Protein AF-A0A7R9GB49-F1 (afdb_monomer)

Solvent-accessible surface area (backbone atoms only — not comparable to full-atom values): 24948 Å² total; per-residue (Å²): 137,88,72,75,33,54,26,46,35,54,47,69,70,78,83,85,73,58,71,30,50,26,47,38,41,30,71,53,17,86,46,86,94,18,44,64,10,28,15,42,30,40,28,27,71,44,54,89,53,87,60,46,36,29,28,43,33,41,24,36,34,32,77,86,66,47,83,37,83,68,50,66,50,94,54,69,42,80,33,32,72,78,38,67,53,66,38,59,70,61,42,50,43,72,62,55,71,34,73,92,66,45,45,40,53,94,81,38,81,42,77,45,77,43,56,37,44,47,60,83,86,89,78,86,81,71,54,57,58,62,56,71,61,82,52,73,70,43,80,46,76,28,84,54,16,84,46,86,94,20,43,64,10,29,15,41,28,46,26,30,69,51,62,100,52,84,61,46,36,32,30,44,34,42,26,33,32,34,82,85,68,46,80,39,85,68,50,66,51,94,55,66,41,83,34,35,71,72,34,67,54,70,36,59,69,59,43,50,42,70,64,52,70,36,72,93,66,44,44,38,56,94,70,34,36,37,36,40,35,44,41,46,62,52,75,83,70,80,66,92,58,80,94,62,101,61,85,84,73,90,75,77,81,87,52,64,38,58,58,40,37,47,37,57,78,67,37,65,88,45,69,32,39,39,35,30,79,92,40,82,42,56,36,47,60,70,60,44,29,77,56,14,65,50,48,28,55,51,60,71,42,96,42,72,38,49,78,66,37,41,44,81,43,87,87,52,57,54,68,52,51,48,42,52,50,45,23,64,47,39,77,49,62,92,63,41,87,81,44,26,69,64,40,28,52,50,19,50,72,36,55,28,65,73,57,25,51,54,21,31,54,50,50,55,37,44,50,43,66,76,46,32,45,54,52,30,51,52,17,60,76,55,71,33,64,68,32,28,53,51,29,41,54,51,44,63,77,40,42,80,63,26,63,73,29,69,43,36,59,48,37,60,75,77,44,49,67,58,54,56,47,43,52,48,55,51,53,62,74,70,54,74,82,82,67,81,82,79,77,80,79,79,86,128

pLDDT: mean 75.12, std 20.68, range [24.55, 98.25]

Foldseek 3Di:
DDDFKEKEWEDDDDDDDDFIKIKTWDLQFPDPVLRQAIKIKIAGADDPDQWWWKKKKKFWQFPVRDTHQMDIDPGTDIHGHGDMDTGRHSDGNVCCPPVVNRRQVVPFTDMDMWMFIADDDDDDADFRPRVRPPDDWGKGWDLQFPDPVLRQAIWIKTAGADDPDQKWWKKKKKFWAAPVRDTDQIDIDPGTDIHGHGDMDTGRHSDGPVCCPPVVNRCQVVSHTHMYMYMGIDDPPPPPDDDDPDDDDPDDDDCQLVVLLCCQVVLPPFQAWEAEPNDIGGHHLVLLLVQFVQSVVVCVDPDVCVVVSYHYDYPADPVLVVQVVSCSRRVDRPCCLVCLLRVLVVCLVRVRVSSNVVSLVSLLSNDDLACLLVQLVSCVVSVVVSSNVSSLVVCLVVVVSNCPYPSNVVCVVVPVVSVVVSVVVNVVVPDDPDPDDDPDDDDD

Structure (mmCIF, N/CA/C/O backbone):
data_AF-A0A7R9GB49-F1
#
_entry.id   AF-A0A7R9GB49-F1
#
loop_
_atom_site.group_PDB
_atom_site.id
_atom_site.type_symbol
_atom_site.label_atom_id
_atom_site.label_alt_id
_atom_site.label_comp_id
_atom_site.label_asym_id
_atom_site.label_entity_id
_atom_site.label_seq_id
_atom_site.pdbx_PDB_ins_code
_atom_site.Cartn_x
_atom_site.Cartn_y
_atom_site.Cartn_z
_atom_site.occupancy
_atom_site.B_iso_or_equiv
_atom_site.auth_seq_id
_atom_site.auth_comp_id
_atom_site.auth_asym_id
_atom_site.auth_atom_id
_atom_site.pdbx_PDB_model_num
ATOM 1 N N . MET A 1 1 ? 27.813 -2.166 -40.017 1.00 27.91 1 MET A N 1
ATOM 2 C CA . MET A 1 1 ? 26.477 -2.679 -39.643 1.00 27.91 1 MET A CA 1
ATOM 3 C C . MET A 1 1 ? 25.914 -1.793 -38.541 1.00 27.91 1 MET A C 1
ATOM 5 O O . MET A 1 1 ? 26.351 -1.871 -37.401 1.00 27.91 1 MET A O 1
ATOM 9 N N . THR A 1 2 ? 25.071 -0.838 -38.920 1.00 28.81 2 THR A N 1
ATOM 10 C CA . THR A 1 2 ? 24.500 0.199 -38.052 1.00 28.81 2 THR A CA 1
ATOM 11 C C . THR A 1 2 ? 23.285 -0.359 -37.318 1.00 28.81 2 THR A C 1
ATOM 13 O O . THR A 1 2 ? 22.240 -0.587 -37.918 1.00 28.81 2 THR A O 1
ATOM 16 N N . ILE A 1 3 ? 23.446 -0.617 -36.022 1.00 27.23 3 ILE A N 1
ATOM 17 C CA . ILE A 1 3 ? 22.330 -0.784 -35.087 1.00 27.23 3 ILE A CA 1
ATOM 18 C C . ILE A 1 3 ? 22.008 0.632 -34.587 1.00 27.23 3 ILE A C 1
ATOM 20 O O . ILE A 1 3 ? 22.903 1.237 -33.988 1.00 27.23 3 ILE A O 1
ATOM 24 N N . PRO A 1 4 ? 20.818 1.199 -34.854 1.00 30.16 4 PRO A N 1
ATOM 25 C CA . PRO A 1 4 ? 20.412 2.452 -34.235 1.00 30.16 4 PRO A CA 1
ATOM 26 C C . PRO A 1 4 ? 20.145 2.221 -32.747 1.00 30.16 4 PRO A C 1
ATOM 28 O O . PRO A 1 4 ? 19.604 1.185 -32.354 1.00 30.16 4 PRO A O 1
ATOM 31 N N . VAL A 1 5 ? 20.556 3.199 -31.946 1.00 30.44 5 VAL A N 1
ATOM 32 C CA . VAL A 1 5 ? 20.225 3.385 -30.529 1.00 30.44 5 VAL A CA 1
ATOM 33 C C . VAL A 1 5 ? 18.717 3.249 -30.332 1.00 30.44 5 VAL A C 1
ATOM 35 O O . VAL A 1 5 ? 17.956 3.825 -31.096 1.00 30.44 5 VAL A O 1
ATOM 38 N N . ILE A 1 6 ? 18.294 2.476 -29.334 1.00 32.38 6 ILE A N 1
ATOM 39 C CA . ILE A 1 6 ? 16.892 2.332 -28.934 1.00 32.38 6 ILE A CA 1
ATOM 40 C C . ILE A 1 6 ? 16.776 2.941 -27.533 1.00 32.38 6 ILE A C 1
ATOM 42 O O . ILE A 1 6 ? 17.274 2.358 -26.571 1.00 32.38 6 ILE A O 1
ATOM 46 N N . GLU A 1 7 ? 16.168 4.122 -27.423 1.00 28.45 7 GLU A N 1
ATOM 47 C CA . GLU A 1 7 ? 15.680 4.683 -26.154 1.00 28.45 7 GLU A CA 1
ATOM 48 C C . GLU A 1 7 ? 14.188 4.368 -25.998 1.00 28.45 7 GLU A C 1
ATOM 50 O O . GLU A 1 7 ? 13.447 4.464 -26.976 1.00 28.45 7 GLU A O 1
ATOM 55 N N . MET A 1 8 ? 13.745 3.986 -24.793 1.00 37.41 8 MET A N 1
ATOM 56 C CA . MET A 1 8 ? 12.340 3.664 -24.495 1.00 37.41 8 MET A CA 1
ATOM 57 C C . MET A 1 8 ? 11.905 4.250 -23.150 1.00 37.41 8 MET A C 1
ATOM 59 O O . MET A 1 8 ? 12.550 4.002 -22.130 1.00 37.41 8 MET A O 1
ATOM 63 N N . LEU A 1 9 ? 10.801 5.000 -23.175 1.00 27.44 9 LEU A N 1
ATOM 64 C CA . LEU A 1 9 ? 10.111 5.602 -22.031 1.00 27.44 9 LEU A CA 1
ATOM 65 C C . LEU A 1 9 ? 8.917 4.745 -21.573 1.00 27.44 9 LEU A C 1
ATOM 67 O O . LEU A 1 9 ? 8.256 4.146 -22.417 1.00 27.44 9 LEU A O 1
ATOM 71 N N . PHE A 1 10 ? 8.628 4.722 -20.266 1.00 36.66 10 PHE A N 1
ATOM 72 C CA . PHE A 1 10 ? 7.444 4.085 -19.673 1.00 36.66 10 PHE A CA 1
ATOM 73 C C . PHE A 1 10 ? 6.553 5.101 -18.947 1.00 36.66 10 PHE A C 1
ATOM 75 O O . PHE A 1 10 ? 7.064 5.906 -18.173 1.00 36.66 10 PHE A O 1
ATOM 82 N N . VAL A 1 11 ? 5.232 4.975 -19.125 1.00 26.61 11 VAL A N 1
ATOM 83 C CA . VAL A 1 11 ? 4.189 5.544 -18.252 1.00 26.61 11 VAL A CA 1
ATOM 84 C C . VAL A 1 11 ? 3.416 4.390 -17.607 1.00 26.61 11 VAL A C 1
ATOM 86 O O . VAL A 1 11 ? 2.965 3.483 -18.310 1.00 26.61 11 VAL A O 1
ATOM 89 N N . LEU A 1 12 ? 3.259 4.423 -16.281 1.00 26.03 12 LEU A N 1
ATOM 90 C CA . LEU A 1 12 ? 2.279 3.623 -15.542 1.00 26.03 12 LEU A CA 1
ATOM 91 C C . LEU A 1 12 ? 1.336 4.593 -14.823 1.00 26.03 12 LEU A C 1
ATOM 93 O O . LEU A 1 12 ? 1.742 5.259 -13.874 1.00 26.03 12 LEU A O 1
ATOM 97 N N . GLU A 1 13 ? 0.086 4.665 -15.271 1.00 25.36 13 GLU A N 1
ATOM 98 C CA . GLU A 1 13 ? -1.007 5.239 -14.487 1.00 25.36 13 GLU A CA 1
ATOM 99 C C . GLU A 1 13 ? -1.722 4.104 -13.756 1.00 25.36 13 GLU A C 1
ATOM 101 O O . GLU A 1 13 ? -2.553 3.408 -14.330 1.00 25.36 13 GLU A O 1
ATOM 106 N N . ASP A 1 14 ? -1.339 3.884 -12.501 1.00 24.55 14 ASP A N 1
ATOM 107 C CA . ASP A 1 14 ? -2.300 3.666 -11.423 1.00 24.55 14 ASP A CA 1
ATOM 108 C C . ASP A 1 14 ? -1.593 3.884 -10.077 1.00 24.55 14 ASP A C 1
ATOM 110 O O . ASP A 1 14 ? -0.620 3.208 -9.744 1.00 24.55 14 ASP A O 1
ATOM 114 N N . ILE A 1 15 ? -2.133 4.851 -9.324 1.00 27.94 15 ILE A N 1
ATOM 115 C CA . ILE A 1 15 ? -1.673 5.418 -8.043 1.00 27.94 15 ILE A CA 1
ATOM 116 C C . ILE A 1 15 ? -0.488 6.414 -8.186 1.00 27.94 15 ILE A C 1
ATOM 118 O O . ILE A 1 15 ? 0.668 6.084 -7.956 1.00 27.94 15 ILE A O 1
ATOM 122 N N . GLN A 1 16 ? -0.842 7.669 -8.535 1.00 26.11 16 GLN A N 1
ATOM 123 C CA . GLN A 1 16 ? -0.022 8.902 -8.683 1.00 26.11 16 GLN A CA 1
ATOM 124 C C . GLN A 1 16 ? 1.112 8.897 -9.751 1.00 26.11 16 GLN A C 1
ATOM 126 O O . GLN A 1 16 ? 2.187 8.368 -9.482 1.00 26.11 16 GLN A O 1
ATOM 131 N N . PRO A 1 17 ? 0.968 9.580 -10.917 1.00 33.94 17 PRO A N 1
ATOM 132 C CA . PRO A 1 17 ? 2.042 9.694 -11.921 1.00 33.94 17 PRO A CA 1
ATOM 133 C C . PRO A 1 17 ? 2.741 11.084 -11.947 1.00 33.94 17 PRO A C 1
ATOM 135 O O . PRO A 1 17 ? 2.129 12.063 -11.506 1.00 33.94 17 PRO A O 1
ATOM 138 N N . PRO A 1 18 ? 3.945 11.249 -12.557 1.00 48.25 18 PRO A N 1
ATOM 139 C CA . PRO A 1 18 ? 4.934 10.222 -12.908 1.00 48.25 18 PRO A CA 1
ATOM 140 C C . PRO A 1 18 ? 6.392 10.593 -12.527 1.00 48.25 18 PRO A C 1
ATOM 142 O O . PRO A 1 18 ? 6.781 11.757 -12.430 1.00 48.25 18 PRO A O 1
ATOM 145 N N . ASN A 1 19 ? 7.244 9.579 -12.379 1.00 46.72 19 ASN A N 1
ATOM 146 C CA . ASN A 1 19 ? 8.679 9.729 -12.629 1.00 46.72 19 ASN A CA 1
ATOM 147 C C . ASN A 1 19 ? 8.960 8.992 -13.943 1.00 46.72 19 ASN A C 1
ATOM 149 O O . ASN A 1 19 ? 9.014 7.762 -13.950 1.00 46.72 19 ASN A O 1
ATOM 153 N N . ASP A 1 20 ? 9.119 9.716 -15.048 1.00 56.19 20 ASP A N 1
ATOM 154 C CA . ASP A 1 20 ? 9.380 9.112 -16.355 1.00 56.19 20 ASP A CA 1
ATOM 155 C C . ASP A 1 20 ? 10.848 8.685 -16.424 1.00 56.19 20 ASP A C 1
ATOM 157 O O . ASP A 1 20 ? 11.740 9.523 -16.585 1.00 56.19 20 ASP A O 1
ATOM 161 N N . MET A 1 21 ? 11.129 7.388 -16.311 1.00 55.62 21 MET A N 1
ATOM 162 C CA . MET A 1 21 ? 12.477 6.849 -16.510 1.00 55.62 21 MET A CA 1
ATOM 163 C C . MET A 1 21 ? 12.603 6.189 -17.887 1.00 55.62 21 MET A C 1
ATOM 165 O O . MET A 1 21 ? 11.735 5.433 -18.315 1.00 55.62 21 MET A O 1
ATOM 169 N N . CYS A 1 22 ? 13.700 6.481 -18.584 1.00 56.72 22 CYS A N 1
ATOM 170 C CA . CYS A 1 22 ? 14.001 6.016 -19.934 1.00 56.72 22 CYS A CA 1
ATOM 171 C C . CYS A 1 22 ? 15.280 5.174 -19.935 1.00 56.72 22 CYS A C 1
ATOM 173 O O . CYS A 1 22 ? 16.322 5.628 -19.460 1.00 56.72 22 CYS A O 1
ATOM 175 N N . LEU A 1 23 ? 15.224 3.956 -20.478 1.00 58.41 23 LEU A N 1
ATOM 176 C CA . LEU A 1 23 ? 16.424 3.154 -20.725 1.00 58.41 23 LEU A CA 1
ATOM 177 C C . LEU A 1 23 ? 17.076 3.627 -22.028 1.00 58.41 23 LEU A C 1
ATOM 179 O O . LEU A 1 23 ? 16.484 3.526 -23.099 1.00 58.41 23 LEU A O 1
ATOM 183 N N . ARG A 1 24 ? 18.319 4.089 -21.934 1.00 60.47 24 ARG A N 1
ATOM 184 C CA . ARG A 1 24 ? 19.196 4.472 -23.037 1.00 60.47 24 ARG A CA 1
ATOM 185 C C . ARG A 1 24 ? 20.188 3.358 -23.333 1.00 60.47 24 ARG A C 1
ATOM 187 O O . ARG A 1 24 ? 21.009 2.988 -22.494 1.00 60.47 24 ARG A O 1
ATOM 194 N N . VAL A 1 25 ? 20.148 2.868 -24.564 1.00 60.28 25 VAL A N 1
ATOM 195 C CA . VAL A 1 25 ? 21.046 1.830 -25.073 1.00 60.28 25 VAL A CA 1
ATOM 196 C C . VAL A 1 25 ? 22.016 2.458 -26.068 1.00 60.28 25 VAL A C 1
ATOM 198 O O . VAL A 1 25 ? 21.574 2.976 -27.082 1.00 60.28 25 VAL A O 1
ATOM 201 N N . ASN A 1 26 ? 23.327 2.374 -25.833 1.00 63.22 26 ASN A N 1
ATOM 202 C CA . ASN A 1 26 ? 24.369 2.834 -26.759 1.00 63.22 26 ASN A CA 1
ATOM 203 C C . ASN A 1 26 ? 25.096 1.620 -27.375 1.00 63.22 26 ASN A C 1
ATOM 205 O O . ASN A 1 26 ? 26.026 1.086 -26.763 1.00 63.22 26 ASN A O 1
ATOM 209 N N . PRO A 1 27 ? 24.705 1.151 -28.580 1.00 60.00 27 PRO A N 1
ATOM 210 C CA . PRO A 1 27 ? 25.233 -0.077 -29.187 1.00 60.00 27 PRO A CA 1
ATOM 211 C C . PRO A 1 27 ? 26.711 -0.040 -29.580 1.00 60.00 27 PRO A C 1
ATOM 213 O O . PRO A 1 27 ? 27.286 -1.087 -29.874 1.00 60.00 27 PRO A O 1
ATOM 216 N N . LYS A 1 28 ? 27.311 1.152 -29.637 1.00 69.94 28 LYS A N 1
ATOM 217 C CA . LYS A 1 28 ? 28.704 1.383 -30.042 1.00 69.94 28 LYS A CA 1
ATOM 218 C C . LYS A 1 28 ? 29.524 2.052 -28.936 1.00 69.94 28 LYS A C 1
ATOM 220 O O . LYS A 1 28 ? 30.498 2.724 -29.246 1.00 69.94 28 LYS A O 1
ATOM 225 N N . GLY A 1 29 ? 29.117 1.917 -27.680 1.00 65.62 29 GLY A N 1
ATOM 226 C CA . GLY A 1 29 ? 29.720 2.667 -26.587 1.00 65.62 29 GLY A CA 1
ATOM 227 C C . GLY A 1 29 ? 29.200 4.098 -26.499 1.00 65.62 29 GLY A C 1
ATOM 228 O O . GLY A 1 29 ? 28.510 4.580 -27.397 1.00 65.62 29 GLY A O 1
ATOM 229 N N . LEU A 1 30 ? 29.527 4.773 -25.400 1.00 72.56 30 LEU A N 1
ATOM 230 C CA . LEU A 1 30 ? 29.252 6.199 -25.208 1.00 72.56 30 LEU A CA 1
ATOM 231 C C . LEU A 1 30 ? 30.358 7.086 -25.814 1.00 72.56 30 LEU A C 1
ATOM 233 O O . LEU A 1 30 ? 30.101 8.223 -26.192 1.00 72.56 30 LEU A O 1
ATOM 237 N N . ASP A 1 31 ? 31.586 6.570 -25.885 1.00 79.50 31 ASP A N 1
ATOM 238 C CA . ASP A 1 31 ? 32.799 7.268 -26.321 1.00 79.50 31 ASP A CA 1
ATOM 239 C C . ASP A 1 31 ? 33.889 6.274 -26.776 1.00 79.50 31 ASP A C 1
ATOM 241 O O . ASP A 1 31 ? 33.702 5.054 -26.730 1.00 79.50 31 ASP A O 1
ATOM 245 N N . GLU A 1 32 ? 35.058 6.783 -27.176 1.00 83.75 32 GLU A N 1
ATOM 246 C CA . GLU A 1 32 ? 36.189 5.968 -27.650 1.00 83.75 32 GLU A CA 1
ATOM 247 C C . GLU A 1 32 ? 36.653 4.894 -26.656 1.00 83.75 32 GLU A C 1
ATOM 249 O O . GLU A 1 32 ? 37.085 3.817 -27.067 1.00 83.75 32 GLU A O 1
ATOM 254 N N . GLU A 1 33 ? 36.536 5.133 -25.349 1.00 85.94 33 GLU A N 1
ATOM 255 C CA . GLU A 1 33 ? 36.935 4.154 -24.331 1.00 85.94 33 GLU A CA 1
ATOM 256 C C . GLU A 1 33 ? 35.957 2.979 -24.217 1.00 85.94 33 GLU A C 1
ATOM 258 O O . GLU A 1 33 ? 36.288 1.941 -23.631 1.00 85.94 33 GLU A O 1
ATOM 263 N N . SER A 1 34 ? 34.736 3.154 -24.721 1.00 86.00 34 SER A N 1
ATOM 264 C CA . SER A 1 34 ? 33.645 2.185 -24.658 1.00 86.00 34 SER A CA 1
ATOM 265 C C . SER A 1 34 ? 33.205 1.663 -26.025 1.00 86.00 34 SER A C 1
ATOM 267 O O . SER A 1 34 ? 32.260 0.885 -26.081 1.00 86.00 34 SER A O 1
ATOM 269 N N . LYS A 1 35 ? 33.921 1.992 -27.109 1.00 83.56 35 LYS A N 1
ATOM 270 C CA . LYS A 1 35 ? 33.553 1.647 -28.497 1.00 83.56 35 LYS A CA 1
ATOM 271 C C . LYS A 1 35 ? 33.308 0.160 -28.784 1.00 83.56 35 LYS A C 1
ATOM 273 O O . LYS A 1 35 ? 32.497 -0.208 -29.645 1.00 83.56 35 LYS A O 1
ATOM 278 N N . ASP A 1 36 ? 33.991 -0.697 -28.030 1.00 87.31 36 ASP A N 1
ATOM 279 C CA . ASP A 1 36 ? 33.898 -2.156 -28.130 1.00 87.31 36 ASP A CA 1
ATOM 280 C C . ASP A 1 36 ? 32.816 -2.753 -27.217 1.00 87.31 36 ASP A C 1
ATOM 282 O O . ASP A 1 36 ? 32.669 -3.973 -27.138 1.00 87.31 36 ASP A O 1
ATOM 286 N N . TYR A 1 37 ? 32.044 -1.912 -26.528 1.00 84.94 37 TYR A N 1
ATOM 287 C CA . TYR A 1 37 ? 31.016 -2.306 -25.573 1.00 84.94 37 TYR A CA 1
ATOM 288 C C . TYR A 1 37 ? 29.639 -1.780 -25.993 1.00 84.94 37 TYR A C 1
ATOM 290 O O . TYR A 1 37 ? 29.503 -0.735 -26.619 1.00 84.94 37 TYR A O 1
ATOM 298 N N . LEU A 1 38 ? 28.598 -2.516 -25.618 1.00 78.25 38 LEU A N 1
ATOM 299 C CA . LEU A 1 38 ? 27.258 -1.970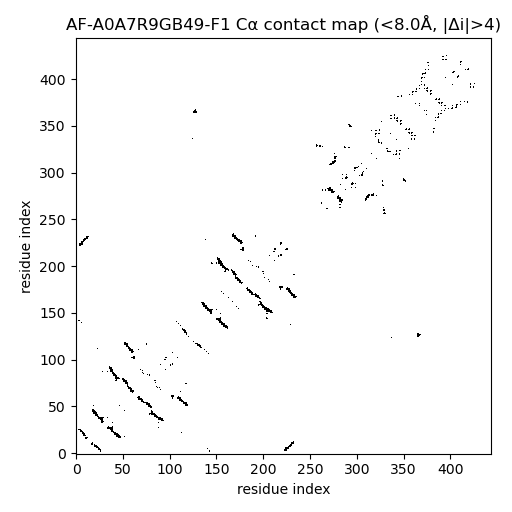 -25.443 1.00 78.25 38 LEU A CA 1
ATOM 300 C C . LEU A 1 38 ? 27.259 -1.210 -24.110 1.00 78.25 38 LEU A C 1
ATOM 302 O O . LEU A 1 38 ? 27.682 -1.771 -23.095 1.00 78.25 38 LEU A O 1
ATOM 306 N N . SER A 1 39 ? 26.793 0.036 -24.092 1.00 79.69 39 SER A N 1
ATOM 307 C CA . SER A 1 39 ? 26.601 0.796 -22.849 1.00 79.69 39 SER A CA 1
ATOM 308 C C . SER A 1 39 ? 25.119 0.987 -22.570 1.00 79.69 39 SER A C 1
ATOM 310 O O . SER A 1 39 ? 24.354 1.264 -23.492 1.00 79.69 39 SER A O 1
ATOM 312 N N . LEU A 1 40 ? 24.715 0.882 -21.308 1.00 78.94 40 LEU A N 1
ATOM 313 C CA . LEU A 1 40 ? 23.320 1.025 -20.886 1.00 78.94 40 LEU A CA 1
ATOM 314 C C . LEU A 1 40 ? 23.210 2.094 -19.813 1.00 78.94 40 LEU A C 1
ATOM 316 O O . LEU A 1 40 ? 24.003 2.083 -18.876 1.00 78.94 40 LEU A O 1
ATOM 320 N N . TYR A 1 41 ? 22.232 2.982 -19.936 1.00 73.88 41 TYR A N 1
ATOM 321 C CA . TYR A 1 41 ? 21.971 4.062 -18.993 1.00 73.88 41 TYR A CA 1
ATOM 322 C C . TYR A 1 41 ? 20.480 4.203 -18.745 1.00 73.88 41 TYR A C 1
ATOM 324 O O . TYR A 1 41 ? 19.665 3.879 -19.593 1.00 73.88 41 TYR A O 1
ATOM 332 N N . LEU A 1 42 ? 20.123 4.707 -17.580 1.00 70.94 42 LEU A N 1
ATOM 333 C CA . LEU A 1 42 ? 18.771 5.051 -17.196 1.00 70.94 42 LEU A CA 1
ATOM 334 C C . LEU A 1 42 ? 18.710 6.574 -17.062 1.00 70.94 42 LEU A C 1
ATOM 336 O O . LEU A 1 42 ? 19.552 7.152 -16.386 1.00 70.94 42 LEU A O 1
ATOM 340 N N . LEU A 1 43 ? 17.761 7.224 -17.721 1.00 61.06 43 LEU A N 1
ATOM 341 C CA . LEU A 1 43 ? 17.580 8.674 -17.789 1.00 61.06 43 LEU A CA 1
ATOM 342 C C . LEU A 1 43 ? 16.263 9.052 -17.115 1.00 61.06 43 LEU A C 1
ATOM 344 O O . LEU A 1 43 ? 15.243 8.447 -17.417 1.00 61.06 43 LEU A O 1
ATOM 348 N N . LEU A 1 44 ? 16.244 10.097 -16.290 1.00 62.16 44 LEU A N 1
ATOM 349 C CA . LEU A 1 44 ? 14.986 10.692 -15.824 1.00 62.16 44 LEU A CA 1
ATOM 350 C C . LEU A 1 44 ? 14.519 11.774 -16.811 1.00 62.16 44 LEU A C 1
ATOM 352 O O . LEU A 1 44 ? 15.202 12.779 -17.019 1.00 62.16 44 LEU A O 1
ATOM 356 N N . VAL A 1 45 ? 13.375 11.556 -17.457 1.00 52.25 45 VAL A N 1
ATOM 357 C CA . VAL A 1 45 ? 12.824 12.401 -18.529 1.00 52.25 45 VAL A CA 1
ATOM 358 C C . VAL A 1 45 ? 11.941 13.510 -17.967 1.00 52.25 45 VAL A C 1
ATOM 360 O O . VAL A 1 45 ? 12.105 14.672 -18.357 1.00 52.25 45 VAL A O 1
ATOM 363 N N . SER A 1 46 ? 11.068 13.170 -17.023 1.00 50.38 46 SER A N 1
ATOM 364 C CA . SER A 1 46 ? 10.203 14.089 -16.287 1.00 50.38 46 SER A CA 1
ATOM 365 C C . SER A 1 46 ? 9.979 13.546 -14.871 1.00 50.38 46 SER A C 1
ATOM 367 O O . SER A 1 46 ? 10.118 12.346 -14.626 1.00 50.38 46 SER A O 1
ATOM 369 N N . CYS A 1 47 ? 9.744 14.436 -13.915 1.00 53.19 47 CYS A N 1
ATOM 370 C CA . CYS A 1 47 ? 9.559 14.083 -12.516 1.00 53.19 47 CYS A CA 1
ATOM 371 C C . CYS A 1 47 ? 8.803 15.211 -11.823 1.00 53.19 47 CYS A C 1
ATOM 373 O O . CYS A 1 47 ? 9.156 16.379 -11.985 1.00 53.19 47 CYS A O 1
ATOM 375 N N . ASN A 1 48 ? 7.803 14.864 -11.014 1.00 47.22 48 ASN A N 1
ATOM 376 C CA . ASN A 1 48 ? 7.072 15.839 -10.194 1.00 47.22 48 ASN A CA 1
ATOM 377 C C . ASN A 1 48 ? 7.884 16.307 -8.967 1.00 47.22 48 ASN A C 1
ATOM 379 O O . ASN A 1 48 ? 7.476 17.227 -8.261 1.00 47.22 48 ASN A O 1
ATOM 383 N N . LYS A 1 49 ? 9.029 15.665 -8.700 1.00 52.75 49 LYS A N 1
ATOM 384 C CA . LYS A 1 49 ? 9.996 16.004 -7.644 1.00 52.75 49 LYS A CA 1
ATOM 385 C C . LYS A 1 49 ? 11.258 16.637 -8.244 1.00 52.75 49 LYS A C 1
ATOM 387 O O . LYS A 1 49 ? 11.571 16.432 -9.414 1.00 52.75 49 LYS A O 1
ATOM 392 N N . THR A 1 50 ? 12.022 17.371 -7.435 1.00 58.00 50 THR A N 1
ATOM 393 C CA . THR A 1 50 ? 13.306 17.970 -7.855 1.00 58.00 50 THR A CA 1
ATOM 394 C C . THR A 1 50 ? 14.361 16.920 -8.219 1.00 58.00 50 THR A C 1
ATOM 396 O O . THR A 1 50 ? 15.185 17.149 -9.105 1.00 58.00 50 THR A O 1
ATOM 399 N N . GLU A 1 51 ? 14.329 15.764 -7.557 1.00 66.62 51 GLU A N 1
ATOM 400 C CA . GLU A 1 51 ? 15.201 14.621 -7.809 1.00 66.62 51 GLU A CA 1
ATOM 401 C C . GLU A 1 51 ? 14.524 13.298 -7.411 1.00 66.62 51 GLU A C 1
ATOM 403 O O . GLU A 1 51 ? 13.526 13.283 -6.692 1.00 66.62 51 GLU A O 1
ATOM 408 N N . VAL A 1 52 ? 15.062 12.185 -7.914 1.00 67.88 52 VAL A N 1
ATOM 409 C CA . VAL A 1 52 ? 14.673 10.812 -7.569 1.00 67.88 52 VAL A CA 1
ATOM 410 C C . VAL A 1 52 ? 15.936 10.045 -7.221 1.00 67.88 52 VAL A C 1
ATOM 412 O O . VAL A 1 52 ? 16.860 9.977 -8.031 1.00 67.88 52 VAL A O 1
ATOM 415 N N . ARG A 1 53 ? 16.011 9.425 -6.044 1.00 70.31 53 ARG A N 1
ATOM 416 C CA . ARG A 1 53 ? 17.113 8.508 -5.725 1.00 70.31 53 ARG A CA 1
ATOM 417 C C . ARG A 1 53 ? 16.712 7.089 -6.094 1.00 70.31 53 ARG A C 1
ATOM 419 O O . ARG A 1 53 ? 15.662 6.639 -5.670 1.00 70.31 53 ARG A O 1
ATOM 426 N N . ALA A 1 54 ? 17.516 6.368 -6.872 1.00 69.94 54 ALA A N 1
ATOM 427 C CA . ALA A 1 54 ? 17.199 4.985 -7.235 1.00 69.94 54 ALA A CA 1
ATOM 428 C C . ALA A 1 54 ? 18.444 4.115 -7.440 1.00 69.94 54 ALA A C 1
ATOM 430 O O . ALA A 1 54 ? 19.479 4.587 -7.917 1.00 69.94 54 ALA A O 1
ATOM 431 N N . LYS A 1 55 ? 18.339 2.834 -7.082 1.00 74.19 55 LYS A N 1
ATOM 432 C CA . LYS A 1 55 ? 19.215 1.767 -7.578 1.00 74.19 55 LYS A CA 1
ATOM 433 C C . LYS A 1 55 ? 18.659 1.240 -8.899 1.00 74.19 55 LYS A C 1
ATOM 435 O O . LYS A 1 55 ? 17.460 1.331 -9.145 1.00 74.19 55 LYS A O 1
ATOM 440 N N . PHE A 1 56 ? 19.520 0.691 -9.741 1.00 74.69 56 PHE A N 1
ATOM 441 C CA . PHE A 1 56 ? 19.126 0.066 -10.994 1.00 74.69 56 PHE A CA 1
ATOM 442 C C . PHE A 1 56 ? 20.005 -1.143 -11.309 1.00 74.69 56 PHE A C 1
ATOM 444 O O . PHE A 1 56 ? 21.195 -1.168 -10.992 1.00 74.69 56 PHE A O 1
ATOM 451 N N . LYS A 1 57 ? 19.427 -2.129 -11.982 1.00 79.31 57 LYS A N 1
ATOM 452 C CA . LYS A 1 57 ? 20.106 -3.319 -12.487 1.00 79.31 57 LYS A CA 1
ATOM 453 C C . LYS A 1 57 ? 19.717 -3.529 -13.943 1.00 79.31 57 LYS A C 1
ATOM 455 O O . LYS A 1 57 ? 18.554 -3.378 -14.303 1.00 79.31 57 LYS A O 1
ATOM 460 N N . PHE A 1 58 ? 20.692 -3.882 -14.774 1.00 80.38 58 PHE A N 1
ATOM 461 C CA . PHE A 1 58 ? 20.468 -4.306 -16.153 1.00 80.38 58 PHE A CA 1
ATOM 462 C C . PHE A 1 58 ? 20.913 -5.754 -16.324 1.00 80.38 58 PHE A C 1
ATOM 464 O O . PHE A 1 58 ? 21.965 -6.127 -15.812 1.00 80.38 58 PHE A O 1
ATOM 471 N N . SER A 1 59 ? 20.161 -6.559 -17.064 1.00 78.56 59 SER A N 1
ATOM 472 C CA . SER A 1 59 ? 20.539 -7.920 -17.455 1.00 78.56 59 SER A CA 1
ATOM 473 C C . SER A 1 59 ? 20.061 -8.234 -18.876 1.00 78.56 59 SER A C 1
ATOM 475 O O . SER A 1 59 ? 19.257 -7.507 -19.456 1.00 78.56 59 SER A O 1
ATOM 477 N N . ILE A 1 60 ? 20.612 -9.285 -19.482 1.00 74.50 60 ILE A N 1
ATOM 478 C CA . ILE A 1 60 ? 20.221 -9.803 -20.799 1.00 74.50 60 ILE A CA 1
ATOM 479 C C . ILE A 1 60 ? 19.402 -11.072 -20.586 1.00 74.50 60 ILE A C 1
ATOM 481 O O . ILE A 1 60 ? 19.853 -11.982 -19.891 1.00 74.50 60 ILE A O 1
ATOM 485 N N . LEU A 1 61 ? 18.226 -11.167 -21.199 1.00 64.44 61 LEU A N 1
ATOM 486 C CA . LEU A 1 61 ? 17.432 -12.394 -21.157 1.00 64.44 61 LEU A CA 1
ATOM 487 C C . LEU A 1 61 ? 17.868 -13.354 -22.265 1.00 64.44 61 LEU A C 1
ATOM 489 O O . LEU A 1 61 ? 17.910 -12.979 -23.436 1.00 64.44 61 LEU A O 1
ATOM 493 N N . ASN A 1 62 ? 18.169 -14.600 -21.894 1.00 73.88 62 ASN A N 1
ATOM 494 C CA . ASN A 1 62 ? 18.495 -15.655 -22.857 1.00 73.88 62 ASN A CA 1
ATOM 495 C C . ASN A 1 62 ? 17.228 -16.210 -23.554 1.00 73.88 62 ASN A C 1
ATOM 497 O O . ASN A 1 62 ? 16.101 -15.810 -23.255 1.00 73.88 62 ASN A O 1
ATOM 501 N N . ALA A 1 63 ? 17.393 -17.195 -24.445 1.00 69.75 63 ALA A N 1
ATOM 502 C CA . ALA A 1 63 ? 16.282 -17.866 -25.140 1.00 69.75 63 ALA A CA 1
ATOM 503 C C . ALA A 1 63 ? 15.215 -18.478 -24.204 1.00 69.75 63 ALA A C 1
ATOM 505 O O . ALA A 1 63 ? 14.050 -18.602 -24.580 1.00 69.75 63 ALA A O 1
ATOM 506 N N . LYS A 1 64 ? 15.598 -18.847 -22.974 1.00 71.50 64 LYS A N 1
ATOM 507 C CA . LYS A 1 64 ? 14.707 -19.388 -21.935 1.00 71.50 64 LYS A CA 1
ATOM 508 C C . LYS A 1 64 ? 14.078 -18.305 -21.052 1.00 71.50 64 LYS A C 1
ATOM 510 O O . LYS A 1 64 ? 13.308 -18.638 -20.159 1.00 71.50 64 LYS A O 1
ATOM 515 N N . ARG A 1 65 ? 14.365 -17.025 -21.322 1.00 62.72 65 ARG A N 1
ATOM 516 C CA . ARG A 1 65 ? 13.961 -15.846 -20.534 1.00 62.72 65 ARG A CA 1
ATOM 517 C C . ARG A 1 65 ? 14.541 -15.798 -19.124 1.00 62.72 65 ARG A C 1
ATOM 519 O O . ARG A 1 65 ? 13.962 -15.183 -18.234 1.00 62.72 65 ARG A O 1
ATOM 526 N N . GLU A 1 66 ? 15.692 -16.420 -18.932 1.00 72.19 66 GLU A N 1
ATOM 527 C CA . GLU A 1 66 ? 16.446 -16.323 -17.688 1.00 72.19 66 GLU A CA 1
ATOM 528 C C . GLU A 1 66 ? 17.375 -15.109 -17.763 1.00 72.19 66 GLU A C 1
ATOM 530 O O . GLU A 1 66 ? 17.958 -14.827 -18.816 1.00 72.19 66 GLU A O 1
ATOM 535 N N . GLU A 1 67 ? 17.525 -14.394 -16.648 1.00 75.00 67 GLU A N 1
ATOM 536 C CA . GLU A 1 67 ? 18.471 -13.287 -16.545 1.00 75.00 67 GLU A CA 1
ATOM 537 C C . GLU A 1 67 ? 19.915 -13.783 -16.646 1.00 75.00 67 GLU A C 1
ATOM 539 O O . GLU A 1 67 ? 20.362 -14.661 -15.910 1.00 75.00 67 GLU A O 1
ATOM 544 N N . THR A 1 68 ? 20.680 -13.165 -17.535 1.00 79.50 68 THR A N 1
ATOM 545 C CA . THR A 1 68 ? 22.105 -13.417 -17.732 1.00 79.50 68 THR A CA 1
ATOM 546 C C . THR A 1 68 ? 22.851 -12.089 -17.824 1.00 79.50 68 THR A C 1
ATOM 548 O O . THR A 1 68 ? 22.254 -11.050 -18.091 1.00 79.50 68 THR A O 1
ATOM 551 N N . LYS A 1 69 ? 24.169 -12.094 -17.586 1.00 88.50 69 LYS A N 1
ATOM 552 C CA . LYS A 1 69 ? 25.030 -10.898 -17.736 1.00 88.50 69 LYS A CA 1
ATOM 553 C C . LYS A 1 69 ? 24.475 -9.661 -17.011 1.00 88.50 69 LYS A C 1
ATOM 555 O O . LYS A 1 69 ? 24.368 -8.584 -17.587 1.00 88.50 69 LYS A O 1
ATOM 560 N N . ALA A 1 70 ? 24.094 -9.850 -15.749 1.00 85.38 70 ALA A N 1
ATOM 561 C CA . ALA A 1 70 ? 23.540 -8.789 -14.926 1.00 85.38 70 ALA A CA 1
ATOM 562 C C . ALA A 1 70 ? 24.630 -7.844 -14.396 1.00 85.38 70 ALA A C 1
ATOM 564 O O . ALA A 1 70 ? 25.698 -8.291 -13.977 1.00 85.38 70 ALA A O 1
ATOM 565 N N . MET A 1 71 ? 24.333 -6.549 -14.367 1.00 88.81 71 MET A N 1
ATOM 566 C CA . MET A 1 71 ? 25.106 -5.528 -13.666 1.00 88.81 71 MET A CA 1
ATOM 567 C C . MET A 1 71 ? 24.160 -4.665 -12.842 1.00 88.81 71 MET A C 1
ATOM 569 O O . MET A 1 71 ? 23.128 -4.227 -13.343 1.00 88.81 71 MET A O 1
ATOM 573 N N . GLU A 1 72 ? 24.526 -4.407 -11.591 1.00 87.94 72 GLU A N 1
ATOM 574 C CA . GLU A 1 72 ? 23.719 -3.643 -10.643 1.00 87.94 72 GLU A CA 1
ATOM 575 C C . GLU A 1 72 ? 24.488 -2.437 -10.103 1.00 87.94 72 GLU A C 1
ATOM 577 O O . GLU A 1 72 ? 25.709 -2.457 -9.922 1.00 87.94 72 GLU A O 1
ATOM 582 N N . SER A 1 73 ? 23.760 -1.344 -9.895 1.00 84.69 73 SER A N 1
ATOM 583 C CA . SER A 1 73 ? 24.273 -0.114 -9.324 1.00 84.69 73 SER A CA 1
ATOM 584 C C . SER A 1 73 ? 24.711 -0.366 -7.880 1.00 84.69 73 SER A C 1
ATOM 586 O O . SER A 1 73 ? 23.911 -0.799 -7.056 1.00 84.69 73 SER A O 1
ATOM 588 N N . GLN A 1 74 ? 25.951 -0.024 -7.532 1.00 83.06 74 GLN A N 1
ATOM 589 C CA . GLN A 1 74 ? 26.484 -0.263 -6.180 1.00 83.06 74 GLN A CA 1
ATOM 590 C C . GLN A 1 74 ? 25.742 0.510 -5.076 1.00 83.06 74 GLN A C 1
ATOM 592 O O . GLN A 1 74 ? 25.800 0.155 -3.903 1.00 83.06 74 GLN A O 1
ATOM 597 N N . ARG A 1 75 ? 25.072 1.605 -5.441 1.00 82.25 75 ARG A N 1
ATOM 598 C CA . ARG A 1 75 ? 24.359 2.500 -4.529 1.00 82.25 75 ARG A CA 1
ATOM 599 C C . ARG A 1 75 ? 23.175 3.142 -5.235 1.00 82.25 75 ARG A C 1
ATOM 601 O O . ARG A 1 75 ? 23.090 3.107 -6.458 1.00 82.25 75 ARG A O 1
ATOM 608 N N . ALA A 1 76 ? 22.308 3.787 -4.462 1.00 78.19 76 ALA A N 1
ATOM 609 C CA . ALA A 1 76 ? 21.267 4.633 -5.025 1.00 78.19 76 ALA A CA 1
ATOM 610 C C . ALA A 1 76 ? 21.878 5.906 -5.624 1.00 78.19 76 ALA A C 1
ATOM 612 O O . ALA A 1 76 ? 22.597 6.648 -4.945 1.00 78.19 76 ALA A O 1
ATOM 613 N N . TYR A 1 77 ? 21.581 6.159 -6.892 1.00 78.81 77 TYR A N 1
ATOM 614 C CA . TYR A 1 77 ? 22.010 7.340 -7.622 1.00 78.81 77 TYR A CA 1
ATOM 615 C C . TYR A 1 77 ? 20.911 8.394 -7.629 1.00 78.81 77 TYR A C 1
ATOM 617 O O . TYR A 1 77 ? 19.729 8.073 -7.670 1.00 78.81 77 TYR A O 1
ATOM 625 N N . ARG A 1 78 ? 21.316 9.664 -7.588 1.00 81.06 78 ARG A N 1
ATOM 626 C CA . ARG A 1 78 ? 20.418 10.815 -7.677 1.00 81.06 78 ARG A CA 1
ATOM 627 C C . ARG A 1 78 ? 20.137 11.135 -9.142 1.00 81.06 78 ARG A C 1
ATOM 629 O O . ARG A 1 78 ? 21.002 11.678 -9.836 1.00 81.06 78 ARG A O 1
ATOM 636 N N . PHE A 1 79 ? 18.944 10.803 -9.599 1.00 69.50 79 PHE A N 1
ATOM 637 C CA . PHE A 1 79 ? 18.405 11.179 -10.894 1.00 69.50 79 PHE A CA 1
ATOM 638 C C . PHE A 1 79 ? 17.768 12.565 -10.788 1.00 69.50 79 PHE A C 1
ATOM 640 O O . PHE A 1 79 ? 16.876 12.791 -9.981 1.00 69.50 79 PHE A O 1
ATOM 647 N N . VAL A 1 80 ? 18.240 13.494 -11.609 1.00 71.25 80 VAL A N 1
ATOM 648 C CA . VAL A 1 80 ? 17.591 14.791 -11.845 1.00 71.25 80 VAL A CA 1
ATOM 649 C C . VAL A 1 80 ? 17.132 14.815 -13.291 1.00 71.25 80 VAL A C 1
ATOM 651 O O . VAL A 1 80 ? 17.678 14.078 -14.118 1.00 71.25 80 VAL A O 1
ATOM 654 N N . GLN A 1 81 ? 16.131 15.632 -13.605 1.00 68.00 81 GLN A N 1
ATOM 655 C CA . GLN A 1 81 ? 15.598 15.701 -14.960 1.00 68.00 81 GLN A CA 1
ATOM 656 C C . GLN A 1 81 ? 16.722 15.958 -15.979 1.00 68.00 81 GLN A C 1
ATOM 658 O O . GLN A 1 81 ? 17.517 16.885 -15.835 1.00 68.00 81 GLN A O 1
ATOM 663 N N . GLY A 1 82 ? 16.810 15.107 -17.002 1.00 58.47 82 GLY A N 1
ATOM 664 C CA . GLY A 1 82 ? 17.838 15.184 -18.039 1.00 58.47 82 GLY A CA 1
ATOM 665 C C . GLY A 1 82 ? 19.171 14.504 -17.707 1.00 58.47 82 GLY A C 1
ATOM 666 O O . GLY A 1 82 ? 20.018 14.429 -18.595 1.00 58.47 82 GLY A O 1
ATOM 667 N N . LYS A 1 83 ? 19.358 13.972 -16.493 1.00 68.00 83 LYS A N 1
ATOM 668 C CA . LYS A 1 83 ? 20.567 13.238 -16.094 1.00 68.00 83 LYS A CA 1
ATOM 669 C C . LYS A 1 83 ? 20.358 11.729 -16.147 1.00 68.00 83 LYS A C 1
ATOM 671 O O . LYS A 1 83 ? 19.308 11.230 -15.736 1.00 68.00 83 LYS A O 1
ATOM 676 N N . ASP A 1 84 ? 21.382 11.015 -16.607 1.00 75.88 84 ASP A N 1
ATOM 677 C CA . ASP A 1 84 ? 21.395 9.564 -16.699 1.00 75.88 84 ASP A CA 1
ATOM 678 C C . ASP A 1 84 ? 22.478 8.896 -15.837 1.00 75.88 84 ASP A C 1
ATOM 680 O O . ASP A 1 84 ? 23.492 9.492 -15.469 1.00 75.88 84 ASP A O 1
ATOM 684 N N . TRP A 1 85 ? 22.235 7.632 -15.492 1.00 82.81 85 TRP A N 1
ATOM 685 C CA . TRP A 1 85 ? 23.155 6.773 -14.748 1.00 82.81 85 TRP A CA 1
ATOM 686 C C . TRP A 1 85 ? 23.166 5.374 -15.344 1.00 82.81 85 TRP A C 1
ATOM 688 O O . TRP A 1 85 ? 22.122 4.851 -15.713 1.00 82.81 85 TRP A O 1
ATOM 698 N N . GLY A 1 86 ? 24.338 4.752 -15.451 1.00 87.44 86 GLY A N 1
ATOM 699 C CA . GLY A 1 86 ? 24.454 3.504 -16.193 1.00 87.44 86 GLY A CA 1
ATOM 700 C C . GLY A 1 86 ? 25.821 2.848 -16.147 1.00 87.44 86 GLY A C 1
ATOM 701 O O . GLY A 1 86 ? 26.720 3.284 -15.427 1.00 87.44 86 GLY A O 1
ATOM 702 N N . PHE A 1 87 ? 25.985 1.813 -16.967 1.00 91.69 87 PHE A N 1
ATOM 703 C CA . PHE A 1 87 ? 27.251 1.126 -17.179 1.00 91.69 87 PHE A CA 1
ATOM 704 C C . PHE A 1 87 ? 27.800 1.451 -18.561 1.00 91.69 87 PHE A C 1
ATOM 706 O O . PHE A 1 87 ? 27.317 0.974 -19.591 1.00 91.69 87 PHE A O 1
ATOM 713 N N . LYS A 1 88 ? 28.890 2.220 -18.553 1.00 88.19 88 LYS A N 1
ATOM 714 C CA . LYS A 1 88 ? 29.684 2.564 -19.735 1.00 88.19 88 LYS A CA 1
ATOM 715 C C . LYS A 1 88 ? 30.202 1.327 -20.480 1.00 88.19 88 LYS A C 1
ATOM 717 O O . LYS A 1 88 ? 30.297 1.333 -21.701 1.00 88.19 88 LYS A O 1
ATOM 722 N N . LYS A 1 89 ? 30.521 0.255 -19.755 1.00 91.69 89 LYS A N 1
ATOM 723 C CA . LYS A 1 89 ? 31.027 -1.017 -20.292 1.00 91.69 89 LYS A CA 1
ATOM 724 C C . LYS A 1 89 ? 30.140 -2.166 -19.812 1.00 91.69 89 LYS A C 1
ATOM 726 O O . LYS A 1 89 ? 30.563 -2.932 -18.957 1.00 91.69 89 LYS A O 1
ATOM 731 N N . PHE A 1 90 ? 28.901 -2.236 -20.307 1.00 89.94 90 PHE A N 1
ATOM 732 C CA . PHE A 1 90 ? 27.937 -3.246 -19.854 1.00 89.94 90 PHE A CA 1
ATOM 733 C C . PHE A 1 90 ? 28.286 -4.646 -20.379 1.00 89.94 90 PHE A C 1
ATOM 735 O O . PHE A 1 90 ? 28.504 -5.572 -19.605 1.00 89.94 90 PHE A O 1
ATOM 742 N N . ILE A 1 91 ? 28.411 -4.800 -21.699 1.00 89.25 91 ILE A N 1
ATOM 743 C CA . ILE A 1 91 ? 28.852 -6.061 -22.309 1.00 89.25 91 ILE A CA 1
ATOM 744 C C . ILE A 1 91 ? 29.720 -5.785 -23.529 1.00 89.25 91 ILE A C 1
ATOM 746 O O . ILE A 1 91 ? 29.453 -4.850 -24.284 1.00 89.25 91 ILE A O 1
ATOM 750 N N . ARG A 1 92 ? 30.777 -6.580 -23.723 1.00 89.62 92 ARG A N 1
ATOM 751 C CA . ARG A 1 92 ? 31.592 -6.482 -24.936 1.00 89.62 92 ARG A CA 1
ATOM 752 C C . ARG A 1 92 ? 30.794 -6.935 -26.153 1.00 89.62 92 ARG A C 1
ATOM 754 O O . ARG A 1 92 ? 30.040 -7.903 -26.090 1.00 89.62 92 ARG A O 1
ATOM 761 N N . ARG A 1 93 ? 30.977 -6.236 -27.266 1.00 86.00 93 ARG A N 1
ATOM 762 C CA . ARG A 1 93 ? 30.226 -6.463 -28.501 1.00 86.00 93 ARG A CA 1
ATOM 763 C C . ARG A 1 93 ? 30.593 -7.785 -29.164 1.00 86.00 93 ARG A C 1
ATOM 765 O O . ARG A 1 93 ? 29.693 -8.503 -29.570 1.00 86.00 93 ARG A O 1
ATOM 772 N N . ASP A 1 94 ? 31.876 -8.128 -29.228 1.00 85.56 94 ASP A N 1
ATOM 773 C CA . ASP A 1 94 ? 32.326 -9.431 -29.738 1.00 85.56 94 ASP A CA 1
ATOM 774 C C . ASP A 1 94 ? 31.680 -10.591 -28.970 1.00 85.56 94 ASP A C 1
ATOM 776 O O . ASP A 1 94 ? 31.164 -11.516 -29.581 1.00 85.56 94 ASP A O 1
ATOM 780 N N . PHE A 1 95 ? 31.605 -10.481 -27.643 1.00 86.81 95 PHE A N 1
ATOM 781 C CA . PHE A 1 95 ? 30.916 -11.459 -26.806 1.00 86.81 95 PHE A CA 1
ATOM 782 C C . PHE A 1 95 ? 29.397 -11.487 -27.055 1.00 86.81 95 PHE A C 1
ATOM 784 O O . PHE A 1 95 ? 28.797 -12.556 -27.112 1.00 86.81 95 PHE A O 1
ATOM 791 N N . LEU A 1 96 ? 28.762 -10.318 -27.188 1.00 78.50 96 LEU A N 1
ATOM 792 C CA . LEU A 1 96 ? 27.320 -10.205 -27.421 1.00 78.50 96 LEU A CA 1
ATOM 793 C C . LEU A 1 96 ? 26.885 -10.829 -28.756 1.00 78.50 96 LEU A C 1
ATOM 795 O O . LEU A 1 96 ? 25.821 -11.439 -28.812 1.00 78.50 96 LEU A O 1
ATOM 799 N N . PHE A 1 97 ? 27.684 -10.649 -29.810 1.00 77.25 97 PHE A N 1
ATOM 800 C CA . PHE A 1 97 ? 27.371 -11.108 -31.169 1.00 77.25 97 PHE A CA 1
ATOM 801 C C . PHE A 1 97 ? 27.871 -12.520 -31.483 1.00 77.25 97 PHE A C 1
ATOM 803 O O . PHE A 1 97 ? 27.595 -13.028 -32.565 1.00 77.25 97 PHE A O 1
ATOM 810 N N . ASP A 1 98 ? 28.603 -13.153 -30.571 1.00 80.81 98 ASP A N 1
ATOM 811 C CA . ASP A 1 98 ? 29.006 -14.545 -30.721 1.00 80.81 98 ASP A CA 1
ATOM 812 C C . ASP A 1 98 ? 27.810 -15.467 -30.428 1.00 80.81 98 ASP A C 1
ATOM 814 O O . ASP A 1 98 ? 27.319 -15.555 -29.296 1.00 80.81 98 ASP A O 1
ATOM 818 N N . GLU A 1 99 ? 27.337 -16.146 -31.477 1.00 77.38 99 GLU A N 1
ATOM 819 C CA . GLU A 1 99 ? 26.188 -17.056 -31.445 1.00 77.38 99 GLU A CA 1
ATOM 820 C C . GLU A 1 99 ? 26.335 -18.155 -30.386 1.00 77.38 99 GLU A C 1
ATOM 822 O O . GLU A 1 99 ? 25.336 -18.567 -29.787 1.00 77.38 99 GLU A O 1
ATOM 827 N N . ALA A 1 100 ? 27.567 -18.580 -30.076 1.00 83.81 100 ALA A N 1
ATOM 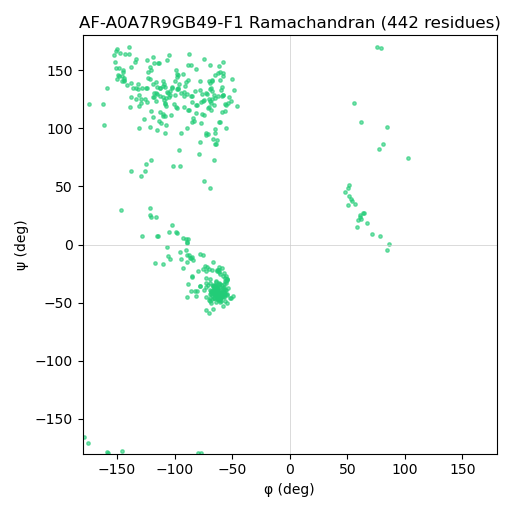828 C CA . ALA A 1 100 ? 27.827 -19.594 -29.058 1.00 83.81 100 ALA A CA 1
ATOM 829 C C . ALA A 1 100 ? 27.373 -19.157 -27.653 1.00 83.81 100 ALA A C 1
ATOM 831 O O . ALA A 1 100 ? 27.116 -20.002 -26.793 1.00 83.81 100 ALA A O 1
ATOM 832 N N . ASN A 1 101 ? 27.229 -17.848 -27.415 1.00 82.56 101 ASN A N 1
ATOM 833 C CA . ASN A 1 101 ? 26.814 -17.302 -26.125 1.00 82.56 101 ASN A CA 1
ATOM 834 C C . ASN A 1 101 ? 25.289 -17.257 -25.938 1.00 82.56 101 ASN A C 1
ATOM 836 O O . ASN A 1 101 ? 24.831 -17.015 -24.821 1.00 82.56 101 ASN A O 1
ATOM 840 N N . GLY A 1 102 ? 24.494 -17.484 -26.993 1.00 79.06 102 GLY A N 1
ATOM 841 C CA . GLY A 1 102 ? 23.032 -17.602 -26.898 1.00 79.06 102 GLY A CA 1
ATOM 842 C C . GLY A 1 102 ? 22.309 -16.357 -26.359 1.00 79.06 102 GLY A C 1
ATOM 843 O O . GLY A 1 102 ? 21.214 -16.475 -25.803 1.00 79.06 102 GLY A O 1
ATOM 844 N N . LEU A 1 103 ? 22.921 -15.174 -26.488 1.00 71.56 103 LEU A N 1
ATOM 845 C CA . LEU A 1 103 ? 22.393 -13.900 -25.977 1.00 71.56 103 LEU A CA 1
ATOM 846 C C . LEU A 1 103 ? 21.443 -13.187 -26.949 1.00 71.56 103 LEU A C 1
ATOM 848 O O . LEU A 1 103 ? 20.777 -12.230 -26.555 1.00 71.56 103 LEU A O 1
ATOM 852 N N . LEU A 1 104 ? 21.388 -13.643 -28.203 1.00 66.31 104 LEU A N 1
ATOM 853 C CA . LEU A 1 104 ? 20.577 -13.070 -29.279 1.00 66.31 104 LEU A CA 1
ATOM 854 C C . LEU A 1 104 ? 19.669 -14.141 -29.914 1.00 66.31 104 LEU A C 1
ATOM 856 O O . LEU A 1 104 ? 19.851 -14.475 -31.084 1.00 66.31 104 LEU A O 1
ATOM 860 N N . PRO A 1 105 ? 18.715 -14.735 -29.170 1.00 60.31 105 PRO A N 1
ATOM 861 C CA . PRO A 1 105 ? 17.757 -15.665 -29.764 1.00 60.31 105 PRO A CA 1
ATOM 862 C C . PRO A 1 105 ? 16.979 -14.974 -30.893 1.00 60.31 105 PRO A C 1
ATOM 864 O O . PRO A 1 105 ? 16.433 -13.889 -30.694 1.00 60.31 105 PRO A O 1
ATOM 867 N N . ASP A 1 106 ? 16.937 -15.591 -32.074 1.00 59.31 106 ASP A N 1
ATOM 868 C CA . ASP A 1 106 ? 16.348 -15.020 -33.296 1.00 59.31 106 ASP A CA 1
ATOM 869 C C . ASP A 1 106 ? 16.894 -13.619 -33.653 1.00 59.31 106 ASP A C 1
ATOM 871 O O . ASP A 1 106 ? 16.123 -12.735 -34.037 1.00 59.31 106 ASP A O 1
ATOM 875 N N . ASP A 1 107 ? 18.200 -13.388 -33.462 1.00 59.31 107 ASP A N 1
ATOM 876 C CA . ASP A 1 107 ? 18.883 -12.095 -33.657 1.00 59.31 107 ASP A CA 1
ATOM 877 C C . ASP A 1 107 ? 18.338 -10.944 -32.785 1.00 59.31 107 ASP A C 1
ATOM 879 O O . ASP A 1 107 ? 18.529 -9.759 -33.087 1.00 59.31 107 ASP A O 1
ATOM 883 N N . LYS A 1 108 ? 17.656 -11.262 -31.675 1.00 54.06 108 LYS A N 1
ATOM 884 C CA . LYS A 1 108 ? 17.022 -10.269 -30.795 1.00 54.06 108 LYS A CA 1
ATOM 885 C C . LYS A 1 108 ? 17.759 -10.120 -29.477 1.00 54.06 108 LYS A C 1
ATOM 887 O O . LYS A 1 108 ? 17.833 -11.046 -28.674 1.00 54.06 108 LYS A O 1
ATOM 892 N N . LEU A 1 109 ? 18.194 -8.894 -29.199 1.00 64.56 109 LEU A N 1
ATOM 893 C CA . LEU A 1 109 ? 18.652 -8.503 -27.871 1.00 64.56 109 LEU A CA 1
ATOM 894 C C . LEU A 1 109 ? 17.451 -8.176 -26.980 1.00 64.56 109 LEU A C 1
ATOM 896 O O . LEU A 1 109 ? 16.706 -7.238 -27.264 1.00 64.56 109 LEU A O 1
ATOM 900 N N . THR A 1 110 ? 17.300 -8.910 -25.879 1.00 59.16 110 THR A N 1
ATOM 901 C CA . THR A 1 110 ? 16.293 -8.616 -24.852 1.00 59.16 110 THR A CA 1
ATOM 902 C C . THR A 1 110 ? 16.985 -8.124 -23.587 1.00 59.16 110 THR A C 1
ATOM 904 O O . THR A 1 110 ? 17.698 -8.884 -22.935 1.00 59.16 110 THR A O 1
ATOM 907 N N . LEU A 1 111 ? 16.780 -6.851 -23.248 1.00 61.12 111 LEU A N 1
ATOM 908 C CA . LEU A 1 111 ? 17.313 -6.237 -22.033 1.00 61.12 111 LEU A CA 1
ATOM 909 C C . LEU A 1 111 ? 16.243 -6.215 -20.943 1.00 61.12 111 LEU A C 1
ATOM 911 O O . LEU A 1 111 ? 15.105 -5.815 -21.186 1.00 61.12 111 LEU A O 1
ATOM 915 N N . TYR A 1 112 ? 16.629 -6.616 -19.741 1.00 60.16 112 TYR A N 1
ATOM 916 C CA . TYR A 1 112 ? 15.836 -6.499 -18.531 1.00 60.16 112 TYR A CA 1
ATOM 917 C C . TYR A 1 112 ? 16.419 -5.386 -17.663 1.00 60.16 112 TYR A C 1
ATOM 919 O O . TYR A 1 112 ? 17.632 -5.312 -17.464 1.00 60.16 112 TYR A O 1
ATOM 927 N N . CYS A 1 113 ? 15.554 -4.494 -17.189 1.00 62.09 113 CYS A N 1
ATOM 928 C CA . CYS A 1 113 ? 15.917 -3.384 -16.323 1.00 62.09 113 CYS A CA 1
ATOM 929 C C . CYS A 1 113 ? 15.054 -3.433 -15.066 1.00 62.09 113 CYS A C 1
ATOM 931 O O . CYS A 1 113 ? 13.828 -3.441 -15.149 1.00 62.09 113 CYS A O 1
ATOM 933 N N . GLU A 1 114 ? 15.709 -3.448 -13.914 1.00 61.12 114 GLU A N 1
ATOM 934 C CA . GLU A 1 114 ? 15.088 -3.345 -12.601 1.00 61.12 114 GLU A CA 1
ATOM 935 C C . GLU A 1 114 ? 15.500 -2.009 -11.985 1.00 61.12 114 GLU A C 1
ATOM 937 O O . GLU A 1 114 ? 16.668 -1.625 -12.064 1.00 61.12 114 GLU A O 1
ATOM 942 N N . VAL A 1 115 ? 14.544 -1.282 -11.408 1.00 62.00 115 VAL A N 1
ATOM 943 C CA . VAL A 1 115 ? 14.771 0.020 -10.775 1.00 62.00 115 VAL A CA 1
ATOM 944 C C . VAL A 1 115 ? 14.128 0.009 -9.399 1.00 62.00 115 VAL A C 1
ATOM 946 O O . VAL A 1 115 ? 12.945 -0.297 -9.268 1.00 62.00 115 VAL A O 1
ATOM 949 N N . SER A 1 116 ? 14.901 0.391 -8.387 1.00 60.22 116 SER A N 1
ATOM 950 C CA . SER A 1 116 ? 14.467 0.435 -6.992 1.00 60.22 116 SER A CA 1
ATOM 951 C C . SER A 1 116 ? 14.628 1.859 -6.473 1.00 60.22 116 SER A C 1
ATOM 953 O O . SER A 1 116 ? 15.741 2.296 -6.170 1.00 60.22 116 SER A O 1
ATOM 955 N N . VAL A 1 117 ? 13.526 2.607 -6.412 1.00 60.75 117 VAL A N 1
ATOM 956 C CA . VAL A 1 117 ? 13.515 3.991 -5.919 1.00 60.75 117 VAL A CA 1
ATOM 957 C C . VAL A 1 117 ? 13.699 3.993 -4.399 1.00 60.75 117 VAL A C 1
ATOM 959 O O . VAL A 1 117 ? 13.023 3.270 -3.675 1.00 60.75 117 VAL A O 1
ATOM 962 N N . VAL A 1 118 ? 14.631 4.812 -3.924 1.00 61.41 118 VAL A N 1
ATOM 963 C CA . VAL A 1 118 ? 14.895 5.090 -2.513 1.00 61.41 118 VAL A CA 1
ATOM 964 C C . VAL A 1 118 ? 14.181 6.393 -2.174 1.00 61.41 118 VAL A C 1
ATOM 966 O O . VAL A 1 118 ? 14.480 7.427 -2.769 1.00 61.41 118 VAL A O 1
ATOM 969 N N . ALA A 1 119 ? 13.215 6.346 -1.259 1.00 48.94 119 ALA A N 1
ATOM 970 C CA . ALA A 1 119 ? 12.484 7.534 -0.831 1.00 48.94 119 ALA A CA 1
ATOM 971 C C . ALA A 1 119 ? 13.441 8.581 -0.226 1.00 48.94 119 ALA A C 1
ATOM 973 O O . ALA A 1 119 ? 14.292 8.248 0.602 1.00 48.94 119 ALA A O 1
ATOM 974 N N . ASP A 1 120 ? 13.306 9.843 -0.644 1.00 40.84 120 ASP A N 1
ATOM 975 C CA . ASP A 1 120 ? 14.027 10.952 -0.024 1.00 40.84 120 ASP A CA 1
ATOM 976 C C . ASP A 1 120 ? 13.449 11.230 1.365 1.00 40.84 120 ASP A C 1
ATOM 978 O O . ASP A 1 120 ? 12.286 11.595 1.529 1.00 40.84 120 ASP A O 1
ATOM 982 N N . SER A 1 121 ? 14.292 11.054 2.374 1.00 34.81 121 SER A N 1
ATOM 983 C CA . SER A 1 121 ? 14.049 11.489 3.741 1.00 34.81 121 SER A CA 1
ATOM 984 C C . SER A 1 121 ? 14.062 13.024 3.824 1.00 34.81 121 SER A C 1
ATOM 986 O O . SER A 1 121 ? 15.016 13.645 3.352 1.00 34.81 121 SER A O 1
ATOM 988 N N . VAL A 1 122 ? 13.059 13.573 4.532 1.00 29.14 122 VAL A N 1
ATOM 989 C CA . VAL A 1 122 ? 12.796 14.979 4.936 1.00 29.14 122 VAL A CA 1
ATOM 990 C C . VAL A 1 122 ? 11.723 15.722 4.105 1.00 29.14 122 VAL A C 1
ATOM 992 O O . VAL A 1 122 ? 12.023 16.608 3.311 1.00 29.14 122 VAL A O 1
ATOM 995 N N . ASN A 1 123 ? 10.437 15.398 4.322 1.00 28.09 123 ASN A N 1
ATOM 996 C CA . ASN A 1 123 ? 9.550 16.124 5.258 1.00 28.09 123 ASN A CA 1
ATOM 997 C C . ASN A 1 123 ? 8.173 15.427 5.393 1.00 28.09 123 ASN A C 1
ATOM 999 O O . ASN A 1 123 ? 7.454 15.335 4.409 1.00 28.09 123 ASN A O 1
ATOM 1003 N N . ILE A 1 124 ? 7.829 15.033 6.633 1.00 34.88 124 ILE A N 1
ATOM 1004 C CA . ILE A 1 124 ? 6.525 14.563 7.169 1.00 34.88 124 ILE A CA 1
ATOM 1005 C C . ILE A 1 124 ? 5.900 13.358 6.426 1.00 34.88 124 ILE A C 1
ATOM 1007 O O . ILE A 1 124 ? 5.573 13.446 5.254 1.00 34.88 124 ILE A O 1
ATOM 1011 N N . SER A 1 125 ? 5.650 12.261 7.155 1.00 32.47 125 SER A N 1
ATOM 1012 C CA . SER A 1 125 ? 5.264 10.905 6.693 1.00 32.47 125 SER A CA 1
ATOM 1013 C C . SER A 1 125 ? 6.449 10.052 6.213 1.00 32.47 125 SER A C 1
ATOM 1015 O O . SER A 1 125 ? 6.838 10.024 5.049 1.00 32.47 125 SER A O 1
ATOM 1017 N N . GLY A 1 126 ? 7.075 9.372 7.176 1.00 26.12 126 GLY A N 1
ATOM 1018 C CA . GLY A 1 126 ? 8.099 8.367 6.923 1.00 26.12 126 GLY A CA 1
ATOM 1019 C C . GLY A 1 126 ? 7.453 7.063 6.472 1.00 26.12 126 GLY A C 1
ATOM 1020 O O . GLY A 1 126 ? 7.180 6.206 7.300 1.00 26.12 126 GLY A O 1
ATOM 1021 N N . GLN A 1 127 ? 7.230 6.927 5.166 1.00 27.22 127 GLN A N 1
ATOM 1022 C CA . GLN A 1 127 ? 7.253 5.629 4.502 1.00 27.22 127 GLN A CA 1
ATOM 1023 C C . GLN A 1 127 ? 8.499 5.576 3.616 1.00 27.22 127 GLN A C 1
ATOM 1025 O O . GLN A 1 127 ? 8.566 6.262 2.595 1.00 27.22 127 GLN A O 1
ATOM 1030 N N . SER A 1 128 ? 9.489 4.755 3.969 1.00 25.80 128 SER A N 1
ATOM 1031 C CA . SER A 1 128 ? 10.464 4.271 2.988 1.00 25.80 128 SER A CA 1
ATOM 1032 C C . SER A 1 128 ? 10.007 2.908 2.494 1.00 25.80 128 SER A C 1
ATOM 1034 O O . SER A 1 128 ? 10.655 1.892 2.725 1.00 25.80 128 SER A O 1
ATOM 1036 N N . ASN A 1 129 ? 8.889 2.901 1.771 1.00 27.19 129 ASN A N 1
ATOM 1037 C CA . ASN A 1 129 ? 8.602 1.815 0.855 1.00 27.19 129 ASN A CA 1
ATOM 1038 C C . ASN A 1 129 ? 9.675 1.878 -0.235 1.00 27.19 129 ASN A C 1
ATOM 1040 O O . ASN A 1 129 ? 9.598 2.690 -1.160 1.00 27.19 129 ASN A O 1
ATOM 1044 N N . ALA A 1 130 ? 10.703 1.035 -0.130 1.00 27.94 130 ALA A N 1
ATOM 1045 C CA . ALA A 1 130 ? 11.403 0.602 -1.325 1.00 27.94 130 ALA A CA 1
ATOM 1046 C C . ALA A 1 130 ? 10.362 -0.164 -2.145 1.00 27.94 130 ALA A C 1
ATOM 1048 O O . ALA A 1 130 ? 10.148 -1.357 -1.944 1.00 27.94 130 ALA A O 1
ATOM 1049 N N . VAL A 1 131 ? 9.649 0.549 -3.018 1.00 31.17 131 VAL A N 1
ATOM 1050 C CA . VAL A 1 131 ? 8.754 -0.072 -3.987 1.00 31.17 131 VAL A CA 1
ATOM 1051 C C . VAL A 1 131 ? 9.657 -0.885 -4.901 1.00 31.17 131 VAL A C 1
ATOM 1053 O O . VAL A 1 131 ? 10.295 -0.359 -5.815 1.00 31.17 131 VAL A O 1
ATOM 1056 N N . GLN A 1 132 ? 9.781 -2.175 -4.601 1.00 28.97 132 GLN A N 1
ATOM 1057 C CA . GLN A 1 132 ? 10.421 -3.116 -5.492 1.00 28.97 132 GLN A CA 1
ATOM 1058 C C . GLN A 1 132 ? 9.444 -3.324 -6.647 1.00 28.97 132 GLN A C 1
ATOM 1060 O O . GLN A 1 132 ? 8.479 -4.083 -6.551 1.00 28.97 132 GLN A O 1
ATOM 1065 N N . PHE A 1 133 ? 9.653 -2.582 -7.734 1.00 29.59 133 PHE A N 1
ATOM 1066 C CA . PHE A 1 133 ? 8.877 -2.745 -8.954 1.00 29.59 133 PHE A CA 1
ATOM 1067 C C . PHE A 1 133 ? 9.195 -4.119 -9.548 1.00 29.59 133 PHE A C 1
ATOM 1069 O O . PHE A 1 133 ? 10.119 -4.266 -10.348 1.00 29.59 133 PHE A O 1
ATOM 1076 N N . LYS A 1 134 ? 8.429 -5.152 -9.174 1.00 31.50 134 LYS A N 1
ATOM 1077 C CA . LYS A 1 134 ? 8.489 -6.458 -9.842 1.00 31.50 134 LYS A CA 1
ATOM 1078 C C . LYS A 1 134 ? 7.698 -6.405 -11.154 1.00 31.50 134 LYS A C 1
ATOM 1080 O O . LYS A 1 134 ? 6.595 -6.925 -11.285 1.00 31.50 134 LYS A O 1
ATOM 1085 N N . VAL A 1 135 ? 8.393 -5.782 -12.110 1.00 37.78 135 VAL A N 1
ATOM 1086 C CA . VAL A 1 135 ? 8.335 -5.887 -13.575 1.00 37.78 135 VAL A CA 1
ATOM 1087 C C . VAL A 1 135 ? 7.278 -5.049 -14.313 1.00 37.78 135 VAL A C 1
ATOM 1089 O O . VAL A 1 135 ? 6.126 -5.466 -14.441 1.00 37.78 135 VAL A O 1
ATOM 1092 N N . PRO A 1 136 ? 7.686 -3.905 -14.902 1.00 48.75 136 PRO A N 1
ATOM 1093 C CA . PRO A 1 136 ? 6.908 -3.200 -15.919 1.00 48.75 136 PRO A CA 1
ATOM 1094 C C . PRO A 1 136 ? 6.962 -3.942 -17.275 1.00 48.75 136 PRO A C 1
ATOM 1096 O O . PRO A 1 136 ? 7.860 -4.757 -17.510 1.00 48.75 136 PRO A O 1
ATOM 1099 N N . PRO A 1 137 ? 6.008 -3.703 -18.195 1.00 52.91 137 PRO A N 1
ATOM 1100 C CA . PRO A 1 137 ? 6.074 -4.260 -19.546 1.00 52.91 137 PRO A CA 1
ATOM 1101 C C . PRO A 1 137 ? 7.375 -3.826 -20.252 1.00 52.91 137 PRO A C 1
ATOM 1103 O O . PRO A 1 137 ? 7.852 -2.724 -20.043 1.00 52.91 137 PRO A O 1
ATOM 1106 N N . CYS A 1 138 ? 7.971 -4.681 -21.081 1.00 54.31 138 CYS A N 1
ATOM 1107 C CA . CYS A 1 138 ? 9.192 -4.416 -21.850 1.00 54.31 138 CYS A CA 1
ATOM 1108 C C . CYS A 1 138 ? 8.821 -3.987 -23.275 1.00 54.31 138 CYS A C 1
ATOM 1110 O O . CYS A 1 138 ? 7.984 -4.633 -23.898 1.00 54.31 138 CYS A O 1
ATOM 1112 N N . LEU A 1 139 ? 9.425 -2.937 -23.833 1.00 58.81 139 LEU A N 1
ATOM 1113 C CA . LEU A 1 139 ? 9.253 -2.619 -25.253 1.00 58.81 139 LEU A CA 1
ATOM 1114 C C . LEU A 1 139 ? 10.322 -3.359 -26.080 1.00 58.81 139 LEU A C 1
ATOM 1116 O O . LEU A 1 139 ? 11.511 -3.366 -25.781 1.00 58.81 139 LEU A O 1
ATOM 1120 N N . ARG A 1 140 ? 9.872 -4.055 -27.118 1.00 61.03 140 ARG A N 1
ATOM 1121 C CA . ARG A 1 140 ? 10.671 -4.835 -28.057 1.00 61.03 140 ARG A CA 1
ATOM 1122 C C . ARG A 1 140 ? 10.725 -4.099 -29.382 1.00 61.03 140 ARG A C 1
ATOM 1124 O O . ARG A 1 140 ? 9.689 -3.830 -29.994 1.00 61.03 140 ARG A O 1
ATOM 1131 N N . VAL A 1 141 ? 11.939 -3.863 -29.857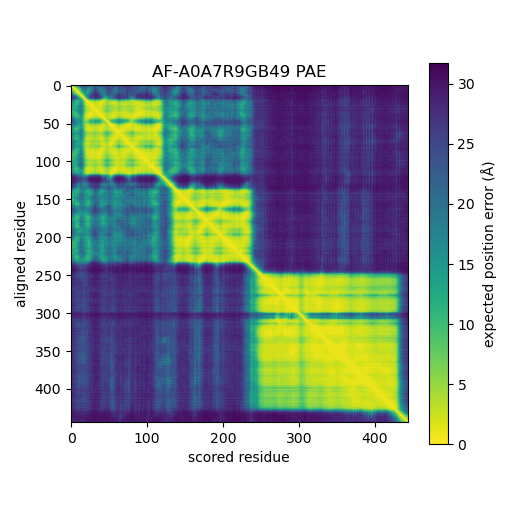 1.00 59.66 141 VAL A N 1
ATOM 1132 C CA . VAL A 1 141 ? 12.200 -3.133 -31.095 1.00 59.66 141 VAL A CA 1
ATOM 1133 C C . VAL A 1 141 ? 12.898 -4.046 -32.089 1.00 59.66 141 VAL A C 1
ATOM 1135 O O . VAL A 1 141 ? 13.889 -4.683 -31.751 1.00 59.66 141 VAL A O 1
ATOM 1138 N N . ASN A 1 142 ? 12.392 -4.099 -33.319 1.00 63.09 142 ASN A N 1
ATOM 1139 C CA . ASN A 1 142 ? 13.016 -4.830 -34.420 1.00 63.09 142 ASN A CA 1
ATOM 1140 C C . ASN A 1 142 ? 13.455 -3.816 -35.493 1.00 63.09 142 ASN A C 1
ATOM 1142 O O . ASN A 1 142 ? 12.618 -3.369 -36.285 1.00 63.09 142 ASN A O 1
ATOM 1146 N N . PRO A 1 143 ? 14.744 -3.412 -35.521 1.00 55.94 143 PRO A N 1
ATOM 1147 C CA . PRO A 1 143 ? 15.263 -2.372 -36.422 1.00 55.94 143 PRO A CA 1
ATOM 1148 C C . PRO A 1 143 ? 15.152 -2.666 -37.919 1.00 55.94 143 PRO A C 1
ATOM 1150 O O . PRO A 1 143 ? 15.261 -1.751 -38.733 1.00 55.94 143 PRO A O 1
ATOM 1153 N N . LYS A 1 144 ? 14.981 -3.938 -38.285 1.00 70.56 144 LYS A N 1
ATOM 1154 C CA . LYS A 1 144 ? 14.902 -4.422 -39.668 1.00 70.56 144 LYS A CA 1
ATOM 1155 C C . LYS A 1 144 ? 13.577 -5.136 -39.940 1.00 70.56 144 LYS A C 1
ATOM 1157 O O . LYS A 1 144 ? 13.549 -6.086 -40.711 1.00 70.56 144 LYS A O 1
ATOM 1162 N N . GLY A 1 145 ? 12.507 -4.718 -39.274 1.00 60.44 145 GLY A N 1
ATOM 1163 C CA . GLY A 1 145 ? 11.230 -5.415 -39.337 1.00 60.44 145 GLY A CA 1
ATOM 1164 C C . GLY A 1 145 ? 11.215 -6.701 -38.520 1.00 60.44 145 GLY A C 1
ATOM 1165 O O . GLY A 1 145 ? 12.240 -7.158 -38.017 1.00 60.44 145 GLY A O 1
ATOM 1166 N N . LEU A 1 146 ? 10.026 -7.279 -38.373 1.00 69.75 146 LEU A N 1
ATOM 1167 C CA . LEU A 1 146 ? 9.839 -8.592 -37.755 1.00 69.75 146 LEU A CA 1
ATOM 1168 C C . LEU A 1 146 ? 10.030 -9.738 -38.767 1.00 69.75 146 LEU A C 1
ATOM 1170 O O . LEU A 1 146 ? 10.371 -10.848 -38.375 1.00 69.75 146 LEU A O 1
ATOM 1174 N N . ASP A 1 147 ? 9.778 -9.469 -40.048 1.00 75.88 147 ASP A N 1
ATOM 1175 C CA . ASP A 1 147 ? 9.803 -10.420 -41.162 1.00 75.88 147 ASP A CA 1
ATOM 1176 C C . ASP A 1 147 ? 9.998 -9.696 -42.510 1.00 75.88 147 ASP A C 1
ATOM 1178 O O . ASP A 1 147 ? 10.069 -8.465 -42.568 1.00 75.88 147 ASP A O 1
ATOM 1182 N N . GLU A 1 148 ? 10.033 -10.451 -43.612 1.00 83.56 148 GLU A N 1
ATOM 1183 C CA . GLU A 1 148 ? 10.236 -9.914 -44.967 1.00 83.56 148 GLU A CA 1
ATOM 1184 C C . GLU A 1 148 ? 9.229 -8.830 -45.375 1.00 83.56 148 GLU A C 1
ATOM 1186 O O . GLU A 1 148 ? 9.585 -7.891 -46.086 1.00 83.56 148 GLU A O 1
ATOM 1191 N N . GLU A 1 149 ? 7.981 -8.904 -44.907 1.00 87.19 149 GLU A N 1
ATOM 1192 C CA . GLU A 1 149 ? 6.961 -7.898 -45.231 1.00 87.19 149 GLU A CA 1
ATOM 1193 C C . GLU A 1 149 ? 7.193 -6.559 -44.522 1.00 87.19 149 GLU A C 1
ATOM 1195 O O . GLU A 1 149 ? 6.612 -5.536 -44.903 1.00 87.19 149 GLU A O 1
ATOM 1200 N N . SER A 1 150 ? 7.979 -6.572 -43.446 1.00 83.50 150 SER A N 1
ATOM 1201 C CA . SER A 1 150 ? 8.262 -5.421 -42.594 1.00 83.50 150 SER A CA 1
ATOM 1202 C C . SER A 1 150 ? 9.722 -4.981 -42.625 1.00 83.50 150 SER A C 1
ATOM 1204 O O . SER A 1 150 ? 10.073 -4.060 -41.895 1.00 83.50 150 SER A O 1
ATOM 1206 N N . LYS A 1 151 ? 10.556 -5.548 -43.506 1.00 79.94 151 LYS A N 1
ATOM 1207 C CA . LYS A 1 151 ? 12.007 -5.288 -43.575 1.00 79.94 151 LYS A CA 1
ATOM 1208 C C . LYS A 1 151 ? 12.421 -3.823 -43.747 1.00 79.94 151 LYS A C 1
ATOM 1210 O O . LYS A 1 151 ? 13.483 -3.396 -43.274 1.00 79.94 151 LYS A O 1
ATOM 1215 N N . ASP A 1 152 ? 11.556 -3.047 -44.394 1.00 85.69 152 ASP A N 1
ATOM 1216 C CA . ASP A 1 152 ? 11.741 -1.614 -44.643 1.00 85.69 152 ASP A CA 1
ATOM 1217 C C . ASP A 1 152 ? 11.193 -0.738 -43.507 1.00 85.69 152 ASP A C 1
ATOM 1219 O O . ASP A 1 152 ? 11.208 0.488 -43.596 1.00 85.69 152 ASP A O 1
ATOM 1223 N N . TYR A 1 153 ? 10.717 -1.349 -42.421 1.00 83.25 153 TYR A N 1
ATOM 1224 C CA . TYR A 1 153 ? 10.121 -0.682 -41.272 1.00 83.25 153 TYR A CA 1
ATOM 1225 C C . TYR A 1 153 ? 10.872 -1.013 -39.979 1.00 83.25 153 TYR A C 1
ATOM 1227 O O . TYR A 1 153 ? 11.457 -2.079 -39.816 1.00 83.25 153 TYR A O 1
ATOM 1235 N N . LEU A 1 154 ? 10.813 -0.090 -39.026 1.00 77.56 154 LEU A N 1
ATOM 1236 C CA . LEU A 1 154 ? 11.022 -0.383 -37.614 1.00 77.56 154 LEU A CA 1
ATOM 1237 C C . LEU A 1 154 ? 9.737 -1.028 -37.076 1.00 77.56 154 LEU A C 1
ATOM 1239 O O . LEU A 1 154 ? 8.648 -0.504 -37.325 1.00 77.56 154 LEU A O 1
ATOM 1243 N N . SER A 1 155 ? 9.833 -2.133 -36.336 1.00 79.12 155 SER A N 1
ATOM 1244 C CA . SER A 1 155 ? 8.674 -2.725 -35.645 1.00 79.12 155 SER A CA 1
ATOM 1245 C C . SER A 1 155 ? 8.791 -2.556 -34.134 1.00 79.12 155 SER A C 1
ATOM 1247 O O . SER A 1 155 ? 9.851 -2.836 -33.575 1.00 79.12 155 SER A O 1
ATOM 1249 N N . LEU A 1 156 ? 7.694 -2.180 -33.473 1.00 79.69 156 LEU A N 1
ATOM 1250 C CA . LEU A 1 156 ? 7.631 -1.937 -32.026 1.00 79.69 156 LEU A CA 1
ATOM 1251 C C . LEU A 1 156 ? 6.553 -2.789 -31.369 1.00 79.69 156 LEU A C 1
ATOM 1253 O O . LEU A 1 156 ? 5.443 -2.856 -31.889 1.00 79.69 156 LEU A O 1
ATOM 1257 N N . TYR A 1 157 ? 6.860 -3.413 -30.233 1.00 75.88 157 TYR A N 1
ATOM 1258 C CA . TYR A 1 157 ? 5.923 -4.243 -29.475 1.00 75.88 157 TYR A CA 1
ATOM 1259 C C . TYR A 1 157 ? 6.081 -4.068 -27.973 1.00 75.88 157 TYR A C 1
ATOM 1261 O O . TYR A 1 157 ? 7.188 -4.111 -27.467 1.00 75.88 157 TYR A O 1
ATOM 1269 N N . LEU A 1 158 ? 4.980 -3.971 -27.247 1.00 71.56 158 LEU A N 1
ATOM 1270 C CA . LEU A 1 158 ? 4.944 -4.072 -25.798 1.00 71.56 158 LEU A CA 1
ATOM 1271 C C . LEU A 1 158 ? 4.872 -5.553 -25.412 1.00 71.56 158 LEU A C 1
ATOM 1273 O O . LEU A 1 158 ? 4.004 -6.256 -25.912 1.00 71.56 158 LEU A O 1
ATOM 1277 N N . LEU A 1 159 ? 5.753 -6.032 -24.541 1.00 62.38 159 LEU A N 1
ATOM 1278 C CA . LEU A 1 159 ? 5.866 -7.409 -24.054 1.00 62.38 159 LEU A CA 1
ATOM 1279 C C . LEU A 1 159 ? 5.624 -7.435 -22.545 1.00 62.38 159 LEU A C 1
ATOM 1281 O O . LEU A 1 159 ? 6.317 -6.759 -21.792 1.00 62.38 159 LEU A O 1
ATOM 1285 N N . LEU A 1 160 ? 4.703 -8.271 -22.071 1.00 61.00 160 LEU A N 1
ATOM 1286 C CA . LEU A 1 160 ? 4.551 -8.502 -20.633 1.00 61.00 160 LEU A CA 1
ATOM 1287 C C . LEU A 1 160 ? 5.549 -9.574 -20.172 1.00 61.00 160 LEU A C 1
ATOM 1289 O O . LEU A 1 160 ? 5.391 -10.743 -20.515 1.00 61.00 160 LEU A O 1
ATOM 1293 N N . VAL A 1 161 ? 6.580 -9.195 -19.413 1.00 50.59 161 VAL A N 1
ATOM 1294 C CA . VAL A 1 161 ? 7.675 -10.108 -19.017 1.00 50.59 161 VAL A CA 1
ATOM 1295 C C . VAL A 1 161 ? 7.298 -10.982 -17.815 1.00 50.59 161 VAL A C 1
ATOM 1297 O O . VAL A 1 161 ? 7.503 -12.196 -17.857 1.00 50.59 161 VAL A O 1
ATOM 1300 N N . SER A 1 162 ? 6.676 -10.408 -16.783 1.00 47.25 162 SER A N 1
ATOM 1301 C CA . SER A 1 162 ? 6.069 -11.152 -15.672 1.00 47.25 162 SER A CA 1
ATOM 1302 C C . SER A 1 162 ? 4.889 -10.389 -15.085 1.00 47.25 162 SER A C 1
ATOM 1304 O O . SER A 1 162 ? 4.850 -9.164 -15.142 1.00 47.25 162 SER A O 1
ATOM 1306 N N . CYS A 1 163 ? 3.923 -11.111 -14.524 1.00 51.34 163 CYS A N 1
ATOM 1307 C CA . CYS A 1 163 ? 2.785 -10.521 -13.834 1.00 51.34 163 CYS A CA 1
ATOM 1308 C C . CYS A 1 163 ? 2.298 -11.465 -12.734 1.00 51.34 163 CYS A C 1
ATOM 1310 O O . CYS A 1 163 ? 2.252 -12.674 -12.943 1.00 51.34 163 CYS A O 1
ATOM 1312 N N . ASN A 1 164 ? 1.887 -10.907 -11.594 1.00 47.69 164 ASN A N 1
ATOM 1313 C CA . ASN A 1 164 ? 1.271 -11.668 -10.500 1.00 47.69 164 ASN A CA 1
ATOM 1314 C C . ASN A 1 164 ? -0.206 -12.008 -10.788 1.00 47.69 164 ASN A C 1
ATOM 1316 O O . ASN A 1 164 ? -0.829 -12.757 -10.040 1.00 47.69 164 ASN A O 1
ATOM 1320 N N . LYS A 1 165 ? -0.777 -11.444 -11.861 1.00 51.12 165 LYS A N 1
ATOM 1321 C CA . LYS A 1 165 ? -2.119 -11.751 -12.367 1.00 51.12 165 LYS A CA 1
ATOM 1322 C C . LYS A 1 165 ? -2.017 -12.726 -13.539 1.00 51.12 165 LYS A C 1
ATOM 1324 O O . LYS A 1 165 ? -1.050 -12.704 -14.298 1.00 51.12 165 LYS A O 1
ATOM 1329 N N . THR A 1 166 ? -3.045 -13.552 -13.714 1.00 60.50 166 THR A N 1
ATOM 1330 C CA . THR A 1 166 ? -3.146 -14.502 -14.836 1.00 60.50 166 THR A CA 1
ATOM 1331 C C . THR A 1 166 ? -3.166 -13.794 -16.193 1.00 60.50 166 THR A C 1
ATOM 1333 O O . THR A 1 166 ? -2.609 -14.303 -17.166 1.00 60.50 166 THR A O 1
ATOM 1336 N N . GLU A 1 167 ? -3.762 -12.602 -16.256 1.00 69.00 167 GLU A N 1
ATOM 1337 C CA . GLU A 1 167 ? -3.762 -11.726 -17.423 1.00 69.00 167 GLU A CA 1
ATOM 1338 C C . GLU A 1 167 ? -3.883 -10.246 -17.032 1.00 69.00 167 GLU A C 1
ATOM 1340 O O . GLU A 1 167 ? -4.376 -9.901 -15.958 1.00 69.00 167 GLU A O 1
ATOM 1345 N N . VAL A 1 168 ? -3.434 -9.368 -17.929 1.00 66.94 168 VAL A N 1
ATOM 1346 C CA . VAL A 1 168 ? -3.570 -7.910 -17.832 1.00 66.94 168 VAL A CA 1
ATOM 1347 C C . VAL A 1 168 ? -4.181 -7.404 -19.128 1.00 66.94 168 VAL A C 1
ATOM 1349 O O . VAL A 1 168 ? -3.748 -7.792 -20.212 1.00 66.94 168 VAL A O 1
ATOM 1352 N N . ARG A 1 169 ? -5.173 -6.518 -19.053 1.00 72.00 169 ARG A N 1
ATOM 1353 C CA . ARG A 1 169 ? -5.682 -5.816 -20.235 1.00 72.00 169 ARG A CA 1
ATOM 1354 C C . ARG A 1 169 ? -5.067 -4.429 -20.273 1.00 72.00 169 ARG A C 1
ATOM 1356 O O . ARG A 1 169 ? -5.128 -3.725 -19.278 1.00 72.00 169 ARG A O 1
ATOM 1363 N N . ALA A 1 170 ? -4.472 -4.027 -21.390 1.00 69.50 170 ALA A N 1
ATOM 1364 C CA . ALA A 1 170 ? -3.882 -2.694 -21.502 1.00 69.50 170 ALA A CA 1
ATOM 1365 C C . ALA A 1 170 ? -4.018 -2.118 -22.911 1.00 69.50 170 ALA A C 1
ATOM 1367 O O . ALA A 1 170 ? -3.951 -2.849 -23.905 1.00 69.50 170 ALA A O 1
ATOM 1368 N N . LYS A 1 171 ? -4.217 -0.803 -22.986 1.00 77.44 171 LYS A N 1
ATOM 1369 C CA . LYS A 1 171 ? -3.958 -0.003 -24.184 1.00 77.44 171 LYS A CA 1
ATOM 1370 C C . LYS A 1 171 ? -2.507 0.465 -24.163 1.00 77.44 171 LYS A C 1
ATOM 1372 O O . LYS A 1 171 ? -1.907 0.570 -23.097 1.00 77.44 171 LYS A O 1
ATOM 1377 N N . PHE A 1 172 ? -1.951 0.734 -25.334 1.00 75.88 172 PHE A N 1
ATOM 1378 C CA . PHE A 1 172 ? -0.609 1.276 -25.472 1.00 75.88 172 PHE A CA 1
ATOM 1379 C C . PHE A 1 172 ? -0.524 2.244 -26.648 1.00 75.88 172 PHE A C 1
ATOM 1381 O O . PHE A 1 172 ? -1.223 2.076 -27.650 1.00 75.88 172 PHE A O 1
ATOM 1388 N N . LYS A 1 173 ? 0.363 3.227 -26.547 1.00 82.62 173 LYS A N 1
ATOM 1389 C CA . LYS A 1 173 ? 0.699 4.170 -27.614 1.00 82.62 173 LYS A CA 1
ATOM 1390 C C . LYS A 1 173 ? 2.213 4.290 -27.711 1.00 82.62 173 LYS A C 1
ATOM 1392 O O . LYS A 1 173 ? 2.887 4.405 -26.697 1.00 82.62 173 LYS A O 1
ATOM 1397 N N . PHE A 1 174 ? 2.733 4.248 -28.933 1.00 82.69 174 PHE A N 1
ATOM 1398 C CA . PHE A 1 174 ? 4.140 4.474 -29.244 1.00 82.69 174 PHE A CA 1
ATOM 1399 C C . PHE A 1 174 ? 4.292 5.763 -30.037 1.00 82.69 174 PHE A C 1
ATOM 1401 O O . PHE A 1 174 ? 3.564 5.961 -31.003 1.00 82.69 174 PHE A O 1
ATOM 1408 N N . SER A 1 175 ? 5.258 6.600 -29.692 1.00 82.81 175 SER A N 1
ATOM 1409 C CA . SER A 1 175 ? 5.638 7.806 -30.434 1.00 82.81 175 SER A CA 1
ATOM 1410 C C . SER A 1 175 ? 7.164 7.958 -30.453 1.00 82.81 175 SER A C 1
ATOM 1412 O O . SER A 1 175 ? 7.888 7.195 -29.816 1.00 82.81 175 SER A O 1
ATOM 1414 N N . ILE A 1 176 ? 7.675 8.889 -31.254 1.00 78.56 176 ILE A N 1
ATOM 1415 C CA . ILE A 1 176 ? 9.090 9.278 -31.305 1.00 78.56 176 ILE A CA 1
ATOM 1416 C C . ILE A 1 176 ? 9.203 10.672 -30.694 1.00 78.56 176 ILE A C 1
ATOM 1418 O O . ILE A 1 176 ? 8.371 11.522 -30.997 1.00 78.56 176 ILE A O 1
ATOM 1422 N N . LEU A 1 177 ? 10.216 10.931 -29.870 1.00 72.75 177 LEU A N 1
ATOM 1423 C CA . LEU A 1 177 ? 10.509 12.284 -29.398 1.00 72.75 177 LEU A CA 1
ATOM 1424 C C . LEU A 1 177 ? 11.506 12.968 -30.333 1.00 72.75 177 LEU A C 1
ATOM 1426 O O . LEU A 1 177 ? 12.543 12.400 -30.668 1.00 72.75 177 LEU A O 1
ATOM 1430 N N . ASN A 1 178 ? 11.201 14.198 -30.744 1.00 79.81 178 ASN A N 1
ATOM 1431 C CA . ASN A 1 178 ? 12.132 15.024 -31.516 1.00 79.81 178 ASN A CA 1
ATOM 1432 C C . ASN A 1 178 ? 13.196 15.685 -30.606 1.00 79.81 178 ASN A C 1
ATOM 1434 O O . ASN A 1 178 ? 13.171 15.550 -29.382 1.00 79.81 178 ASN A O 1
ATOM 1438 N N . ALA A 1 179 ? 14.107 16.475 -31.188 1.00 74.94 179 ALA A N 1
ATOM 1439 C CA . ALA A 1 179 ? 15.142 17.207 -30.441 1.00 74.94 179 ALA A CA 1
ATOM 1440 C C . ALA A 1 179 ? 14.596 18.156 -29.348 1.00 74.94 179 ALA A C 1
ATOM 1442 O O . ALA A 1 179 ? 15.295 18.457 -28.382 1.00 74.94 179 ALA A O 1
ATOM 1443 N N . LYS A 1 180 ? 13.344 18.617 -29.479 1.00 78.12 180 LYS A N 1
ATOM 1444 C CA . LYS A 1 180 ? 12.645 19.460 -28.494 1.00 78.12 180 LYS A CA 1
ATOM 1445 C C . LYS A 1 180 ? 11.887 18.652 -27.434 1.00 78.12 180 LYS A C 1
ATOM 1447 O O . LYS A 1 180 ? 11.260 19.249 -26.566 1.00 78.12 180 LYS A O 1
ATOM 1452 N N . ARG A 1 181 ? 11.967 17.316 -27.479 1.00 70.88 181 ARG A N 1
ATOM 1453 C CA . ARG A 1 181 ? 11.207 16.362 -26.653 1.00 70.88 181 ARG A CA 1
ATOM 1454 C C . ARG A 1 181 ? 9.693 16.387 -26.881 1.00 70.88 181 ARG A C 1
ATOM 1456 O O . ARG A 1 181 ? 8.932 16.024 -25.992 1.00 70.88 181 ARG A O 1
ATOM 1463 N N . GLU A 1 182 ? 9.257 16.785 -28.069 1.00 78.88 182 GLU A N 1
ATOM 1464 C CA . GLU A 1 182 ? 7.847 16.727 -28.457 1.00 78.88 182 GLU A CA 1
ATOM 1465 C C . GLU A 1 182 ? 7.543 15.373 -29.111 1.00 78.88 182 GLU A C 1
ATOM 1467 O O . GLU A 1 182 ? 8.337 14.873 -29.916 1.00 78.88 182 GLU A O 1
ATOM 1472 N N . GLU A 1 183 ? 6.385 14.794 -28.793 1.00 80.88 183 GLU A N 1
ATOM 1473 C CA . GLU A 1 183 ? 5.915 13.559 -29.419 1.00 80.88 183 GLU A CA 1
ATOM 1474 C C . GLU A 1 183 ? 5.571 13.764 -30.900 1.00 80.88 183 GLU A C 1
ATOM 1476 O O . GLU A 1 183 ? 4.823 14.662 -31.287 1.00 80.88 183 GLU A O 1
ATOM 1481 N N . THR A 1 184 ? 6.064 12.868 -31.745 1.00 85.62 184 THR A N 1
ATOM 1482 C CA . THR A 1 184 ? 5.745 12.788 -33.169 1.00 85.62 184 THR A CA 1
ATOM 1483 C C . THR A 1 184 ? 5.581 11.331 -33.594 1.00 85.62 184 THR A C 1
ATOM 1485 O O . THR A 1 184 ? 5.963 10.408 -32.880 1.00 85.62 184 THR A O 1
ATOM 1488 N N . LYS A 1 185 ? 4.975 11.101 -34.765 1.00 90.62 185 LYS A N 1
ATOM 1489 C CA . LYS A 1 185 ? 4.767 9.758 -35.349 1.00 90.62 185 LYS A CA 1
ATOM 1490 C C . LYS A 1 185 ? 4.108 8.766 -34.379 1.00 90.62 185 LYS A C 1
ATOM 1492 O O . LYS A 1 185 ? 4.495 7.603 -34.306 1.00 90.62 185 LYS A O 1
ATOM 1497 N N . ALA A 1 186 ? 3.110 9.250 -33.643 1.00 88.94 186 ALA A N 1
ATOM 1498 C CA . ALA A 1 186 ? 2.373 8.449 -32.682 1.00 88.94 186 ALA A CA 1
ATOM 1499 C C . ALA A 1 186 ? 1.502 7.385 -33.370 1.00 88.94 186 ALA A C 1
ATOM 1501 O O . ALA A 1 186 ? 0.834 7.663 -34.366 1.00 88.94 186 ALA A O 1
ATOM 1502 N N . MET A 1 187 ? 1.471 6.183 -32.801 1.00 91.62 187 MET A N 1
ATOM 1503 C CA . MET A 1 187 ? 0.500 5.140 -33.105 1.00 91.62 187 MET A CA 1
ATOM 1504 C C . MET A 1 187 ? -0.002 4.492 -31.829 1.00 91.62 187 MET A C 1
ATOM 1506 O O . MET A 1 187 ? 0.777 4.130 -30.951 1.00 91.62 187 MET A O 1
ATOM 1510 N N . GLU A 1 188 ? -1.314 4.312 -31.755 1.00 88.06 188 GLU A N 1
ATOM 1511 C CA . GLU A 1 188 ? -2.001 3.822 -30.568 1.00 88.06 188 GLU A CA 1
ATOM 1512 C C . GLU A 1 188 ? -2.826 2.568 -30.845 1.00 88.06 188 GLU A C 1
ATOM 1514 O O . GLU A 1 188 ? -3.340 2.320 -31.942 1.00 88.06 188 GLU A O 1
ATOM 1519 N N . SER A 1 189 ? -2.920 1.726 -29.824 1.00 84.62 189 SER A N 1
ATOM 1520 C CA . SER A 1 189 ? -3.736 0.530 -29.850 1.00 84.62 189 SER A CA 1
ATOM 1521 C C . SER A 1 189 ? -5.213 0.925 -29.892 1.00 84.62 189 SER A C 1
ATOM 1523 O O . SER A 1 189 ? -5.705 1.600 -28.991 1.00 84.62 189 SER A O 1
ATOM 1525 N N . GLN A 1 190 ? -5.953 0.421 -30.879 1.00 86.06 190 GLN A N 1
ATOM 1526 C CA . GLN A 1 190 ? -7.389 0.706 -31.040 1.00 86.06 190 GLN A CA 1
ATOM 1527 C C . GLN A 1 190 ? -8.252 0.238 -29.852 1.00 86.06 190 GLN A C 1
ATOM 1529 O O . GLN A 1 190 ? -9.359 0.718 -29.627 1.00 86.06 190 GLN A O 1
ATOM 1534 N N . ARG A 1 191 ? -7.768 -0.746 -29.090 1.00 83.75 191 ARG A N 1
ATOM 1535 C CA . ARG A 1 191 ? -8.464 -1.346 -27.948 1.00 83.75 191 ARG A CA 1
ATOM 1536 C C . ARG A 1 191 ? -7.465 -1.863 -26.928 1.00 83.75 191 ARG A C 1
ATOM 1538 O O . ARG A 1 191 ? -6.295 -2.044 -27.247 1.00 83.75 191 ARG A O 1
ATOM 1545 N N . ALA A 1 192 ? -7.958 -2.179 -25.733 1.00 79.38 192 ALA A N 1
ATOM 1546 C CA . ALA A 1 192 ? -7.161 -2.878 -24.740 1.00 79.38 192 ALA A CA 1
ATOM 1547 C C . ALA A 1 192 ? -6.899 -4.323 -25.188 1.00 79.38 192 ALA A C 1
ATOM 1549 O O . ALA A 1 192 ? -7.836 -5.093 -25.442 1.00 79.38 192 ALA A O 1
ATOM 1550 N N . TYR A 1 193 ? -5.627 -4.690 -25.274 1.00 79.62 193 TYR A N 1
ATOM 1551 C CA . TYR A 1 193 ? -5.186 -6.037 -25.599 1.00 79.62 193 TYR A CA 1
ATOM 1552 C C . TYR A 1 193 ? -4.964 -6.850 -24.329 1.00 79.62 193 TYR A C 1
ATOM 1554 O O . TYR A 1 193 ? -4.557 -6.316 -23.302 1.00 79.62 193 TYR A O 1
ATOM 1562 N N . ARG A 1 194 ? -5.242 -8.155 -24.405 1.00 82.06 194 ARG A N 1
ATOM 1563 C CA . ARG A 1 194 ? -4.961 -9.108 -23.327 1.00 82.06 194 ARG A CA 1
ATOM 1564 C C . ARG A 1 194 ? -3.494 -9.526 -23.390 1.00 82.06 194 ARG A C 1
ATOM 1566 O O . ARG A 1 194 ? -3.086 -10.224 -24.326 1.00 82.06 194 ARG A O 1
ATOM 1573 N N . PHE A 1 195 ? -2.734 -9.129 -22.384 1.00 69.25 195 PHE A N 1
ATOM 1574 C CA . PHE A 1 195 ? -1.372 -9.553 -22.114 1.00 69.25 195 PHE A CA 1
ATOM 1575 C C . PHE A 1 195 ? -1.393 -10.713 -21.118 1.00 69.25 195 PHE A C 1
ATOM 1577 O O . PHE A 1 195 ? -2.033 -10.645 -20.073 1.00 69.25 195 PHE A O 1
ATOM 1584 N N . VAL A 1 196 ? -0.682 -11.781 -21.452 1.00 71.75 196 VAL A N 1
ATOM 1585 C CA . VAL A 1 196 ? -0.317 -12.861 -20.526 1.00 71.75 196 VAL A CA 1
ATOM 1586 C C . VAL A 1 196 ? 1.199 -12.896 -20.452 1.00 71.75 196 VAL A C 1
ATOM 1588 O O . VAL A 1 196 ? 1.859 -12.343 -21.340 1.00 71.75 196 VAL A O 1
ATOM 1591 N N . GLN A 1 197 ? 1.756 -13.522 -19.417 1.00 63.06 197 GLN A N 1
ATOM 1592 C CA . GLN A 1 197 ? 3.203 -13.615 -19.276 1.00 63.06 197 GLN A CA 1
ATOM 1593 C C . GLN A 1 197 ? 3.836 -14.139 -20.570 1.00 63.06 197 GLN A C 1
ATOM 1595 O O . GLN A 1 197 ? 3.479 -15.198 -21.087 1.00 63.06 197 GLN A O 1
ATOM 1600 N N . GLY A 1 198 ? 4.769 -13.363 -21.112 1.00 56.75 198 GLY A N 1
ATOM 1601 C CA . GLY A 1 198 ? 5.478 -13.704 -22.326 1.00 56.75 198 GLY A CA 1
ATOM 1602 C C . GLY A 1 198 ? 4.826 -13.325 -23.643 1.00 56.75 198 GLY A C 1
ATOM 1603 O O . GLY A 1 198 ? 5.400 -13.655 -24.682 1.00 56.75 198 GLY A O 1
ATOM 1604 N N . LYS A 1 199 ? 3.653 -12.694 -23.617 1.00 68.81 199 LYS A N 1
ATOM 1605 C CA . LYS A 1 199 ? 2.940 -12.253 -24.813 1.00 68.81 199 LYS A CA 1
ATOM 1606 C C . LYS A 1 199 ? 3.199 -10.780 -25.088 1.00 68.81 199 LYS A C 1
ATOM 1608 O O . LYS A 1 199 ? 3.280 -9.973 -24.161 1.00 68.81 199 LYS A O 1
ATOM 1613 N N . ASP A 1 200 ? 3.271 -10.447 -26.370 1.00 76.56 200 ASP A N 1
ATOM 1614 C CA . ASP A 1 200 ? 3.470 -9.088 -26.842 1.00 76.56 200 ASP A CA 1
ATOM 1615 C C . ASP A 1 200 ? 2.381 -8.615 -27.810 1.00 76.56 200 ASP A C 1
ATOM 1617 O O . ASP A 1 200 ? 1.658 -9.413 -28.411 1.00 76.56 200 ASP A O 1
ATOM 1621 N N . TRP A 1 201 ? 2.258 -7.294 -27.917 1.00 82.38 201 TRP A N 1
ATOM 1622 C CA . TRP A 1 201 ? 1.347 -6.591 -28.813 1.00 82.38 201 TRP A CA 1
ATOM 1623 C C . TRP A 1 201 ? 2.002 -5.317 -29.326 1.00 82.38 201 TRP A C 1
ATOM 1625 O O . TRP A 1 201 ? 2.688 -4.629 -28.580 1.00 82.38 201 TRP A O 1
ATOM 1635 N N . GLY A 1 202 ? 1.809 -4.982 -30.599 1.00 87.62 202 GLY A N 1
ATOM 1636 C CA . GLY A 1 202 ? 2.533 -3.868 -31.195 1.00 87.62 202 GLY A CA 1
ATOM 1637 C C . GLY A 1 202 ? 2.195 -3.584 -32.644 1.00 87.62 202 GLY A C 1
ATOM 1638 O O . GLY A 1 202 ? 1.216 -4.099 -33.185 1.00 87.62 202 GLY A O 1
ATOM 1639 N N . PHE A 1 203 ? 3.045 -2.782 -33.278 1.00 91.19 203 PHE A N 1
ATOM 1640 C CA . PHE A 1 203 ? 2.953 -2.423 -34.684 1.00 91.19 203 PHE A CA 1
ATOM 1641 C C . PHE A 1 203 ? 4.117 -3.025 -35.462 1.00 91.19 203 PHE A C 1
ATOM 1643 O O . PHE A 1 203 ? 5.277 -2.627 -35.329 1.00 91.19 203 PHE A O 1
ATOM 1650 N N . LYS A 1 204 ? 3.771 -3.958 -36.350 1.00 87.56 204 LYS A N 1
ATOM 1651 C CA . LYS A 1 204 ? 4.690 -4.570 -37.313 1.00 87.56 204 LYS A CA 1
ATOM 1652 C C . LYS A 1 204 ? 5.342 -3.538 -38.240 1.00 87.56 204 LYS A C 1
ATOM 1654 O O . LYS A 1 204 ? 6.506 -3.682 -38.592 1.00 87.56 204 LYS A O 1
ATOM 1659 N N . LYS A 1 205 ? 4.613 -2.487 -38.614 1.00 92.75 205 LYS A N 1
ATOM 1660 C CA . LYS A 1 205 ? 5.086 -1.400 -39.481 1.00 92.75 205 LYS A CA 1
ATOM 1661 C C . LYS A 1 205 ? 4.983 -0.075 -38.729 1.00 92.75 205 LYS A C 1
ATOM 1663 O O . LYS A 1 205 ? 4.064 0.688 -38.999 1.00 92.75 205 LYS A O 1
ATOM 1668 N N . PHE A 1 206 ? 5.865 0.156 -37.747 1.00 89.06 206 PHE A N 1
ATOM 1669 C CA . PHE A 1 206 ? 5.793 1.358 -36.911 1.00 89.06 206 PHE A CA 1
ATOM 1670 C C . PHE A 1 206 ? 6.168 2.625 -37.698 1.00 89.06 206 PHE A C 1
ATOM 1672 O O . PHE A 1 206 ? 5.361 3.530 -37.874 1.00 89.06 206 PHE A O 1
ATOM 1679 N N . ILE A 1 207 ? 7.384 2.657 -38.240 1.00 88.75 207 ILE A N 1
ATOM 1680 C CA . ILE A 1 207 ? 7.856 3.753 -39.092 1.00 88.75 207 ILE A CA 1
ATOM 1681 C C . ILE A 1 207 ? 8.742 3.194 -40.198 1.00 88.75 207 ILE A C 1
ATOM 1683 O O . ILE A 1 207 ? 9.468 2.224 -39.971 1.00 88.75 207 ILE A O 1
ATOM 1687 N N . ARG A 1 208 ? 8.668 3.765 -41.406 1.00 89.69 208 ARG A N 1
ATOM 1688 C CA . ARG A 1 208 ? 9.585 3.377 -42.482 1.00 89.69 208 ARG A CA 1
ATOM 1689 C C . ARG A 1 208 ? 11.005 3.809 -42.139 1.00 89.69 208 ARG A C 1
ATOM 1691 O O . ARG A 1 208 ? 11.222 4.888 -41.592 1.00 89.69 208 ARG A O 1
ATOM 1698 N N . ARG A 1 209 ? 11.967 2.965 -42.486 1.00 85.38 209 ARG A N 1
ATOM 1699 C CA . ARG A 1 209 ? 13.381 3.173 -42.177 1.00 85.38 209 ARG A CA 1
ATOM 1700 C C . ARG A 1 209 ? 13.968 4.346 -42.949 1.00 85.38 209 ARG A C 1
ATOM 1702 O O . ARG A 1 209 ? 14.667 5.146 -42.353 1.00 85.38 209 ARG A O 1
ATOM 1709 N N . ASP A 1 210 ? 13.655 4.483 -44.232 1.00 86.19 210 ASP A N 1
ATOM 1710 C CA . ASP A 1 210 ? 14.098 5.628 -45.037 1.00 86.19 210 ASP A CA 1
ATOM 1711 C C . ASP A 1 210 ? 13.628 6.965 -44.451 1.00 86.19 210 ASP A C 1
ATOM 1713 O O . ASP A 1 210 ? 14.426 7.879 -44.303 1.00 86.19 210 ASP A O 1
ATOM 1717 N N . PHE A 1 211 ? 12.370 7.039 -44.014 1.00 88.00 211 PHE A N 1
ATOM 1718 C CA . PHE A 1 211 ? 11.834 8.217 -43.334 1.00 88.00 211 PHE A CA 1
ATOM 1719 C C . PHE A 1 211 ? 12.523 8.475 -41.984 1.00 88.00 211 PHE A C 1
ATOM 1721 O O . PHE A 1 211 ? 12.809 9.616 -41.638 1.00 88.00 211 PHE A O 1
ATOM 1728 N N . LEU A 1 212 ? 12.780 7.417 -41.209 1.00 78.25 212 LEU A N 1
ATOM 1729 C CA . LEU A 1 212 ? 13.451 7.508 -39.911 1.00 78.25 212 LEU A CA 1
ATOM 1730 C C . LEU A 1 212 ? 14.897 8.015 -40.029 1.00 78.25 212 LEU A C 1
ATOM 1732 O O . LEU A 1 212 ? 15.324 8.796 -39.187 1.00 78.25 212 LEU A O 1
ATOM 1736 N N . PHE A 1 213 ? 15.633 7.553 -41.044 1.00 77.62 213 PHE A N 1
ATOM 1737 C CA . PHE A 1 213 ? 17.050 7.872 -41.256 1.00 77.62 213 PHE A CA 1
ATOM 1738 C C . PHE A 1 213 ? 17.296 9.147 -42.065 1.00 77.62 213 PHE A C 1
ATOM 1740 O O . PHE A 1 213 ? 18.439 9.581 -42.170 1.00 77.62 213 PHE A O 1
ATOM 1747 N N . ASP A 1 214 ? 16.259 9.738 -42.647 1.00 83.38 214 ASP A N 1
ATOM 1748 C CA . ASP A 1 214 ? 16.372 11.017 -43.336 1.00 83.38 214 ASP A CA 1
ATOM 1749 C C . ASP A 1 214 ? 16.508 12.154 -42.310 1.00 83.38 214 ASP A C 1
ATOM 1751 O O . ASP A 1 214 ? 15.575 12.470 -41.563 1.00 83.38 214 ASP A O 1
ATOM 1755 N N . GLU A 1 215 ? 17.699 12.761 -42.277 1.00 81.00 215 GLU A N 1
ATOM 1756 C CA . GLU A 1 215 ? 18.070 13.850 -41.368 1.00 81.00 215 GLU A CA 1
ATOM 1757 C C . GLU A 1 215 ? 17.100 15.036 -41.441 1.00 81.00 215 GLU A C 1
ATOM 1759 O O . GLU A 1 215 ? 16.857 15.692 -40.425 1.00 81.00 215 GLU A O 1
ATOM 1764 N N . ALA A 1 216 ? 16.471 15.272 -42.601 1.00 87.38 216 ALA A N 1
ATOM 1765 C CA . ALA A 1 216 ? 15.492 16.342 -42.772 1.00 87.38 216 ALA A CA 1
ATOM 1766 C C . ALA A 1 216 ? 14.260 16.173 -41.865 1.00 87.38 216 ALA A C 1
ATOM 1768 O O . ALA A 1 216 ? 13.580 17.153 -41.556 1.00 87.38 216 ALA A O 1
ATOM 1769 N N . ASN A 1 217 ? 13.981 14.949 -41.400 1.00 86.50 217 ASN A N 1
ATOM 1770 C CA . ASN A 1 217 ? 12.848 14.656 -40.525 1.00 86.50 217 ASN A CA 1
ATOM 1771 C C . ASN A 1 217 ? 13.149 14.881 -39.035 1.00 86.50 217 ASN A C 1
ATOM 1773 O O . ASN A 1 217 ? 12.217 14.872 -38.229 1.00 86.50 217 ASN A O 1
ATOM 1777 N N . GLY A 1 218 ? 14.418 15.081 -38.649 1.00 83.56 218 GLY A N 1
ATOM 1778 C CA . GLY A 1 218 ? 14.803 15.435 -37.277 1.00 83.56 218 GLY A CA 1
ATOM 1779 C C . GLY A 1 218 ? 14.419 14.403 -36.206 1.00 83.56 218 GLY A C 1
ATOM 1780 O O . GLY A 1 218 ? 14.218 14.768 -35.047 1.00 83.56 218 GLY A O 1
ATOM 1781 N N . LEU A 1 219 ? 14.279 13.128 -36.589 1.00 74.69 219 LEU A N 1
ATOM 1782 C CA . LEU A 1 219 ? 13.879 12.027 -35.698 1.00 74.69 219 LEU A CA 1
ATOM 1783 C C . LEU A 1 219 ? 15.059 11.332 -35.002 1.00 74.69 219 LEU A C 1
ATOM 1785 O O . LEU A 1 219 ? 14.838 10.496 -34.128 1.00 74.69 219 LEU A O 1
ATOM 1789 N N . LEU A 1 220 ? 16.290 11.660 -35.407 1.00 71.75 220 LEU A N 1
ATOM 1790 C CA . LEU A 1 220 ? 17.532 11.079 -34.897 1.00 71.75 220 LEU A CA 1
ATOM 1791 C C . LEU A 1 220 ? 18.539 12.166 -34.471 1.00 71.75 220 LEU A C 1
ATOM 1793 O O . LEU A 1 220 ? 19.631 12.233 -35.037 1.00 71.75 220 LEU A O 1
ATOM 1797 N N . PRO A 1 221 ? 18.204 13.062 -33.522 1.00 69.44 221 PRO A N 1
ATOM 1798 C CA . PRO A 1 221 ? 19.178 14.030 -33.022 1.00 69.44 221 PRO A CA 1
ATOM 1799 C C . PRO A 1 221 ? 20.400 13.298 -32.446 1.00 69.44 221 PRO A C 1
ATOM 1801 O O . PRO A 1 221 ? 20.258 12.389 -31.631 1.00 69.44 221 PRO A O 1
ATOM 1804 N N . ASP A 1 222 ? 21.600 13.676 -32.887 1.00 66.88 222 ASP A N 1
ATOM 1805 C CA . ASP A 1 222 ? 22.863 13.005 -32.543 1.00 66.88 222 ASP A CA 1
ATOM 1806 C C . ASP A 1 222 ? 22.872 11.487 -32.826 1.00 66.88 222 ASP A C 1
ATOM 1808 O O . ASP A 1 222 ? 23.424 10.717 -32.036 1.00 66.88 222 ASP A O 1
ATOM 1812 N N . ASP A 1 223 ? 22.237 11.036 -33.918 1.00 60.81 223 ASP A N 1
ATOM 1813 C CA . ASP A 1 223 ? 22.095 9.611 -34.277 1.00 60.81 223 ASP A CA 1
ATOM 1814 C C . ASP A 1 223 ? 21.300 8.776 -33.240 1.00 60.81 223 ASP A C 1
ATOM 1816 O O . ASP A 1 223 ? 21.409 7.542 -33.183 1.00 60.81 223 ASP A O 1
ATOM 1820 N N . LYS A 1 224 ? 20.467 9.425 -32.412 1.00 52.28 224 LYS A N 1
ATOM 1821 C CA . LYS A 1 224 ? 19.690 8.774 -31.341 1.00 52.28 224 LYS A CA 1
ATOM 1822 C C . LYS A 1 224 ? 18.202 8.734 -31.655 1.00 52.28 224 LYS A C 1
ATOM 1824 O O . LYS A 1 224 ? 17.575 9.770 -31.837 1.00 52.28 224 LYS A O 1
ATOM 1829 N N . LEU A 1 225 ? 17.621 7.535 -31.632 1.00 66.81 225 LEU A N 1
ATOM 1830 C CA . LEU A 1 225 ? 16.172 7.357 -31.675 1.00 66.81 225 LEU A CA 1
ATOM 1831 C C . LEU A 1 225 ? 15.598 7.300 -30.263 1.00 66.81 225 LEU A C 1
ATOM 1833 O O . LEU A 1 225 ? 15.866 6.346 -29.531 1.00 66.81 225 LEU A O 1
ATOM 1837 N N . THR A 1 226 ? 14.732 8.255 -29.937 1.00 58.59 226 THR A N 1
ATOM 1838 C CA . THR A 1 226 ? 13.989 8.278 -28.675 1.00 58.59 226 THR A CA 1
ATOM 1839 C C . THR A 1 226 ? 12.550 7.826 -28.891 1.00 58.59 226 THR A C 1
ATOM 1841 O O . THR A 1 226 ? 11.769 8.534 -29.523 1.00 58.59 226 THR A O 1
ATOM 1844 N N . LEU A 1 227 ? 12.183 6.653 -28.366 1.00 64.62 227 LEU A N 1
ATOM 1845 C CA . LEU A 1 227 ? 10.812 6.139 -28.402 1.00 64.62 227 LEU A CA 1
ATOM 1846 C C . LEU A 1 227 ? 10.086 6.446 -27.093 1.00 64.62 227 LEU A C 1
ATOM 1848 O O . LEU A 1 227 ? 10.588 6.194 -25.996 1.00 64.62 227 LEU A O 1
ATOM 1852 N N . TYR A 1 228 ? 8.864 6.937 -27.227 1.00 62.06 228 TYR A N 1
ATOM 1853 C CA . TYR A 1 228 ? 7.942 7.197 -26.139 1.00 62.06 228 TYR A CA 1
ATOM 1854 C C . TYR A 1 228 ? 6.861 6.115 -26.119 1.00 62.06 228 TYR A C 1
ATOM 1856 O O . TYR A 1 228 ? 6.259 5.838 -27.156 1.00 62.06 228 TYR A O 1
ATOM 1864 N N . CYS A 1 229 ? 6.645 5.464 -24.973 1.00 62.38 229 CYS A N 1
ATOM 1865 C CA . CYS A 1 229 ? 5.584 4.475 -24.802 1.00 62.38 229 CYS A CA 1
ATOM 1866 C C . CYS A 1 229 ? 4.670 4.860 -23.641 1.00 62.38 229 CYS A C 1
ATOM 1868 O O . CYS A 1 229 ? 5.090 4.939 -22.489 1.00 62.38 229 CYS A O 1
ATOM 1870 N N . GLU A 1 230 ? 3.391 4.997 -23.950 1.00 63.97 230 GLU A N 1
ATOM 1871 C CA . GLU A 1 230 ? 2.317 5.210 -22.991 1.00 63.97 230 GLU A CA 1
ATOM 1872 C C . GLU A 1 230 ? 1.550 3.894 -22.827 1.00 63.97 230 GLU A C 1
ATOM 1874 O O . GLU A 1 230 ? 1.228 3.248 -23.828 1.00 63.97 230 GLU A O 1
ATOM 1879 N N . VAL A 1 231 ? 1.280 3.461 -21.593 1.00 61.47 231 VAL A N 1
ATOM 1880 C CA . VAL A 1 231 ? 0.540 2.221 -21.313 1.00 61.47 231 VAL A CA 1
ATOM 1881 C C . VAL A 1 231 ? -0.593 2.518 -20.341 1.00 61.47 231 VAL A C 1
ATOM 1883 O O . VAL A 1 231 ? -0.355 2.957 -19.222 1.00 61.47 231 VAL A O 1
ATOM 1886 N N . SER A 1 232 ? -1.826 2.218 -20.747 1.00 61.78 232 SER A N 1
ATOM 1887 C CA . SER A 1 232 ? -3.020 2.385 -19.910 1.00 61.78 232 SER A CA 1
ATOM 1888 C C . SER A 1 232 ? -3.577 1.011 -19.553 1.00 61.78 232 SER A C 1
ATOM 1890 O O . SER A 1 232 ? -4.174 0.332 -20.398 1.00 61.78 232 SER A O 1
ATOM 1892 N N . VAL A 1 233 ? -3.364 0.569 -18.315 1.00 63.03 233 VAL A N 1
ATOM 1893 C CA . VAL A 1 233 ? -3.884 -0.715 -17.833 1.00 63.03 233 VAL A CA 1
ATOM 1894 C C . VAL A 1 233 ? -5.379 -0.574 -17.565 1.00 63.03 233 VAL A C 1
ATOM 1896 O O . VAL A 1 233 ? -5.825 0.275 -16.809 1.00 63.03 233 VAL A O 1
ATOM 1899 N N . VAL A 1 234 ? -6.175 -1.420 -18.206 1.00 63.03 234 VAL A N 1
ATOM 1900 C CA . VAL A 1 234 ? -7.606 -1.530 -17.942 1.00 63.03 234 VAL A CA 1
ATOM 1901 C C . VAL A 1 234 ? -7.768 -2.568 -16.844 1.00 63.03 234 VAL A C 1
ATOM 1903 O O . VAL A 1 234 ? -7.693 -3.770 -17.104 1.00 63.03 234 VAL A O 1
ATOM 1906 N N . ALA A 1 235 ? -7.951 -2.111 -15.608 1.00 52.25 235 ALA A N 1
ATOM 1907 C CA . ALA A 1 235 ? -8.373 -2.995 -14.537 1.00 52.25 235 ALA A CA 1
ATOM 1908 C C . ALA A 1 235 ? -9.761 -3.554 -14.879 1.00 52.25 235 ALA A C 1
ATOM 1910 O O . ALA A 1 235 ? -10.692 -2.794 -15.163 1.00 52.25 235 ALA A O 1
ATOM 1911 N N . ASP A 1 236 ? -9.906 -4.880 -14.830 1.00 44.12 236 ASP A N 1
ATOM 1912 C CA . ASP A 1 236 ? -11.219 -5.496 -14.699 1.00 44.12 236 ASP A CA 1
ATOM 1913 C C . ASP A 1 236 ? -11.753 -5.074 -13.324 1.00 44.12 236 ASP A C 1
ATOM 1915 O O . ASP A 1 236 ? -11.569 -5.751 -12.313 1.00 44.12 236 ASP A O 1
ATOM 1919 N N . SER A 1 237 ? -12.396 -3.909 -13.267 1.00 32.53 237 SER A N 1
ATOM 1920 C CA . SER A 1 237 ? -13.440 -3.729 -12.278 1.00 32.53 237 SER A CA 1
ATOM 1921 C C . SER A 1 237 ? -14.450 -4.822 -12.593 1.00 32.53 237 SER A C 1
ATOM 1923 O O . SER A 1 237 ? -15.043 -4.860 -13.675 1.00 32.53 237 SER A O 1
ATOM 1925 N N . VAL A 1 238 ? -14.606 -5.772 -11.673 1.00 31.80 238 VAL A N 1
ATOM 1926 C CA . VAL A 1 238 ? -15.796 -6.611 -11.673 1.00 31.80 238 VAL A CA 1
ATOM 1927 C C . VAL A 1 238 ? -16.942 -5.650 -11.390 1.00 31.80 238 VAL A C 1
ATOM 1929 O O . VAL A 1 238 ? -17.330 -5.431 -10.248 1.00 31.80 238 VAL A O 1
ATOM 1932 N N . ASN A 1 239 ? -17.475 -5.032 -12.441 1.00 34.97 239 ASN A N 1
ATOM 1933 C CA . ASN A 1 239 ? -18.830 -4.546 -12.395 1.00 34.97 239 ASN A CA 1
ATOM 1934 C C . ASN A 1 239 ? -19.663 -5.801 -12.170 1.00 34.97 239 ASN A C 1
ATOM 1936 O O . ASN A 1 239 ? -19.832 -6.620 -13.075 1.00 34.97 239 ASN A O 1
ATOM 1940 N N . ILE A 1 240 ? -20.163 -5.975 -10.948 1.00 37.97 240 ILE A N 1
ATOM 1941 C CA . ILE A 1 240 ? -21.293 -6.860 -10.682 1.00 37.97 240 ILE A CA 1
ATOM 1942 C C . ILE A 1 240 ? -22.499 -6.227 -11.388 1.00 37.97 240 ILE A C 1
ATOM 1944 O O . ILE A 1 240 ? -23.346 -5.578 -10.794 1.00 37.97 240 ILE A O 1
ATOM 1948 N N . SER A 1 241 ? -22.522 -6.313 -12.707 1.00 41.53 241 SER A N 1
ATOM 1949 C CA . SER A 1 241 ? -23.691 -6.105 -13.539 1.00 41.53 241 SER A CA 1
ATOM 1950 C C . SER A 1 241 ? -23.379 -6.756 -14.874 1.00 41.53 241 SER A C 1
ATOM 1952 O O . SER A 1 241 ? -22.629 -6.241 -15.702 1.00 41.53 241 SER A O 1
ATOM 1954 N N . GLY A 1 242 ? -23.956 -7.940 -15.075 1.00 38.41 242 GLY A N 1
ATOM 1955 C CA . GLY A 1 242 ? -24.130 -8.453 -16.422 1.00 38.41 242 GLY A CA 1
ATOM 1956 C C . GLY A 1 242 ? -24.777 -7.366 -17.277 1.00 38.41 242 GLY A C 1
ATOM 1957 O O . GLY A 1 242 ? -25.622 -6.608 -16.794 1.00 38.41 242 GLY A O 1
ATOM 1958 N N . GLN A 1 243 ? -24.354 -7.271 -18.535 1.00 41.81 243 GLN A N 1
ATOM 1959 C CA . GLN A 1 243 ? -24.998 -6.408 -19.514 1.00 41.81 243 GLN A CA 1
ATOM 1960 C C . GLN A 1 243 ? -26.485 -6.774 -19.589 1.00 41.81 243 GLN A C 1
ATOM 1962 O O . GLN A 1 243 ? -26.874 -7.753 -20.219 1.00 41.81 243 GLN A O 1
ATOM 1967 N N . SER A 1 244 ? -27.314 -5.979 -18.924 1.00 44.19 244 SER A N 1
ATOM 1968 C CA . SER A 1 244 ? -28.717 -5.831 -19.261 1.00 44.19 244 SER A CA 1
ATOM 1969 C C . SER A 1 244 ? -28.829 -4.505 -20.001 1.00 44.19 244 SER A C 1
ATOM 1971 O O . SER A 1 244 ? -28.231 -3.511 -19.589 1.00 44.19 244 SER A O 1
ATOM 1973 N N . ASN A 1 245 ? -29.573 -4.482 -21.106 1.00 42.31 245 ASN A N 1
ATOM 1974 C CA . ASN A 1 245 ? -29.964 -3.257 -21.814 1.00 42.31 245 ASN A CA 1
ATOM 1975 C C . ASN A 1 245 ? -30.974 -2.446 -20.972 1.00 42.31 245 ASN A C 1
ATOM 1977 O O . ASN A 1 245 ? -32.045 -2.075 -21.449 1.00 42.31 245 ASN A O 1
ATOM 1981 N N . ALA A 1 246 ? -30.670 -2.232 -19.693 1.00 45.38 246 ALA A N 1
ATOM 1982 C CA . ALA A 1 246 ? -31.472 -1.469 -18.761 1.00 45.38 246 ALA A CA 1
ATOM 1983 C C . ALA A 1 246 ? -31.021 -0.007 -18.793 1.00 45.38 246 ALA A C 1
ATOM 1985 O O . ALA A 1 246 ? -29.829 0.301 -18.806 1.00 45.38 246 ALA A O 1
ATOM 1986 N N . VAL A 1 247 ? -31.997 0.896 -18.807 1.00 48.44 247 VAL A N 1
ATOM 1987 C CA . VAL A 1 247 ? -31.812 2.341 -18.646 1.00 48.44 247 VAL A CA 1
ATOM 1988 C C . VAL A 1 247 ? -30.855 2.602 -17.471 1.00 48.44 247 VAL A C 1
ATOM 1990 O O . VAL A 1 247 ? -31.141 2.198 -16.345 1.00 48.44 247 VAL A O 1
ATOM 1993 N N . GLN A 1 248 ? -29.711 3.251 -17.721 1.00 47.25 248 GLN A N 1
ATOM 1994 C CA . GLN A 1 248 ? -28.763 3.619 -16.665 1.00 47.25 248 GLN A CA 1
ATOM 1995 C C . GLN A 1 248 ? -29.352 4.750 -15.816 1.00 47.25 248 GLN A C 1
ATOM 1997 O O . GLN A 1 248 ? -29.233 5.932 -16.142 1.00 47.25 248 GLN A O 1
ATOM 2002 N N . PHE A 1 249 ? -29.991 4.389 -14.708 1.00 60.53 249 PHE A N 1
ATOM 2003 C CA . PHE A 1 249 ? -30.317 5.341 -13.654 1.00 60.53 249 PHE A CA 1
ATOM 2004 C C . PHE A 1 249 ? -29.029 5.736 -12.923 1.00 60.53 249 PHE A C 1
ATOM 2006 O O . PHE A 1 249 ? -28.256 4.874 -12.504 1.00 60.53 249 PHE A O 1
ATOM 2013 N N . LYS A 1 250 ? -28.789 7.042 -12.758 1.00 68.94 250 LYS A N 1
ATOM 2014 C CA . LYS A 1 250 ? -27.698 7.546 -11.914 1.00 68.94 250 LYS A CA 1
ATOM 2015 C C . LYS A 1 250 ? -28.074 7.330 -10.450 1.00 68.94 250 LYS A C 1
ATOM 2017 O O . LYS A 1 250 ? -28.788 8.146 -9.873 1.00 68.94 250 LYS A O 1
ATOM 2022 N N . VAL A 1 251 ? -27.630 6.216 -9.878 1.00 64.00 251 VAL A N 1
ATOM 2023 C CA . VAL A 1 251 ? -27.798 5.924 -8.451 1.00 64.00 251 VAL A CA 1
ATOM 2024 C C . VAL A 1 251 ? -26.763 6.742 -7.665 1.00 64.00 251 VAL A C 1
ATOM 2026 O O . VAL A 1 251 ? -25.574 6.622 -7.962 1.00 64.00 251 VAL A O 1
ATOM 2029 N N . PRO A 1 252 ? -27.175 7.596 -6.709 1.00 70.62 252 PRO A N 1
ATOM 2030 C CA . PRO A 1 252 ? -26.241 8.300 -5.832 1.00 70.62 252 PRO A CA 1
ATOM 2031 C C . PRO A 1 252 ? -25.417 7.330 -4.977 1.00 70.62 252 PRO A C 1
ATOM 2033 O O . PRO A 1 252 ? -25.876 6.233 -4.659 1.00 70.62 252 PRO A O 1
ATOM 2036 N N . GLU A 1 253 ? -24.220 7.750 -4.568 1.00 72.75 253 GLU A N 1
ATOM 2037 C CA . GLU A 1 253 ? -23.369 6.953 -3.682 1.00 72.75 253 GLU A CA 1
ATOM 2038 C C . GLU A 1 253 ? -24.045 6.670 -2.333 1.00 72.75 253 GLU A C 1
ATOM 2040 O O . GLU A 1 253 ? -24.834 7.466 -1.813 1.00 72.75 253 GLU A O 1
ATOM 2045 N N . CYS A 1 254 ? -23.726 5.513 -1.751 1.00 76.06 254 CYS A N 1
ATOM 2046 C CA . CYS A 1 254 ? -24.237 5.133 -0.443 1.00 76.06 254 CYS A CA 1
ATOM 2047 C C . CYS A 1 254 ? -23.629 6.031 0.641 1.00 76.06 254 CYS A C 1
ATOM 2049 O O . CYS A 1 254 ? -22.415 6.044 0.828 1.00 76.06 254 CYS A O 1
ATOM 2051 N N . ARG A 1 255 ? -24.484 6.729 1.393 1.00 83.38 255 ARG A N 1
ATOM 2052 C CA . ARG A 1 255 ? -24.071 7.639 2.474 1.00 83.38 255 ARG A CA 1
ATOM 2053 C C . ARG A 1 255 ? -24.142 7.030 3.871 1.00 83.38 255 ARG A C 1
ATOM 2055 O O . ARG A 1 255 ? -23.947 7.743 4.842 1.00 83.38 255 ARG A O 1
ATOM 2062 N N . LEU A 1 256 ? -24.360 5.717 3.992 1.00 83.94 256 LEU A N 1
ATOM 2063 C CA . LEU A 1 256 ? -24.540 5.045 5.286 1.00 83.94 256 LEU A CA 1
ATOM 2064 C C . LEU A 1 256 ? -23.414 5.361 6.284 1.00 83.94 256 LEU A C 1
ATOM 2066 O O . LEU A 1 256 ? -23.689 5.669 7.439 1.00 83.94 256 LEU A O 1
ATOM 2070 N N . ALA A 1 257 ? -22.156 5.302 5.838 1.00 82.44 257 ALA A N 1
ATOM 2071 C CA . ALA A 1 257 ? -21.008 5.602 6.692 1.00 82.44 257 ALA A CA 1
ATOM 2072 C C . ALA A 1 257 ? -21.009 7.062 7.171 1.00 82.44 257 ALA A C 1
ATOM 2074 O O . ALA A 1 257 ? -20.685 7.325 8.325 1.00 82.44 257 ALA A O 1
ATOM 2075 N N . ASP A 1 258 ? -21.394 8.002 6.306 1.00 86.00 258 ASP A N 1
ATOM 2076 C CA . ASP A 1 258 ? -21.431 9.427 6.637 1.00 86.00 258 ASP A CA 1
ATOM 2077 C C . ASP A 1 258 ? -22.630 9.752 7.544 1.00 86.00 258 ASP A C 1
ATOM 2079 O O . ASP A 1 258 ? -22.486 10.493 8.514 1.00 86.00 258 ASP A O 1
ATOM 2083 N N . ASP A 1 259 ? -23.788 9.135 7.293 1.00 86.00 259 ASP A N 1
ATOM 2084 C CA . ASP A 1 259 ? -25.001 9.283 8.102 1.00 86.00 259 ASP A CA 1
ATOM 2085 C C . ASP A 1 259 ? -24.787 8.736 9.530 1.00 86.00 259 ASP A C 1
ATOM 2087 O O . ASP A 1 259 ? -25.154 9.390 10.509 1.00 86.00 259 ASP A O 1
ATOM 2091 N N . LEU A 1 260 ? -24.128 7.574 9.672 1.00 90.75 260 LEU A N 1
ATOM 2092 C CA . LEU A 1 260 ? -23.732 7.030 10.978 1.00 90.75 260 LEU A CA 1
ATOM 2093 C C . LEU A 1 260 ? -22.630 7.867 11.638 1.00 90.75 260 LEU A C 1
ATOM 2095 O O . LEU A 1 260 ? -22.694 8.112 12.841 1.00 90.75 260 LEU A O 1
ATOM 2099 N N . GLY A 1 261 ? -21.656 8.365 10.872 1.00 93.12 261 GLY A N 1
ATOM 2100 C CA . GLY A 1 261 ? -20.668 9.327 11.370 1.00 93.12 261 GLY A CA 1
ATOM 2101 C C . GLY A 1 261 ? -21.327 10.581 11.953 1.00 93.12 261 GLY A C 1
ATOM 2102 O O . GLY A 1 261 ? -20.944 11.041 13.026 1.00 93.12 261 GLY A O 1
ATOM 2103 N N . GLY A 1 262 ? -22.399 11.060 11.319 1.00 93.44 262 GLY A N 1
ATOM 2104 C CA . GLY A 1 262 ? -23.218 12.157 11.826 1.00 93.44 262 GLY A CA 1
ATOM 2105 C C . GLY A 1 262 ? -23.872 11.866 13.181 1.00 93.44 262 GLY A C 1
ATOM 2106 O O . GLY A 1 262 ? -23.989 12.778 14.000 1.00 93.44 262 GLY A O 1
ATOM 2107 N N . LEU A 1 263 ? -24.262 10.618 13.473 1.00 94.44 263 LEU A N 1
ATOM 2108 C CA . LEU A 1 263 ? -24.766 10.243 14.804 1.00 94.44 263 LEU A CA 1
ATOM 2109 C C . LEU A 1 263 ? -23.682 10.359 15.878 1.00 94.44 263 LEU A C 1
ATOM 2111 O O . LEU A 1 263 ? -23.977 10.813 16.980 1.00 94.44 263 LEU A O 1
ATOM 2115 N N . PHE A 1 264 ? -22.440 9.995 15.558 1.00 94.38 264 PHE A N 1
ATOM 2116 C CA . PHE A 1 264 ? -21.311 10.169 16.470 1.00 94.38 264 PHE A CA 1
ATOM 2117 C C . PHE A 1 264 ? -20.984 11.652 16.695 1.00 94.38 264 PHE A C 1
ATOM 2119 O O . PHE A 1 264 ? -20.874 12.090 17.838 1.00 94.38 264 PHE A O 1
ATOM 2126 N N . ASP A 1 265 ? -20.904 12.440 15.620 1.00 92.38 265 ASP A N 1
ATOM 2127 C CA . ASP A 1 265 ? -20.551 13.862 15.701 1.00 92.38 265 ASP A CA 1
ATOM 2128 C C . ASP A 1 265 ? -21.636 14.691 16.422 1.00 92.38 265 ASP A C 1
ATOM 2130 O O . ASP A 1 265 ? -21.324 15.626 17.159 1.00 92.38 265 ASP A O 1
ATOM 2134 N N . THR A 1 266 ? -22.917 14.351 16.233 1.00 93.38 266 THR A N 1
ATOM 2135 C CA . THR A 1 266 ? -24.051 15.074 16.844 1.00 93.38 266 THR A CA 1
ATOM 2136 C C . THR A 1 266 ? -24.539 14.479 18.161 1.00 93.38 266 THR A C 1
ATOM 2138 O O . THR A 1 266 ? -25.347 15.113 18.839 1.00 93.38 266 THR A O 1
ATOM 2141 N N . GLN A 1 267 ? -24.095 13.267 18.512 1.00 93.50 267 GLN A N 1
ATOM 2142 C CA . GLN A 1 267 ? -24.448 12.543 19.741 1.00 93.50 267 GLN A CA 1
ATOM 2143 C C . GLN A 1 267 ? -25.956 12.280 19.932 1.00 93.50 267 GLN A C 1
ATOM 2145 O O . GLN A 1 267 ? -26.416 11.934 21.026 1.00 93.50 267 GLN A O 1
ATOM 2150 N N . ARG A 1 268 ? -26.762 12.433 18.877 1.00 93.38 268 ARG A N 1
ATOM 2151 C CA . ARG A 1 268 ? -28.222 12.295 18.947 1.00 93.38 268 ARG A CA 1
ATOM 2152 C C . ARG A 1 268 ? -28.628 10.848 19.186 1.00 93.38 268 ARG A C 1
ATOM 2154 O O . ARG A 1 268 ? -28.198 9.990 18.437 1.00 93.38 268 ARG A O 1
ATOM 2161 N N . PHE A 1 269 ? -29.561 10.629 20.117 1.00 95.81 269 PHE A N 1
ATOM 2162 C CA . PHE A 1 269 ? -30.114 9.308 20.470 1.00 95.81 269 PHE A CA 1
ATOM 2163 C C . PHE A 1 269 ? -29.122 8.348 21.144 1.00 95.81 269 PHE A C 1
ATOM 2165 O O . PHE A 1 269 ? -29.382 7.147 21.207 1.00 95.81 269 PHE A O 1
ATOM 2172 N N . SER A 1 270 ? -28.027 8.883 21.688 1.00 96.62 270 SER A N 1
ATOM 2173 C CA . SER A 1 270 ? -27.063 8.110 22.468 1.00 96.62 270 SER A CA 1
ATOM 2174 C C . SER A 1 270 ? -27.710 7.488 23.709 1.00 96.62 270 SER A C 1
ATOM 2176 O O . SER A 1 270 ? -28.530 8.118 24.377 1.00 96.62 270 SER A O 1
ATOM 2178 N N . ASP A 1 271 ? -27.315 6.260 24.030 1.00 94.69 271 ASP A N 1
ATOM 2179 C CA . ASP A 1 271 ? -27.856 5.442 25.124 1.00 94.69 271 ASP A CA 1
ATOM 2180 C C . ASP A 1 271 ? -26.762 4.876 26.054 1.00 94.69 271 ASP A C 1
ATOM 2182 O O . ASP A 1 271 ? -27.045 4.071 26.949 1.00 94.69 271 ASP A O 1
ATOM 2186 N N . VAL A 1 272 ? -25.511 5.308 25.865 1.00 94.94 272 VAL A N 1
ATOM 2187 C CA . VAL A 1 272 ? -24.365 4.998 26.727 1.00 94.94 272 VAL A CA 1
ATOM 2188 C C . VAL A 1 272 ? -23.364 6.154 26.757 1.00 94.94 272 VAL A C 1
ATOM 2190 O O . VAL A 1 272 ? -23.141 6.820 25.743 1.00 94.94 272 VAL A O 1
ATOM 2193 N N . THR A 1 273 ? -22.731 6.356 27.913 1.00 95.56 273 THR A N 1
ATOM 2194 C CA . THR A 1 273 ? -21.632 7.308 28.109 1.00 95.56 273 THR A CA 1
ATOM 2195 C C . THR A 1 273 ? -20.318 6.563 28.340 1.00 95.56 273 THR A C 1
ATOM 2197 O O . THR A 1 273 ? -20.215 5.719 29.230 1.00 95.56 273 THR A O 1
ATOM 2200 N N . LEU A 1 274 ? -19.296 6.889 27.556 1.00 95.38 274 LEU A N 1
ATOM 2201 C CA . LEU A 1 274 ? -17.951 6.323 27.638 1.00 95.38 274 LEU A CA 1
ATOM 2202 C C . LEU A 1 274 ? -17.016 7.389 28.224 1.00 95.38 274 LEU A C 1
ATOM 2204 O O . LEU A 1 274 ? -16.866 8.463 27.643 1.00 95.38 274 LEU A O 1
ATOM 2208 N N . TYR A 1 275 ? -16.407 7.113 29.373 1.00 94.06 275 TYR A N 1
ATOM 2209 C CA . TYR A 1 275 ? -15.482 8.022 30.049 1.00 94.06 275 TYR A CA 1
ATOM 2210 C C . TYR A 1 275 ? -14.041 7.635 29.747 1.00 94.06 275 TYR A C 1
ATOM 2212 O O . TYR A 1 275 ? -13.617 6.546 30.126 1.00 94.06 275 TYR A O 1
ATOM 2220 N N . VAL A 1 276 ? -13.287 8.535 29.114 1.00 94.00 276 VAL A N 1
ATOM 2221 C CA . VAL A 1 276 ? -11.876 8.328 28.755 1.00 94.00 276 VAL A CA 1
ATOM 2222 C C . VAL A 1 276 ? -11.061 9.532 29.201 1.00 94.00 276 VAL A C 1
ATOM 2224 O O . VAL A 1 276 ? -11.337 10.660 28.790 1.00 94.00 276 VAL A O 1
ATOM 2227 N N . GLY A 1 277 ? -10.084 9.319 30.086 1.00 84.31 277 GLY A N 1
ATOM 2228 C CA . GLY A 1 277 ? -9.209 10.395 30.572 1.00 84.31 277 GLY A CA 1
ATOM 2229 C C . GLY A 1 277 ? -9.961 11.578 31.207 1.00 84.31 277 GLY A C 1
ATOM 2230 O O . GLY A 1 277 ? -9.571 12.731 31.028 1.00 84.31 277 GLY A O 1
ATOM 2231 N N . GLY A 1 278 ? -11.079 11.312 31.893 1.00 84.62 278 GLY A N 1
ATOM 2232 C CA . GLY A 1 278 ? -11.919 12.341 32.522 1.00 84.62 278 GLY A CA 1
ATOM 2233 C C . GLY A 1 278 ? -12.840 13.111 31.567 1.00 84.62 278 GLY A C 1
ATOM 2234 O O . GLY A 1 278 ? -13.482 14.068 31.992 1.00 84.62 278 GLY A O 1
ATOM 2235 N N . ARG A 1 279 ? -12.922 12.709 30.293 1.00 92.81 279 ARG A N 1
ATOM 2236 C CA . ARG A 1 279 ? -13.833 13.281 29.289 1.00 92.81 279 ARG A CA 1
ATOM 2237 C C . ARG A 1 279 ? -14.880 12.260 28.859 1.00 92.81 279 ARG A C 1
ATOM 2239 O O . ARG A 1 279 ? -14.657 11.057 28.961 1.00 92.81 279 ARG A O 1
ATOM 2246 N N . GLU A 1 280 ? -16.010 12.756 28.372 1.00 94.19 280 GLU A N 1
ATOM 2247 C CA . GLU A 1 280 ? -17.182 11.949 28.030 1.00 94.19 280 GLU A CA 1
ATOM 2248 C C . GLU A 1 280 ? -17.397 11.853 26.519 1.00 94.19 280 GLU A C 1
ATOM 2250 O O . GLU A 1 280 ? -17.380 12.861 25.810 1.00 94.19 280 GLU A O 1
ATOM 2255 N N . PHE A 1 281 ? -17.697 10.643 26.051 1.00 95.56 281 PHE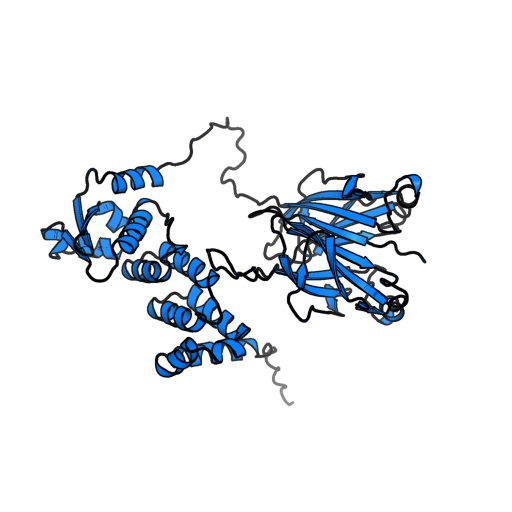 A N 1
ATOM 2256 C CA . PHE A 1 281 ? -18.272 10.385 24.737 1.00 95.56 281 PHE A CA 1
ATOM 2257 C C . PHE A 1 281 ? -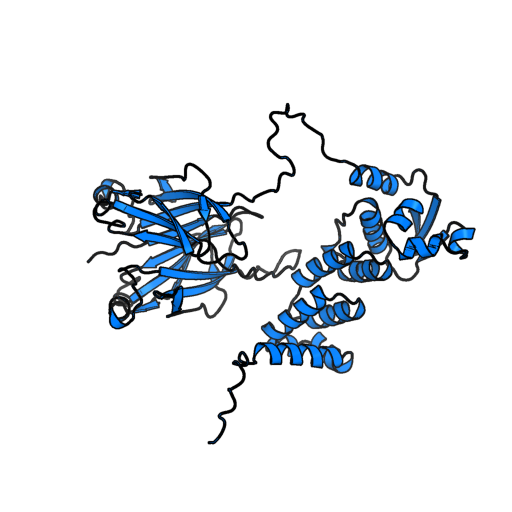19.664 9.783 24.895 1.00 95.56 281 PHE A C 1
ATOM 2259 O O . PHE A 1 281 ? -19.824 8.723 25.501 1.00 95.56 281 PHE A O 1
ATOM 2266 N N . LEU A 1 282 ? -20.666 10.427 24.307 1.00 96.44 282 LEU A N 1
ATOM 2267 C CA . LEU A 1 282 ? -21.988 9.833 24.141 1.00 96.44 282 LEU A CA 1
ATOM 2268 C C . LEU A 1 282 ? -21.983 8.926 22.902 1.00 96.44 282 LEU A C 1
ATOM 2270 O O . LEU A 1 282 ? -21.478 9.315 21.845 1.00 96.44 282 LEU A O 1
ATOM 2274 N N . ALA A 1 283 ? -22.500 7.705 23.037 1.00 97.25 283 ALA A N 1
ATOM 2275 C CA . ALA A 1 283 ? -22.484 6.704 21.975 1.00 97.25 283 ALA A CA 1
ATOM 2276 C C . ALA A 1 283 ? -23.737 5.807 21.980 1.00 97.25 283 ALA A C 1
ATOM 2278 O O . ALA A 1 283 ? -24.652 5.988 22.783 1.00 97.25 283 ALA A O 1
ATOM 2279 N N . HIS A 1 284 ? -23.767 4.838 21.059 1.00 97.25 284 HIS A N 1
ATOM 2280 C CA . HIS A 1 284 ? -24.906 3.954 20.819 1.00 97.25 284 HIS A CA 1
ATOM 2281 C C . HIS A 1 284 ? -24.509 2.493 21.029 1.00 97.25 284 HIS A C 1
ATOM 2283 O O . HIS A 1 284 ? -23.719 1.945 20.251 1.00 97.25 284 HIS A O 1
ATOM 2289 N N . LYS A 1 285 ? -25.092 1.830 22.030 1.00 95.31 285 LYS A N 1
ATOM 2290 C CA . LYS A 1 285 ? -24.802 0.430 22.374 1.00 95.31 285 LYS A CA 1
ATOM 2291 C C . LYS A 1 285 ? -24.984 -0.502 21.189 1.00 95.31 285 LYS A C 1
ATOM 2293 O O . LYS A 1 285 ? -24.127 -1.342 20.949 1.00 95.31 285 LYS A O 1
ATOM 2298 N N . ALA A 1 286 ? -26.063 -0.326 20.425 1.00 96.38 286 ALA A N 1
ATOM 2299 C CA . ALA A 1 286 ? -26.361 -1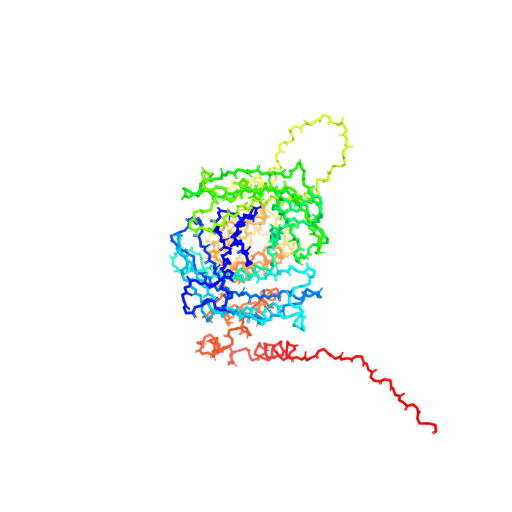.172 19.271 1.00 96.38 286 ALA A CA 1
ATOM 2300 C C . ALA A 1 286 ? -25.257 -1.117 18.201 1.00 96.38 286 ALA A C 1
ATOM 2302 O O . ALA A 1 286 ? -24.867 -2.152 17.668 1.00 96.38 286 ALA A O 1
ATOM 2303 N N . ILE A 1 287 ? -24.717 0.075 17.917 1.00 97.81 287 ILE A N 1
ATOM 2304 C CA . ILE A 1 287 ? -23.634 0.247 16.938 1.00 97.81 287 ILE A CA 1
ATOM 2305 C C . ILE A 1 287 ? -22.338 -0.348 17.492 1.00 97.81 287 ILE A C 1
ATOM 2307 O O . ILE A 1 287 ? -21.680 -1.122 16.806 1.00 97.81 287 ILE A O 1
ATOM 2311 N N . LEU A 1 288 ? -21.993 -0.035 18.742 1.00 97.50 288 LEU A N 1
ATOM 2312 C CA . LEU A 1 288 ? -20.782 -0.546 19.388 1.00 97.50 288 LEU A CA 1
ATOM 2313 C C . LEU A 1 288 ? -20.780 -2.082 19.452 1.00 97.50 288 LEU A C 1
ATOM 2315 O O . LEU A 1 288 ? -19.818 -2.706 19.013 1.00 97.50 288 LEU A O 1
ATOM 2319 N N . ALA A 1 289 ? -21.877 -2.689 19.913 1.00 95.81 289 ALA A N 1
ATOM 2320 C CA . ALA A 1 289 ? -22.041 -4.139 19.994 1.00 95.81 289 ALA A CA 1
ATOM 2321 C C . ALA A 1 289 ? -22.003 -4.815 18.615 1.00 95.81 289 ALA A C 1
ATOM 2323 O O . ALA A 1 289 ? -21.379 -5.858 18.453 1.00 95.81 289 ALA A O 1
ATOM 2324 N N . ALA A 1 290 ? -22.612 -4.214 17.589 1.00 96.25 290 ALA A N 1
ATOM 2325 C CA . ALA A 1 290 ? -22.584 -4.777 16.237 1.00 96.25 290 ALA A CA 1
ATOM 2326 C C . ALA A 1 290 ? -21.187 -4.748 15.591 1.00 96.25 290 ALA A C 1
ATOM 2328 O O . ALA A 1 290 ? -20.929 -5.472 14.628 1.00 96.25 290 ALA A O 1
ATOM 2329 N N . ARG A 1 291 ? -20.297 -3.871 16.065 1.00 97.25 291 ARG A N 1
ATOM 2330 C CA . ARG A 1 291 ? -18.998 -3.598 15.434 1.00 97.25 291 ARG A CA 1
ATOM 2331 C C . ARG A 1 291 ? -17.808 -4.109 16.238 1.00 97.25 291 ARG A C 1
ATOM 2333 O O . ARG A 1 291 ? -16.738 -4.240 15.656 1.00 97.25 291 ARG A O 1
ATOM 2340 N N . SER A 1 292 ? -17.993 -4.410 17.521 1.00 97.81 292 SER A N 1
ATOM 2341 C CA . SER A 1 292 ? -16.967 -4.934 18.420 1.00 97.81 292 SER A CA 1
ATOM 2342 C C . SER A 1 292 ? -17.556 -6.040 19.303 1.00 97.81 292 SER A C 1
ATOM 2344 O O . SER A 1 292 ? -18.432 -5.761 20.127 1.00 97.81 292 SER A O 1
ATOM 2346 N N . PRO A 1 293 ? -17.045 -7.280 19.200 1.00 96.25 293 PRO A N 1
ATOM 2347 C CA . PRO A 1 293 ? -17.419 -8.373 20.098 1.00 96.25 293 PRO A CA 1
ATOM 2348 C C . PRO A 1 293 ? -17.201 -8.046 21.582 1.00 96.25 293 PRO A C 1
ATOM 2350 O O . PRO A 1 293 ? -17.958 -8.497 22.437 1.00 96.25 293 PRO A O 1
ATOM 2353 N N . VAL A 1 294 ? -16.196 -7.223 21.892 1.00 94.88 294 VAL A N 1
ATOM 2354 C CA . VAL A 1 294 ? -15.878 -6.805 23.264 1.00 94.88 294 VAL A CA 1
ATOM 2355 C C . VAL A 1 294 ? -16.957 -5.880 23.816 1.00 94.88 294 VAL A C 1
ATOM 2357 O O . VAL A 1 294 ? -17.454 -6.108 24.918 1.00 94.88 294 VAL A O 1
ATOM 2360 N N . PHE A 1 295 ? -17.391 -4.882 23.037 1.00 94.75 295 PHE A N 1
ATOM 2361 C CA . PHE A 1 295 ? -18.537 -4.059 23.431 1.00 94.75 295 PHE A CA 1
ATOM 2362 C C . PHE A 1 295 ? -19.838 -4.869 23.485 1.00 94.75 295 PHE A C 1
ATOM 2364 O O . PHE A 1 295 ? -20.652 -4.636 24.376 1.00 94.75 295 PHE A O 1
ATOM 2371 N N . ALA A 1 296 ? -20.035 -5.837 22.584 1.00 93.94 296 ALA A N 1
ATOM 2372 C CA . ALA A 1 296 ? -21.202 -6.718 22.628 1.00 93.94 296 ALA A CA 1
ATOM 2373 C C . ALA A 1 296 ? -21.278 -7.476 23.960 1.00 93.94 296 ALA A C 1
ATOM 2375 O O . ALA A 1 296 ? -22.273 -7.358 24.673 1.00 93.94 296 ALA A O 1
ATOM 2376 N N . ALA A 1 297 ? -20.193 -8.155 24.343 1.00 91.50 297 ALA A N 1
ATOM 2377 C CA . ALA A 1 297 ? -20.106 -8.877 25.610 1.00 91.50 297 ALA A CA 1
ATOM 2378 C C . ALA A 1 297 ? -20.297 -7.947 26.822 1.00 91.50 297 ALA A C 1
ATOM 2380 O O . ALA A 1 297 ? -21.009 -8.292 27.767 1.00 91.50 297 ALA A O 1
ATOM 2381 N N . MET A 1 298 ? -19.710 -6.744 26.777 1.00 89.62 298 MET A N 1
ATOM 2382 C CA . MET A 1 298 ? -19.838 -5.733 27.832 1.00 89.62 298 MET A CA 1
ATOM 2383 C C . MET A 1 298 ? -21.291 -5.288 28.054 1.00 89.62 298 MET A C 1
ATOM 2385 O O . MET A 1 298 ? -21.690 -5.047 29.191 1.00 89.62 298 MET A O 1
ATOM 2389 N N . PHE A 1 299 ? -22.096 -5.184 26.992 1.00 88.81 299 PHE A N 1
ATOM 2390 C CA . PHE A 1 299 ? -23.492 -4.742 27.092 1.00 88.81 299 PHE A CA 1
ATOM 2391 C C . PHE A 1 299 ? -24.504 -5.881 27.256 1.00 88.81 299 PHE A C 1
ATOM 2393 O O . PHE A 1 299 ? -25.622 -5.632 27.715 1.00 88.81 299 PHE A O 1
ATOM 2400 N N . GLU A 1 300 ? -24.143 -7.111 26.894 1.00 84.38 300 GLU A N 1
ATOM 2401 C CA . GLU A 1 300 ? -25.018 -8.280 27.000 1.00 84.38 300 GLU A CA 1
ATOM 2402 C C . GLU A 1 300 ? -25.058 -8.844 28.430 1.00 84.38 300 GLU A C 1
ATOM 2404 O O . GLU A 1 300 ? -26.134 -9.168 28.946 1.00 84.38 300 GLU A O 1
ATOM 2409 N N . HIS A 1 301 ? -23.918 -8.885 29.123 1.00 74.31 301 HIS A N 1
ATOM 2410 C CA . HIS A 1 301 ? -23.832 -9.394 30.494 1.00 74.31 301 HIS A CA 1
ATOM 2411 C C . HIS A 1 301 ? -24.260 -8.351 31.547 1.00 74.31 301 HIS A C 1
ATOM 2413 O O . HIS A 1 301 ? -24.149 -7.144 31.343 1.00 74.31 301 HIS A O 1
ATOM 2419 N N . GLU A 1 302 ? -24.788 -8.801 32.694 1.00 59.09 302 GLU A N 1
ATOM 2420 C CA . GLU A 1 302 ? -25.245 -7.940 33.805 1.00 59.09 302 GLU A CA 1
ATOM 2421 C C . GLU A 1 302 ? -24.081 -7.342 34.620 1.00 59.09 302 GLU A C 1
ATOM 2423 O O . GLU A 1 302 ? -24.008 -7.492 35.840 1.00 59.09 302 GLU A O 1
ATOM 2428 N N . MET A 1 303 ? -23.156 -6.659 33.949 1.00 64.12 303 MET A N 1
ATOM 2429 C CA . MET A 1 303 ? -22.070 -5.926 34.600 1.00 64.12 303 MET A CA 1
ATOM 2430 C C . MET A 1 303 ? -22.512 -4.494 34.964 1.00 64.12 303 MET A C 1
ATOM 2432 O O . MET A 1 303 ? -23.567 -4.019 34.523 1.00 64.12 303 MET A O 1
ATOM 2436 N N . GLU A 1 304 ? -21.768 -3.814 35.842 1.00 62.94 304 GLU A N 1
ATOM 2437 C CA . GLU A 1 304 ? -22.131 -2.483 36.365 1.00 62.94 304 GLU A CA 1
ATOM 2438 C C . GLU A 1 304 ? -22.307 -1.436 35.249 1.00 62.94 304 GLU A C 1
ATOM 2440 O O . GLU A 1 304 ? -23.139 -0.529 35.367 1.00 62.94 304 GLU A O 1
ATOM 2445 N N . GLU A 1 305 ? -21.619 -1.626 34.121 1.00 65.94 305 GLU A N 1
ATOM 2446 C CA . GLU A 1 305 ? -21.720 -0.813 32.911 1.00 65.94 305 GLU A CA 1
ATOM 2447 C C . GLU A 1 305 ? -23.117 -0.871 32.282 1.00 65.94 305 GLU A C 1
ATOM 2449 O O . GLU A 1 305 ? -23.642 0.143 31.807 1.00 65.94 305 GLU A O 1
ATOM 2454 N N . ARG A 1 306 ? -23.767 -2.044 32.319 1.00 65.00 306 ARG A N 1
ATOM 2455 C CA . ARG A 1 306 ? -25.145 -2.218 31.842 1.00 65.00 306 ARG A CA 1
ATOM 2456 C C . ARG A 1 306 ? -2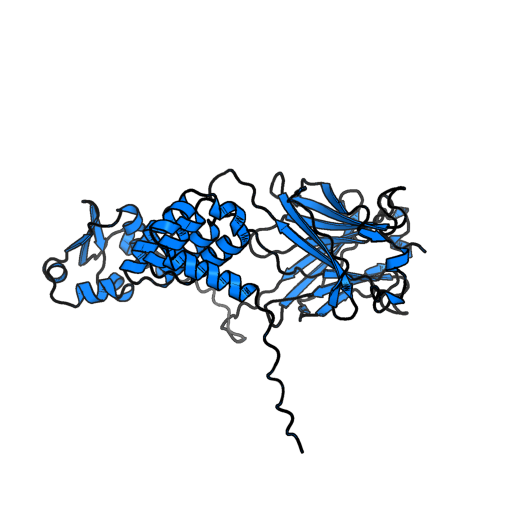6.147 -1.539 32.775 1.00 65.00 306 ARG A C 1
ATOM 2458 O O . ARG A 1 306 ? -27.143 -1.010 32.286 1.00 65.00 306 ARG A O 1
ATOM 2465 N N . LYS A 1 307 ? -25.892 -1.535 34.089 1.00 67.38 307 LYS A N 1
ATOM 2466 C CA . LYS A 1 307 ? -26.790 -0.938 35.096 1.00 67.38 307 LYS A CA 1
ATOM 2467 C C . LYS A 1 307 ? -26.777 0.591 35.062 1.00 67.38 307 LYS A C 1
ATOM 2469 O O . LYS A 1 307 ? -27.823 1.204 35.250 1.00 67.38 307 LYS A O 1
ATOM 2474 N N . HIS A 1 308 ? -25.617 1.193 34.796 1.00 77.06 308 HIS A N 1
ATOM 2475 C CA . HIS A 1 308 ? -25.427 2.646 34.857 1.00 77.06 308 HIS A CA 1
ATOM 2476 C C . HIS A 1 308 ? -25.317 3.324 33.485 1.00 77.06 308 HIS A C 1
ATOM 2478 O O . HIS A 1 308 ? -25.187 4.544 33.426 1.00 77.06 308 HIS A O 1
ATOM 2484 N N . ASN A 1 309 ? -25.362 2.560 32.384 1.00 84.81 309 ASN A N 1
ATOM 2485 C CA . ASN A 1 309 ? -25.117 3.049 31.018 1.00 84.81 309 ASN A CA 1
ATOM 2486 C C . ASN A 1 309 ? -23.815 3.859 30.909 1.00 84.81 309 ASN A C 1
ATOM 2488 O O . ASN A 1 309 ? -23.729 4.815 30.137 1.00 84.81 309 ASN A O 1
ATOM 2492 N N . ARG A 1 310 ? -22.809 3.476 31.700 1.00 89.19 310 ARG A N 1
ATOM 2493 C CA . ARG A 1 310 ? -21.537 4.179 31.839 1.00 89.19 310 ARG A CA 1
ATOM 2494 C C . ARG A 1 310 ? -20.401 3.173 31.759 1.00 89.19 310 ARG A C 1
ATOM 2496 O O . ARG A 1 310 ? -20.381 2.227 32.535 1.00 89.19 310 ARG A O 1
ATOM 2503 N N . VAL A 1 311 ? -19.459 3.402 30.851 1.00 90.50 311 VAL A N 1
ATOM 2504 C CA . VAL A 1 311 ? -18.233 2.602 30.717 1.00 90.50 311 VAL A CA 1
ATOM 2505 C C . VAL A 1 311 ? -17.048 3.502 31.020 1.00 90.50 311 VAL A C 1
ATOM 2507 O O . VAL A 1 311 ? -16.955 4.595 30.466 1.00 90.50 311 VAL A O 1
ATOM 2510 N N . GLU A 1 312 ? -16.147 3.055 31.885 1.00 91.12 312 GLU A N 1
ATOM 2511 C CA . GLU A 1 312 ? -14.925 3.783 32.220 1.00 91.12 312 GLU A CA 1
ATOM 2512 C C . GLU A 1 312 ? -13.716 3.123 31.559 1.00 91.12 312 GLU A C 1
ATOM 2514 O O . GLU A 1 312 ? -13.540 1.909 31.626 1.00 91.12 312 GLU A O 1
ATOM 2519 N N . ILE A 1 313 ? -12.904 3.928 30.877 1.00 92.00 313 ILE A N 1
ATOM 2520 C CA . ILE A 1 313 ? -11.751 3.490 30.095 1.00 92.00 313 ILE A CA 1
ATOM 2521 C C . ILE A 1 313 ? -10.552 4.299 30.577 1.00 92.00 313 ILE A C 1
ATOM 2523 O O . ILE A 1 313 ? -10.450 5.506 30.348 1.00 92.00 313 ILE A O 1
ATOM 2527 N N . THR A 1 314 ? -9.662 3.626 31.299 1.00 90.75 314 THR A N 1
ATOM 2528 C CA . THR A 1 314 ? -8.559 4.261 32.034 1.00 90.75 314 THR A CA 1
ATOM 2529 C C . THR A 1 314 ? -7.201 4.097 31.361 1.00 90.75 314 THR A C 1
ATOM 2531 O O . THR A 1 314 ? -6.241 4.740 31.766 1.00 90.75 314 THR A O 1
ATOM 2534 N N . ASP A 1 315 ? -7.101 3.216 30.372 1.00 88.75 315 ASP A N 1
ATOM 2535 C CA . ASP A 1 315 ? -5.852 2.720 29.789 1.00 88.75 315 ASP A CA 1
ATOM 2536 C C . ASP A 1 315 ? -5.681 3.105 28.314 1.00 88.75 315 ASP A C 1
ATOM 2538 O O . ASP A 1 315 ? -4.964 2.437 27.576 1.00 88.75 315 ASP A O 1
ATOM 2542 N N . MET A 1 316 ? -6.347 4.171 27.868 1.00 94.00 316 MET A N 1
ATOM 2543 C CA . MET A 1 316 ? -6.255 4.643 26.490 1.00 94.00 316 MET A CA 1
ATOM 2544 C C . MET A 1 316 ? -6.345 6.161 26.417 1.00 94.00 316 MET A C 1
ATOM 2546 O O . MET A 1 316 ? -7.128 6.785 27.138 1.00 94.00 316 MET A O 1
ATOM 2550 N N . ASP A 1 317 ? -5.544 6.743 25.526 1.00 94.00 317 ASP A N 1
ATOM 2551 C CA . ASP A 1 317 ? -5.596 8.169 25.245 1.00 94.00 317 ASP A CA 1
ATOM 2552 C C . ASP A 1 317 ? -6.939 8.567 24.611 1.00 94.00 317 ASP A C 1
ATOM 2554 O O . ASP A 1 317 ? -7.561 7.823 23.845 1.00 94.00 317 ASP A O 1
ATOM 2558 N N . HIS A 1 318 ? -7.391 9.774 24.939 1.00 95.19 318 HIS A N 1
ATOM 2559 C CA . HIS A 1 318 ? -8.667 10.302 24.481 1.00 95.19 318 HIS A CA 1
ATOM 2560 C C . HIS A 1 318 ? -8.761 10.402 22.951 1.00 95.19 318 HIS A C 1
ATOM 2562 O O . HIS A 1 318 ? -9.818 10.116 22.384 1.00 95.19 318 HIS A O 1
ATOM 2568 N N . ASP A 1 319 ? -7.690 10.820 22.276 1.00 95.75 319 ASP A N 1
ATOM 2569 C CA . ASP A 1 319 ? -7.703 11.048 20.832 1.00 95.75 319 ASP A CA 1
ATOM 2570 C C . ASP A 1 319 ? -7.604 9.727 20.061 1.00 95.75 319 ASP A C 1
ATOM 2572 O O . ASP A 1 319 ? -8.314 9.549 19.068 1.00 95.75 319 ASP A O 1
ATOM 2576 N N . VAL A 1 320 ? -6.846 8.759 20.587 1.00 97.38 320 VAL A N 1
ATOM 2577 C CA . VAL A 1 320 ? -6.816 7.373 20.085 1.00 97.38 320 VAL A CA 1
ATOM 2578 C C . VAL A 1 320 ? -8.200 6.738 20.194 1.00 97.38 320 VAL A C 1
ATOM 2580 O O . VAL A 1 320 ? -8.725 6.190 19.221 1.00 97.38 320 VAL A O 1
ATOM 2583 N N . PHE A 1 321 ? -8.851 6.878 21.353 1.00 97.31 321 PHE A N 1
ATOM 2584 C CA . PHE A 1 321 ? -10.195 6.346 21.547 1.00 97.31 321 PHE A CA 1
ATOM 2585 C C . PHE A 1 321 ? -11.223 6.999 20.622 1.00 97.31 321 PHE A C 1
ATOM 2587 O O . PHE A 1 321 ? -12.088 6.322 20.062 1.00 97.31 321 PHE A O 1
ATOM 2594 N N . LYS A 1 322 ? -11.124 8.317 20.426 1.00 96.81 322 LYS A N 1
ATOM 2595 C CA . LYS A 1 322 ? -11.989 9.055 19.504 1.00 96.81 322 LYS A CA 1
ATOM 2596 C C . LYS A 1 322 ? -11.841 8.555 18.068 1.00 96.81 322 LYS A C 1
ATOM 2598 O O . LYS A 1 322 ? -12.851 8.396 17.381 1.00 96.81 322 LYS A O 1
ATOM 2603 N N . GLU A 1 323 ? -10.615 8.307 17.615 1.00 97.88 323 GLU A N 1
ATOM 2604 C CA . GLU A 1 323 ? -10.351 7.781 16.274 1.00 97.88 323 GLU A CA 1
ATOM 2605 C C . GLU A 1 323 ? -10.897 6.351 16.122 1.00 97.88 323 GLU A C 1
ATOM 2607 O O . GLU A 1 323 ? -11.580 6.051 15.138 1.00 97.88 323 GLU A O 1
ATOM 2612 N N . MET A 1 324 ? -10.711 5.501 17.139 1.00 98.25 324 MET A N 1
ATOM 2613 C CA . MET A 1 324 ? -11.298 4.158 17.189 1.00 98.25 324 MET A CA 1
ATOM 2614 C C . MET A 1 324 ? -12.834 4.204 17.121 1.00 98.25 324 MET A C 1
ATOM 2616 O O . MET A 1 324 ? -13.448 3.462 16.352 1.00 98.25 324 MET A O 1
ATOM 2620 N N . LEU A 1 325 ? -13.481 5.099 17.877 1.00 97.62 325 LEU A N 1
ATOM 2621 C CA . LEU A 1 325 ? -14.931 5.282 17.801 1.00 97.62 325 LEU A CA 1
ATOM 2622 C C . LEU A 1 325 ? -15.360 5.759 16.414 1.00 97.62 325 LEU A C 1
ATOM 2624 O O . LEU A 1 325 ? -16.293 5.200 15.842 1.00 97.62 325 LEU A O 1
ATOM 2628 N N . ARG A 1 326 ? -14.663 6.727 15.814 1.00 97.31 326 ARG A N 1
ATOM 2629 C CA . ARG A 1 326 ? -14.972 7.176 14.448 1.00 97.31 326 ARG A CA 1
ATOM 2630 C C . ARG A 1 326 ? -14.900 6.018 13.448 1.00 97.31 326 ARG A C 1
ATOM 2632 O O . ARG A 1 326 ? -15.784 5.898 12.592 1.00 97.31 326 ARG A O 1
ATOM 2639 N N . TYR A 1 327 ? -13.925 5.122 13.598 1.00 98.12 327 TYR A N 1
ATOM 2640 C CA . TYR A 1 327 ? -13.847 3.893 12.813 1.00 98.12 327 TYR A CA 1
ATOM 2641 C C . TYR A 1 327 ? -15.045 2.967 13.047 1.00 98.12 327 TYR A C 1
ATOM 2643 O O . TYR A 1 327 ? -15.604 2.441 12.084 1.00 98.12 327 TYR A O 1
ATOM 2651 N N . VAL A 1 328 ? -15.483 2.781 14.293 1.00 98.00 328 VAL A N 1
ATOM 2652 C CA . VAL A 1 328 ? -16.645 1.935 14.604 1.00 98.00 328 VAL A CA 1
ATOM 2653 C C . VAL A 1 328 ? -17.897 2.396 13.845 1.00 98.00 328 VAL A C 1
ATOM 2655 O O . VAL A 1 328 ? -18.593 1.557 13.269 1.00 98.00 328 VAL A O 1
ATOM 2658 N N . TYR A 1 329 ? -18.143 3.707 13.767 1.00 96.94 329 TYR A N 1
ATOM 2659 C CA . TYR A 1 329 ? -19.315 4.261 13.077 1.00 96.94 329 TYR A CA 1
ATOM 2660 C C . TYR A 1 329 ? -19.176 4.297 11.551 1.00 96.94 329 TYR A C 1
ATOM 2662 O O . TYR A 1 329 ? -20.164 4.110 10.846 1.00 96.94 329 TYR A O 1
ATOM 2670 N N . THR A 1 330 ? -17.973 4.553 11.029 1.00 91.44 330 THR A N 1
ATOM 2671 C CA . THR A 1 330 ? -17.792 4.916 9.607 1.00 91.44 330 THR A CA 1
ATOM 2672 C C . THR A 1 330 ? -16.964 3.917 8.796 1.00 91.44 330 THR A C 1
ATOM 2674 O O . THR A 1 330 ? -16.961 3.962 7.568 1.00 91.44 330 THR A O 1
ATOM 2677 N N . GLY A 1 331 ? -16.226 3.027 9.461 1.00 86.31 331 GLY A N 1
ATOM 2678 C CA . GLY A 1 331 ? -15.230 2.143 8.851 1.00 86.31 331 GLY A CA 1
ATOM 2679 C C . GLY A 1 331 ? -13.956 2.852 8.371 1.00 86.31 331 GLY A C 1
ATOM 2680 O O . GLY A 1 331 ? -13.149 2.229 7.673 1.00 86.31 331 GLY A O 1
ATOM 2681 N N . ARG A 1 332 ? -13.778 4.138 8.714 1.00 90.38 332 ARG A N 1
ATOM 2682 C CA . ARG A 1 332 ? -12.655 4.996 8.304 1.00 90.38 332 ARG A CA 1
ATOM 2683 C C . ARG A 1 332 ? -11.912 5.536 9.533 1.00 90.38 332 ARG A C 1
ATOM 2685 O O . ARG A 1 332 ? -12.549 5.899 10.517 1.00 90.38 332 ARG A O 1
ATOM 2692 N N . ALA A 1 333 ? -10.587 5.631 9.432 1.00 90.25 333 ALA A N 1
ATOM 2693 C CA . ALA A 1 333 ? -9.707 6.264 10.415 1.00 90.25 333 ALA A CA 1
ATOM 2694 C C . ALA A 1 333 ? -8.763 7.223 9.667 1.00 90.25 333 ALA A C 1
ATOM 2696 O O . ALA A 1 333 ? -7.835 6.789 8.992 1.00 90.25 333 ALA A O 1
ATOM 2697 N N . ALA A 1 334 ? -9.066 8.520 9.696 1.00 85.12 334 ALA A N 1
ATOM 2698 C CA . ALA A 1 334 ? -8.362 9.548 8.931 1.00 85.12 334 ALA A CA 1
ATOM 2699 C C . ALA A 1 334 ? -7.032 9.976 9.571 1.00 85.12 334 ALA A C 1
ATOM 2701 O O . ALA A 1 334 ? -6.173 10.506 8.873 1.00 85.12 334 ALA A O 1
ATOM 2702 N N . ASN A 1 335 ? -6.866 9.768 10.881 1.00 87.19 335 ASN A N 1
ATOM 2703 C CA . ASN A 1 335 ? -5.652 10.150 11.611 1.00 87.19 335 ASN A CA 1
ATOM 2704 C C . ASN A 1 335 ? -4.753 8.956 11.962 1.00 87.19 335 ASN A C 1
ATOM 2706 O O . ASN A 1 335 ? -3.809 9.128 12.730 1.00 87.19 335 ASN A O 1
ATOM 2710 N N . LEU A 1 336 ? -5.034 7.772 11.405 1.00 91.44 336 LEU A N 1
ATOM 2711 C CA . LEU A 1 336 ? -4.358 6.514 11.733 1.00 91.44 336 LEU A CA 1
ATOM 2712 C C . LEU A 1 336 ? -2.831 6.628 11.658 1.00 91.44 336 LEU A C 1
ATOM 2714 O O . LEU A 1 336 ? -2.159 6.245 12.607 1.00 91.44 336 LEU A O 1
ATOM 2718 N N . ASP A 1 337 ? -2.288 7.240 10.601 1.00 87.06 337 ASP A N 1
ATOM 2719 C CA . ASP A 1 337 ? -0.835 7.363 10.392 1.00 87.06 337 ASP A CA 1
ATOM 2720 C C . ASP A 1 337 ? -0.094 8.090 11.529 1.00 87.06 337 ASP A C 1
ATOM 2722 O O . ASP A 1 337 ? 1.122 7.970 11.657 1.00 87.06 337 ASP A O 1
ATOM 2726 N N . ARG A 1 338 ? -0.802 8.882 12.346 1.00 91.88 338 ARG A N 1
ATOM 2727 C CA . ARG A 1 338 ? -0.212 9.651 13.454 1.00 91.88 338 ARG A CA 1
ATOM 2728 C C . ARG A 1 338 ? -0.168 8.892 14.778 1.00 91.88 338 ARG A C 1
ATOM 2730 O O . ARG A 1 338 ? 0.494 9.368 15.691 1.00 91.88 338 ARG A O 1
ATOM 2737 N N . MET A 1 339 ? -0.914 7.796 14.893 1.00 95.56 339 MET A N 1
ATOM 2738 C CA . MET A 1 339 ? -1.168 7.077 16.150 1.00 95.56 339 MET A CA 1
ATOM 2739 C C . MET A 1 339 ? -1.309 5.567 15.914 1.00 95.56 339 MET A C 1
ATOM 2741 O O . MET A 1 339 ? -2.102 4.901 16.573 1.00 95.56 339 MET A O 1
ATOM 2745 N N . ALA A 1 340 ? -0.636 5.035 14.891 1.00 96.25 340 ALA A N 1
ATOM 2746 C CA . ALA A 1 340 ? -0.874 3.678 14.405 1.00 96.25 340 ALA A CA 1
ATOM 2747 C C . ALA A 1 340 ? -0.521 2.604 15.446 1.00 96.25 340 ALA A C 1
ATOM 2749 O O . ALA A 1 340 ? -1.170 1.564 15.487 1.00 96.25 340 ALA A O 1
ATOM 2750 N N . ASP A 1 341 ? 0.470 2.866 16.294 1.00 96.31 341 ASP A N 1
ATOM 2751 C CA . ASP A 1 341 ? 0.888 2.025 17.414 1.00 96.31 341 ASP A CA 1
ATOM 2752 C C . ASP A 1 341 ? -0.177 1.948 18.514 1.00 96.31 341 ASP A C 1
ATOM 2754 O O . ASP A 1 341 ? -0.663 0.860 18.832 1.00 96.31 341 ASP A O 1
ATOM 2758 N N . ASP A 1 342 ? -0.617 3.093 19.031 1.00 97.38 342 ASP A N 1
ATOM 2759 C CA . ASP A 1 342 ? -1.664 3.143 20.054 1.00 97.38 342 ASP A CA 1
ATOM 2760 C C . ASP A 1 342 ? -3.013 2.645 19.507 1.00 97.38 342 ASP A C 1
ATOM 2762 O O . ASP A 1 342 ? -3.776 1.954 20.190 1.00 97.38 342 ASP A O 1
ATOM 2766 N N . LEU A 1 343 ? -3.317 2.955 18.242 1.00 98.06 343 LEU A N 1
ATOM 2767 C CA . LEU A 1 343 ? -4.548 2.518 17.590 1.00 98.06 343 LEU A CA 1
ATOM 2768 C C . LEU A 1 343 ? -4.524 1.018 17.267 1.00 98.06 343 LEU A C 1
ATOM 2770 O O . LEU A 1 343 ? -5.584 0.393 17.271 1.00 98.06 343 LEU A O 1
ATOM 2774 N N . LEU A 1 344 ? -3.349 0.418 17.031 1.00 98.25 344 LEU A N 1
ATOM 2775 C CA . LEU A 1 344 ? -3.192 -1.038 16.944 1.00 98.25 344 LEU A CA 1
ATOM 2776 C C . LEU A 1 344 ? -3.565 -1.693 18.278 1.00 98.25 344 LEU A C 1
ATOM 2778 O O . LEU A 1 344 ? -4.364 -2.631 18.287 1.00 98.25 344 LEU A O 1
ATOM 2782 N N . ALA A 1 345 ? -3.047 -1.167 19.393 1.00 97.56 345 ALA A N 1
ATOM 2783 C CA . ALA A 1 345 ? -3.367 -1.660 20.731 1.00 97.56 345 ALA A CA 1
ATOM 2784 C C . ALA A 1 345 ? -4.871 -1.552 21.034 1.00 97.56 345 ALA A C 1
ATOM 2786 O O . ALA A 1 345 ? -5.487 -2.499 21.530 1.00 97.56 345 ALA A O 1
ATOM 2787 N N . ALA A 1 346 ? -5.489 -0.424 20.672 1.00 97.81 346 ALA A N 1
ATOM 2788 C CA . ALA A 1 346 ? -6.928 -0.222 20.799 1.00 97.81 346 ALA A CA 1
ATOM 2789 C C . ALA A 1 346 ? -7.730 -1.209 19.931 1.00 97.81 346 ALA A C 1
ATOM 2791 O O . ALA A 1 346 ? -8.688 -1.825 20.402 1.00 97.81 346 ALA A O 1
ATOM 2792 N N . ALA A 1 347 ? -7.334 -1.393 18.670 1.00 98.06 347 ALA A N 1
ATOM 2793 C CA . ALA A 1 347 ? -8.011 -2.298 17.749 1.00 98.06 347 ALA A CA 1
ATOM 2794 C C . ALA A 1 347 ? -7.948 -3.755 18.220 1.00 98.06 347 ALA A C 1
ATOM 2796 O O . ALA A 1 347 ? -8.957 -4.455 18.151 1.00 98.06 347 ALA A O 1
ATOM 2797 N N . ASP A 1 348 ? -6.799 -4.194 18.732 1.00 97.75 348 ASP A N 1
ATOM 2798 C CA . ASP A 1 348 ? -6.628 -5.524 19.314 1.00 97.75 348 ASP A CA 1
ATOM 2799 C C . ASP A 1 348 ? -7.505 -5.699 20.564 1.00 97.75 348 ASP A C 1
ATOM 2801 O O . ASP A 1 348 ? -8.327 -6.616 20.630 1.00 97.75 348 ASP A O 1
ATOM 2805 N N . LYS A 1 349 ? -7.449 -4.739 21.500 1.00 96.69 349 LYS A N 1
ATOM 2806 C CA . LYS A 1 349 ? -8.243 -4.754 22.739 1.00 96.69 349 LYS A CA 1
ATOM 2807 C C . LYS A 1 349 ? -9.749 -4.846 22.491 1.00 96.69 349 LYS A C 1
ATOM 2809 O O . LYS A 1 349 ? -10.443 -5.511 23.256 1.00 96.69 349 LYS A O 1
ATOM 2814 N N . TYR A 1 350 ? -10.265 -4.169 21.464 1.00 97.25 350 TYR A N 1
ATOM 2815 C CA . TYR A 1 350 ? -11.697 -4.151 21.135 1.00 97.25 350 TYR A CA 1
ATOM 2816 C C . TYR A 1 350 ? -12.085 -5.120 20.007 1.00 97.25 350 TYR A C 1
ATOM 2818 O O . TYR A 1 350 ? -13.228 -5.071 19.539 1.00 97.25 350 TYR A O 1
ATOM 2826 N N . ALA A 1 351 ? -11.177 -6.014 19.598 1.00 97.50 351 ALA A N 1
ATOM 2827 C CA . ALA A 1 351 ? -11.384 -7.008 18.542 1.00 97.50 351 ALA A CA 1
ATOM 2828 C C . ALA A 1 351 ? -11.916 -6.394 17.228 1.00 97.50 351 ALA A C 1
ATOM 2830 O O . ALA A 1 351 ? -12.932 -6.813 16.669 1.00 97.50 351 ALA A O 1
ATOM 2831 N N . LEU A 1 352 ? -11.239 -5.345 16.757 1.00 97.38 352 LEU A N 1
ATOM 2832 C CA . LEU A 1 352 ? -11.528 -4.627 15.517 1.00 97.38 352 LEU A CA 1
ATOM 2833 C C . LEU A 1 352 ? -10.552 -5.059 14.409 1.00 97.38 352 LEU A C 1
ATOM 2835 O O . LEU A 1 352 ? -9.737 -4.262 13.947 1.00 97.38 352 LEU A O 1
ATOM 2839 N N . ASP A 1 353 ? -10.656 -6.309 13.951 1.00 95.19 353 ASP A N 1
ATOM 2840 C CA . ASP A 1 353 ? -9.672 -6.964 13.065 1.00 95.19 353 ASP A CA 1
ATOM 2841 C C . ASP A 1 353 ? -9.275 -6.140 11.834 1.00 95.19 353 ASP A C 1
ATOM 2843 O O . ASP A 1 353 ? -8.099 -6.010 11.502 1.00 95.19 353 ASP A O 1
ATOM 2847 N N . ARG A 1 354 ? -10.246 -5.530 11.143 1.00 93.06 354 ARG A N 1
ATOM 2848 C CA . ARG A 1 354 ? -9.933 -4.723 9.956 1.00 93.06 354 ARG A CA 1
ATOM 2849 C C . ARG A 1 354 ? -9.198 -3.425 10.313 1.00 93.06 354 ARG A C 1
ATOM 2851 O O . ARG A 1 354 ? -8.380 -2.987 9.515 1.00 93.06 354 ARG A O 1
ATOM 2858 N N . LEU A 1 355 ? -9.478 -2.804 11.462 1.00 97.19 355 LEU A N 1
ATOM 2859 C CA . LEU A 1 355 ? -8.707 -1.642 11.922 1.00 97.19 355 LEU A CA 1
ATOM 2860 C C . LEU A 1 355 ? -7.289 -2.064 12.310 1.00 97.19 355 LEU A C 1
ATOM 2862 O O . LEU A 1 355 ? -6.341 -1.388 11.935 1.00 97.19 355 LEU A O 1
ATOM 2866 N N . LYS A 1 356 ? -7.156 -3.216 12.977 1.00 97.12 356 LYS A N 1
ATOM 2867 C CA . LYS A 1 356 ? -5.868 -3.809 13.343 1.00 97.12 356 LYS A CA 1
ATOM 2868 C C . LYS A 1 356 ? -4.971 -3.968 12.113 1.00 97.12 356 LYS A C 1
ATOM 2870 O O . LYS A 1 356 ? -3.879 -3.415 12.093 1.00 97.12 356 LYS A O 1
ATOM 2875 N N . VAL A 1 357 ? -5.485 -4.572 11.038 1.00 94.25 357 VAL A N 1
ATOM 2876 C CA . VAL A 1 357 ? -4.739 -4.730 9.774 1.00 94.25 357 VAL A CA 1
ATOM 2877 C C . VAL A 1 357 ? -4.410 -3.386 9.104 1.00 94.25 357 VAL A C 1
ATOM 2879 O O . VAL A 1 357 ? -3.335 -3.242 8.531 1.00 94.25 357 VAL A O 1
ATOM 2882 N N . MET A 1 358 ? -5.289 -2.380 9.187 1.00 92.50 358 MET A N 1
ATOM 2883 C CA . MET A 1 358 ? -4.968 -1.031 8.689 1.00 92.50 358 MET A CA 1
ATOM 2884 C C . MET A 1 358 ? -3.799 -0.403 9.468 1.00 92.50 358 MET A C 1
ATOM 2886 O O . MET A 1 358 ? -2.941 0.242 8.869 1.00 92.50 358 MET A O 1
ATOM 2890 N N . CYS A 1 359 ? -3.734 -0.611 10.788 1.00 94.25 359 CYS A N 1
ATOM 2891 C CA . CYS A 1 359 ? -2.594 -0.183 11.600 1.00 94.25 359 CYS A CA 1
ATOM 2892 C C . CYS A 1 359 ? -1.322 -0.973 11.256 1.00 94.25 359 CYS A C 1
ATOM 2894 O O . CYS A 1 359 ? -0.252 -0.378 11.155 1.00 94.25 359 CYS A O 1
ATOM 2896 N N . GLU A 1 360 ? -1.434 -2.285 11.019 1.00 95.12 360 GLU A N 1
ATOM 2897 C CA . GLU A 1 360 ? -0.320 -3.126 10.559 1.00 95.12 360 GLU A CA 1
ATOM 2898 C C . GLU A 1 360 ? 0.287 -2.605 9.251 1.00 95.12 360 GLU A C 1
ATOM 2900 O O . GLU A 1 360 ? 1.506 -2.497 9.142 1.00 95.12 360 GLU A O 1
ATOM 2905 N N . GLU A 1 361 ? -0.541 -2.227 8.275 1.00 88.56 361 GLU A N 1
ATOM 2906 C CA . GLU A 1 361 ? -0.084 -1.668 6.997 1.00 88.56 361 GLU A CA 1
ATOM 2907 C C . GLU A 1 361 ? 0.677 -0.344 7.180 1.00 88.56 361 GLU A C 1
ATOM 2909 O O . GLU A 1 361 ? 1.758 -0.156 6.606 1.00 88.56 361 GLU A O 1
ATOM 2914 N N . ALA A 1 362 ? 0.150 0.562 8.010 1.00 87.06 362 ALA A N 1
ATOM 2915 C CA . ALA A 1 362 ? 0.790 1.845 8.289 1.00 87.06 362 ALA A CA 1
ATOM 2916 C C . ALA A 1 362 ? 2.129 1.674 9.024 1.00 87.06 362 ALA A C 1
ATOM 2918 O O . ALA A 1 362 ? 3.140 2.244 8.605 1.00 87.06 362 ALA A O 1
ATOM 2919 N N . LEU A 1 363 ? 2.160 0.833 10.065 1.00 91.19 363 LEU A N 1
ATOM 2920 C CA . LEU A 1 363 ? 3.374 0.528 10.827 1.00 91.19 363 LEU A CA 1
ATOM 2921 C C . LEU A 1 363 ? 4.420 -0.165 9.951 1.00 91.19 363 LEU A C 1
ATOM 2923 O O . LEU A 1 363 ? 5.580 0.247 9.956 1.00 91.19 363 LEU A O 1
ATOM 2927 N N . SER A 1 364 ? 4.007 -1.139 9.135 1.00 91.56 364 SER A N 1
ATOM 2928 C CA . SER A 1 364 ? 4.888 -1.846 8.201 1.00 91.56 364 SER A CA 1
ATOM 2929 C C . SER A 1 364 ? 5.520 -0.889 7.198 1.00 91.56 364 SER A C 1
ATOM 2931 O O . SER A 1 364 ? 6.709 -0.988 6.905 1.00 91.56 364 SER A O 1
ATOM 2933 N N . SER A 1 365 ? 4.746 0.066 6.683 1.00 86.81 365 SER A N 1
ATOM 2934 C CA . SER A 1 365 ? 5.265 1.046 5.729 1.00 86.81 365 SER A CA 1
ATOM 2935 C C . SER A 1 365 ? 6.239 2.043 6.375 1.00 86.81 365 SER A C 1
ATOM 2937 O O . SER A 1 365 ? 7.053 2.641 5.674 1.00 86.81 365 SER A O 1
ATOM 2939 N N . SER A 1 366 ? 6.175 2.210 7.701 1.00 85.88 366 SER A N 1
ATOM 2940 C CA . SER A 1 366 ? 7.066 3.063 8.501 1.00 85.88 366 SER A CA 1
ATOM 2941 C C . SER A 1 366 ? 8.296 2.344 9.077 1.00 85.88 366 SER A C 1
ATOM 2943 O O . SER A 1 366 ? 9.058 2.942 9.844 1.00 85.88 366 SER A O 1
ATOM 2945 N N . LEU A 1 367 ? 8.509 1.070 8.721 1.00 91.88 367 LEU A N 1
ATOM 2946 C CA . LEU A 1 367 ? 9.677 0.304 9.150 1.00 91.88 367 LEU A CA 1
ATOM 2947 C C . LEU A 1 367 ? 10.982 0.970 8.694 1.00 91.88 367 LEU A C 1
ATOM 2949 O O . LEU A 1 367 ? 11.146 1.405 7.554 1.00 91.88 367 LEU A O 1
ATOM 2953 N N . SER A 1 368 ? 11.932 1.021 9.615 1.00 95.19 368 SER A N 1
ATOM 2954 C CA . SER A 1 368 ? 13.261 1.592 9.448 1.00 95.19 368 SER A CA 1
ATOM 2955 C C . SER A 1 368 ? 14.259 0.809 10.294 1.00 95.19 368 SER A C 1
ATOM 2957 O O . SER A 1 368 ? 13.878 0.067 11.199 1.00 95.19 368 SER A O 1
ATOM 2959 N N . VAL A 1 369 ? 15.554 0.995 10.033 1.00 97.06 369 VAL A N 1
ATOM 2960 C CA . VAL A 1 369 ? 16.610 0.348 10.826 1.00 97.06 369 VAL A CA 1
ATOM 2961 C C . VAL A 1 369 ? 16.443 0.650 12.319 1.00 97.06 369 VAL A C 1
ATOM 2963 O O . VAL A 1 369 ? 16.545 -0.264 13.132 1.00 97.06 369 VAL A O 1
ATOM 2966 N N . ASP A 1 370 ? 16.121 1.899 12.666 1.00 95.88 370 ASP A N 1
ATOM 2967 C CA . ASP A 1 370 ? 16.068 2.363 14.053 1.00 95.88 370 ASP A CA 1
ATOM 2968 C C . ASP A 1 370 ? 14.859 1.829 14.838 1.00 95.88 370 ASP A C 1
ATOM 2970 O O . ASP A 1 370 ? 14.988 1.590 16.037 1.00 95.88 370 ASP A O 1
ATOM 2974 N N . ASN A 1 371 ? 13.706 1.622 14.186 1.00 96.31 371 ASN A N 1
ATOM 2975 C CA . ASN A 1 371 ? 12.460 1.220 14.858 1.00 96.31 371 ASN A CA 1
ATOM 2976 C C . ASN A 1 371 ? 12.067 -0.254 14.654 1.00 96.31 371 ASN A C 1
ATOM 2978 O O . ASN A 1 371 ? 11.156 -0.722 15.330 1.00 96.31 371 ASN A O 1
ATOM 2982 N N . ALA A 1 372 ? 12.728 -1.006 13.764 1.00 97.00 372 ALA A N 1
ATOM 2983 C CA . ALA A 1 372 ? 12.284 -2.354 13.390 1.00 97.00 372 ALA A CA 1
ATOM 2984 C C . ALA A 1 372 ? 12.166 -3.325 14.579 1.00 97.00 372 ALA A C 1
ATOM 2986 O O . ALA A 1 372 ? 11.255 -4.151 14.615 1.00 97.00 372 ALA A O 1
ATOM 2987 N N . ALA A 1 373 ? 13.064 -3.222 15.565 1.00 97.38 373 ALA A N 1
ATOM 2988 C CA . ALA A 1 373 ? 13.000 -4.040 16.777 1.00 97.38 373 ALA A CA 1
ATOM 2989 C C . ALA A 1 373 ? 11.778 -3.693 17.644 1.00 97.38 373 ALA A C 1
ATOM 2991 O O . ALA A 1 373 ? 11.081 -4.593 18.106 1.00 97.38 373 ALA A O 1
ATOM 2992 N N . ASP A 1 374 ? 11.495 -2.403 17.824 1.00 96.75 374 ASP A N 1
ATOM 2993 C CA . ASP A 1 374 ? 10.368 -1.940 18.634 1.00 96.75 374 ASP A CA 1
ATOM 2994 C C . ASP A 1 374 ? 9.031 -2.283 17.959 1.00 96.75 374 ASP A C 1
ATOM 2996 O O . ASP A 1 374 ? 8.109 -2.760 18.617 1.00 96.75 374 ASP A O 1
ATOM 3000 N N . VAL A 1 375 ? 8.953 -2.143 16.630 1.00 97.62 375 VAL A N 1
ATOM 3001 C CA . VAL A 1 375 ? 7.775 -2.535 15.840 1.00 97.62 375 VAL A CA 1
ATOM 3002 C C . VAL A 1 375 ? 7.548 -4.049 15.887 1.00 97.62 375 VAL A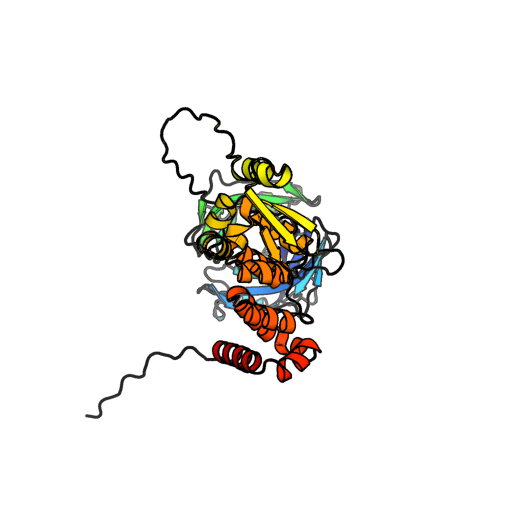 C 1
ATOM 3004 O O . VAL A 1 375 ? 6.404 -4.483 16.009 1.00 97.62 375 VAL A O 1
ATOM 3007 N N . LEU A 1 376 ? 8.605 -4.871 15.861 1.00 98.00 376 LEU A N 1
ATOM 3008 C CA . LEU A 1 376 ? 8.467 -6.322 16.022 1.00 98.00 376 LEU A CA 1
ATOM 3009 C C . LEU A 1 376 ? 7.937 -6.698 17.416 1.00 98.00 376 LEU A C 1
ATOM 3011 O O . LEU A 1 376 ? 7.074 -7.569 17.521 1.00 98.00 376 LEU A O 1
ATOM 3015 N N . ILE A 1 377 ? 8.421 -6.038 18.474 1.00 97.81 377 ILE A N 1
ATOM 3016 C CA . ILE A 1 377 ? 7.908 -6.232 19.840 1.00 97.81 377 ILE A CA 1
ATOM 3017 C C . ILE A 1 377 ? 6.429 -5.845 19.907 1.00 97.81 377 ILE A C 1
ATOM 3019 O O . ILE A 1 377 ? 5.624 -6.600 20.447 1.00 97.81 377 ILE A O 1
ATOM 3023 N N . LEU A 1 378 ? 6.065 -4.698 19.332 1.00 97.31 378 LEU A N 1
ATOM 3024 C CA . LEU A 1 378 ? 4.684 -4.226 19.283 1.00 97.31 378 LEU A CA 1
ATOM 3025 C C . LEU A 1 378 ? 3.778 -5.212 18.528 1.00 97.31 378 LEU A C 1
ATOM 3027 O O . LEU A 1 378 ? 2.666 -5.502 18.969 1.00 97.31 378 LEU A O 1
ATOM 3031 N N . ALA A 1 379 ? 4.267 -5.764 17.416 1.00 97.38 379 ALA A N 1
ATOM 3032 C CA . ALA A 1 379 ? 3.533 -6.737 16.624 1.00 97.38 379 ALA A CA 1
ATOM 3033 C C . ALA A 1 379 ? 3.302 -8.056 17.379 1.00 97.38 379 ALA A C 1
ATOM 3035 O O . ALA A 1 379 ? 2.207 -8.610 17.315 1.00 97.38 379 ALA A O 1
ATOM 3036 N N . ASP A 1 380 ? 4.298 -8.544 18.123 1.00 96.94 380 ASP A N 1
ATOM 3037 C CA . ASP A 1 380 ? 4.158 -9.725 18.988 1.00 96.94 380 ASP A CA 1
ATOM 3038 C C . ASP A 1 380 ? 3.180 -9.458 20.140 1.00 96.94 380 ASP A C 1
ATOM 3040 O O . ASP A 1 380 ? 2.268 -10.252 20.373 1.00 96.94 380 ASP A O 1
ATOM 3044 N N . LEU A 1 381 ? 3.310 -8.301 20.802 1.00 96.56 381 LEU A N 1
ATOM 3045 C CA . LEU A 1 381 ? 2.469 -7.900 21.933 1.00 96.56 381 LEU A CA 1
ATOM 3046 C C . LEU A 1 381 ? 0.979 -7.880 21.572 1.00 96.56 381 LEU A C 1
ATOM 3048 O O . LEU A 1 381 ? 0.149 -8.325 22.363 1.00 96.56 381 LEU A O 1
ATOM 3052 N N . HIS A 1 382 ? 0.653 -7.394 20.376 1.00 96.81 382 HIS A N 1
ATOM 3053 C CA . HIS A 1 382 ? -0.721 -7.275 19.895 1.00 96.81 382 HIS A CA 1
ATOM 3054 C C . HIS A 1 382 ? -1.114 -8.375 18.914 1.00 96.81 382 HIS A C 1
ATOM 3056 O O . HIS A 1 382 ? -2.092 -8.210 18.195 1.00 96.81 382 HIS A O 1
ATOM 3062 N N . SER A 1 383 ? -0.382 -9.495 18.835 1.00 94.69 383 SER A N 1
ATOM 3063 C CA . SER A 1 383 ? -0.701 -10.617 17.928 1.00 94.69 383 SER A CA 1
ATOM 3064 C C . SER A 1 383 ? -1.005 -10.158 16.486 1.00 94.69 383 SER A C 1
ATOM 3066 O O . SER A 1 383 ? -2.024 -10.523 15.892 1.00 94.69 383 SER A O 1
ATOM 3068 N N . ALA A 1 384 ? -0.180 -9.251 15.967 1.00 95.38 384 ALA A N 1
ATOM 3069 C CA . ALA A 1 384 ? -0.302 -8.620 14.659 1.00 95.38 384 ALA A CA 1
ATOM 3070 C C . ALA A 1 384 ? 0.571 -9.370 13.642 1.00 95.38 384 ALA A C 1
ATOM 3072 O O . ALA A 1 384 ? 1.723 -9.017 13.380 1.00 95.38 384 ALA A O 1
ATOM 3073 N N . GLU A 1 385 ? 0.039 -10.480 13.129 1.00 92.94 385 GLU A N 1
ATOM 3074 C CA . GLU A 1 385 ? 0.813 -11.485 12.389 1.00 92.94 385 GLU A CA 1
ATOM 3075 C C . GLU A 1 385 ? 1.412 -10.968 11.073 1.00 92.94 385 GLU A C 1
ATOM 3077 O O . GLU A 1 385 ? 2.529 -11.353 10.716 1.00 92.94 385 GLU A O 1
ATOM 3082 N N . GLN A 1 386 ? 0.715 -10.086 10.343 1.00 90.94 386 GLN A N 1
ATOM 3083 C CA . GLN A 1 386 ? 1.243 -9.564 9.078 1.00 90.94 386 GLN A CA 1
ATOM 3084 C C . GLN A 1 386 ? 2.388 -8.588 9.349 1.00 90.94 386 GLN A C 1
ATOM 3086 O O . GLN A 1 386 ? 3.455 -8.715 8.746 1.00 90.94 386 GLN A O 1
ATOM 3091 N N . LEU A 1 387 ? 2.210 -7.676 10.309 1.00 96.00 387 LEU A N 1
ATOM 3092 C CA . LEU A 1 387 ? 3.258 -6.747 10.732 1.00 96.00 387 LEU A CA 1
ATOM 3093 C C . LEU A 1 387 ? 4.475 -7.476 11.308 1.00 96.00 387 LEU A C 1
ATOM 3095 O O . LEU A 1 387 ? 5.612 -7.108 11.005 1.00 96.00 387 LEU A O 1
ATOM 3099 N N . ARG A 1 388 ? 4.262 -8.531 12.100 1.00 95.88 388 ARG A N 1
ATOM 3100 C CA . ARG A 1 388 ? 5.336 -9.361 12.656 1.00 95.88 388 ARG A CA 1
ATOM 3101 C C . ARG A 1 388 ? 6.164 -10.000 11.543 1.00 95.88 388 ARG A C 1
ATOM 3103 O O . ARG A 1 388 ? 7.390 -9.881 11.547 1.00 95.88 388 ARG A O 1
ATOM 3110 N N . ALA A 1 389 ? 5.504 -10.623 10.564 1.00 93.62 389 ALA A N 1
ATOM 3111 C CA . ALA A 1 389 ? 6.177 -11.240 9.425 1.00 93.62 389 ALA A CA 1
ATOM 3112 C C . ALA A 1 389 ? 6.981 -10.213 8.608 1.00 93.62 389 ALA A C 1
ATOM 3114 O O . ALA A 1 389 ? 8.150 -10.455 8.304 1.00 93.62 389 ALA A O 1
ATOM 3115 N N . GLN A 1 390 ? 6.388 -9.051 8.310 1.00 91.69 390 GLN A N 1
ATOM 3116 C CA . GLN A 1 390 ? 7.060 -7.973 7.574 1.00 91.69 390 GLN A CA 1
ATOM 3117 C C . GLN A 1 390 ? 8.247 -7.382 8.349 1.00 91.69 390 GLN A C 1
ATOM 3119 O O . GLN A 1 390 ? 9.304 -7.131 7.771 1.00 91.69 390 GLN A O 1
ATOM 3124 N N . SER A 1 391 ? 8.122 -7.235 9.670 1.00 95.12 391 SER A N 1
ATOM 3125 C CA . SER A 1 391 ? 9.204 -6.750 10.537 1.00 95.12 391 SER A CA 1
ATOM 3126 C C . SER A 1 391 ? 10.383 -7.725 10.563 1.00 95.12 391 SER A C 1
ATOM 3128 O O . SER A 1 391 ? 11.531 -7.305 10.442 1.00 95.12 391 SER A O 1
ATOM 3130 N N . ILE A 1 392 ? 10.124 -9.036 10.648 1.00 95.38 392 ILE A N 1
ATOM 3131 C CA . ILE A 1 392 ? 11.172 -10.071 10.571 1.00 95.38 392 ILE A CA 1
ATOM 3132 C C . ILE A 1 392 ? 11.875 -10.051 9.208 1.00 95.38 392 ILE A C 1
ATOM 3134 O O . ILE A 1 392 ? 13.103 -10.140 9.144 1.00 95.38 392 ILE A O 1
ATOM 3138 N N . GLU A 1 393 ? 11.125 -9.932 8.112 1.00 93.19 393 GLU A N 1
ATOM 3139 C CA . GLU A 1 393 ? 11.689 -9.831 6.762 1.00 93.19 393 GLU A CA 1
ATOM 3140 C C . GLU A 1 393 ? 12.566 -8.577 6.601 1.00 93.19 393 GLU A C 1
ATOM 3142 O O . GLU A 1 393 ? 13.688 -8.649 6.080 1.00 93.19 393 GLU A O 1
ATOM 3147 N N . PHE A 1 394 ? 12.107 -7.437 7.119 1.00 92.88 394 PHE A N 1
ATOM 3148 C CA . PHE A 1 394 ? 12.866 -6.190 7.122 1.00 92.88 394 PHE A CA 1
ATOM 3149 C C . PHE A 1 394 ? 14.165 -6.311 7.933 1.00 92.88 394 PHE A C 1
ATOM 3151 O O . PHE A 1 394 ? 15.238 -5.944 7.451 1.00 92.88 394 PHE A O 1
ATOM 3158 N N . ILE A 1 395 ? 14.089 -6.882 9.139 1.00 95.31 395 ILE A N 1
ATOM 3159 C CA . ILE A 1 395 ? 15.251 -7.121 10.006 1.00 95.31 395 ILE A CA 1
ATOM 3160 C C . ILE A 1 395 ? 16.266 -8.020 9.302 1.00 95.31 395 ILE A C 1
ATOM 3162 O O . ILE A 1 395 ? 17.453 -7.713 9.300 1.00 95.31 395 ILE A O 1
ATOM 3166 N N . ASN A 1 396 ? 15.820 -9.104 8.665 1.00 92.56 396 ASN A N 1
ATOM 3167 C CA . ASN A 1 396 ? 16.715 -10.033 7.975 1.00 92.56 396 ASN A CA 1
ATOM 3168 C C . ASN A 1 396 ? 17.400 -9.401 6.753 1.00 92.56 396 ASN A C 1
ATOM 3170 O O . ASN A 1 396 ? 18.570 -9.682 6.497 1.00 92.56 396 ASN A O 1
ATOM 3174 N N . SER A 1 397 ? 16.706 -8.525 6.022 1.00 91.56 397 SER A N 1
ATOM 3175 C CA . SER A 1 397 ? 17.275 -7.811 4.869 1.00 91.56 397 SER A CA 1
ATOM 3176 C C . SER A 1 397 ? 18.237 -6.675 5.251 1.00 91.56 397 SER A C 1
ATOM 3178 O O . SER A 1 397 ? 19.098 -6.325 4.444 1.00 91.56 397 SER A O 1
ATOM 3180 N N . HIS A 1 398 ? 18.156 -6.155 6.482 1.00 91.12 398 HIS A N 1
ATOM 3181 C CA . HIS A 1 398 ? 19.004 -5.072 7.010 1.00 91.12 398 HIS A CA 1
ATOM 3182 C C . HIS A 1 398 ? 19.786 -5.488 8.267 1.00 91.12 398 HIS A C 1
ATOM 3184 O O . HIS A 1 398 ? 20.142 -4.648 9.096 1.00 91.12 398 HIS A O 1
ATOM 3190 N N . ALA A 1 399 ? 20.051 -6.790 8.427 1.00 91.62 399 ALA A N 1
ATOM 3191 C CA . ALA A 1 399 ? 20.509 -7.365 9.691 1.00 91.62 399 ALA A CA 1
ATOM 3192 C C . ALA A 1 399 ? 21.774 -6.695 10.239 1.00 91.62 399 ALA A C 1
ATOM 3194 O O . ALA A 1 399 ? 21.868 -6.466 11.442 1.00 91.62 399 ALA A O 1
ATOM 3195 N N . THR A 1 400 ? 22.732 -6.349 9.372 1.00 92.06 400 THR A N 1
ATOM 3196 C CA . THR A 1 400 ? 23.984 -5.692 9.780 1.00 92.06 400 THR A CA 1
ATOM 3197 C C . THR A 1 400 ? 23.731 -4.390 10.523 1.00 92.06 400 THR A C 1
ATOM 3199 O O . THR A 1 400 ? 24.325 -4.174 11.573 1.00 92.06 400 THR A O 1
ATOM 3202 N N . ASP A 1 401 ? 22.817 -3.568 10.015 1.00 95.25 401 ASP A N 1
ATOM 3203 C CA . ASP A 1 401 ? 22.577 -2.227 10.538 1.00 95.25 401 ASP A CA 1
ATOM 3204 C C . ASP A 1 401 ? 21.646 -2.294 11.757 1.00 95.25 401 ASP A C 1
ATOM 3206 O O . ASP A 1 401 ? 21.886 -1.643 12.774 1.00 95.25 401 ASP A O 1
ATOM 3210 N N . VAL A 1 402 ? 20.619 -3.153 11.699 1.00 94.94 402 VAL A N 1
ATOM 3211 C CA . VAL A 1 402 ? 19.659 -3.342 12.798 1.00 94.94 402 VAL A CA 1
ATOM 3212 C C . VAL A 1 402 ? 20.348 -3.874 14.054 1.00 94.94 402 VAL A C 1
ATOM 3214 O O . VAL A 1 402 ? 20.048 -3.402 15.151 1.00 94.94 402 VAL A O 1
ATOM 3217 N N . MET A 1 403 ? 21.298 -4.807 13.922 1.00 94.12 403 MET A N 1
ATOM 3218 C CA . MET A 1 403 ? 21.999 -5.398 15.071 1.00 94.12 403 MET A CA 1
ATOM 3219 C C . MET A 1 403 ? 22.782 -4.375 15.908 1.00 94.12 403 MET A C 1
ATOM 3221 O O . MET A 1 403 ? 22.997 -4.586 17.109 1.00 94.12 403 MET A O 1
ATOM 3225 N N . ASP A 1 404 ? 23.184 -3.261 15.297 1.00 95.12 404 ASP A N 1
ATOM 3226 C CA . ASP A 1 404 ? 23.923 -2.197 15.969 1.00 95.12 404 ASP A CA 1
ATOM 3227 C C . ASP A 1 404 ? 23.024 -1.202 16.717 1.00 95.12 404 ASP A C 1
ATOM 3229 O O . ASP A 1 404 ? 23.517 -0.477 17.594 1.00 95.12 404 ASP A O 1
ATOM 3233 N N . THR A 1 405 ? 21.712 -1.220 16.471 1.00 97.06 405 THR A N 1
ATOM 3234 C CA . THR A 1 405 ? 20.748 -0.316 17.113 1.00 97.06 405 THR A CA 1
ATOM 3235 C C . THR A 1 405 ? 20.551 -0.601 18.602 1.00 97.06 405 THR A C 1
ATOM 3237 O O . THR A 1 405 ? 20.732 -1.718 19.103 1.00 97.06 405 THR A O 1
ATOM 3240 N N . HIS A 1 406 ? 20.144 0.433 19.343 1.00 95.94 406 HIS A N 1
ATOM 3241 C CA . HIS A 1 406 ? 19.763 0.280 20.747 1.00 95.94 406 HIS A CA 1
ATOM 3242 C C . HIS A 1 406 ? 18.515 -0.603 20.905 1.00 95.94 406 HIS A C 1
ATOM 3244 O O . HIS A 1 406 ? 18.497 -1.459 21.791 1.00 95.94 406 HIS A O 1
ATOM 3250 N N . GLY A 1 407 ? 17.512 -0.433 20.032 1.00 94.69 407 GLY A N 1
ATOM 3251 C CA . GLY A 1 407 ? 16.275 -1.221 20.041 1.00 94.69 407 GLY A CA 1
ATOM 3252 C C . GLY A 1 407 ? 16.557 -2.720 19.948 1.00 94.69 407 GLY A C 1
ATOM 3253 O O . GLY A 1 407 ? 16.133 -3.489 20.810 1.00 94.69 407 GLY A O 1
ATOM 3254 N N . TRP A 1 408 ? 17.402 -3.138 18.999 1.00 96.12 408 TRP A N 1
ATOM 3255 C CA . TRP A 1 408 ? 17.805 -4.541 18.873 1.00 96.12 408 TRP A CA 1
ATOM 3256 C C . TRP A 1 408 ? 18.539 -5.067 20.114 1.00 96.12 408 TRP A C 1
ATOM 3258 O O . TRP A 1 408 ? 18.204 -6.127 20.649 1.00 96.12 408 TRP A O 1
ATOM 3268 N N . LYS A 1 409 ? 19.517 -4.310 20.627 1.00 95.50 409 LYS A N 1
ATOM 3269 C CA . LYS A 1 409 ? 20.276 -4.682 21.837 1.00 95.50 409 LYS A CA 1
ATOM 3270 C C . LYS A 1 409 ? 19.384 -4.802 23.076 1.00 95.50 409 LYS A C 1
ATOM 3272 O O . LYS A 1 409 ? 19.664 -5.629 23.947 1.00 95.50 409 LYS A O 1
ATOM 3277 N N . SER A 1 410 ? 18.328 -3.994 23.158 1.00 96.31 410 SER A N 1
ATOM 3278 C CA . SER A 1 410 ? 17.292 -4.093 24.189 1.00 96.31 410 SER A CA 1
ATOM 3279 C C . SER A 1 410 ? 16.443 -5.353 23.998 1.00 96.31 410 SER A C 1
ATOM 3281 O O . SER A 1 410 ? 16.305 -6.144 24.934 1.00 96.31 410 SER A O 1
ATOM 3283 N N . MET A 1 411 ? 15.968 -5.600 22.771 1.00 96.69 411 MET A N 1
ATOM 3284 C CA . MET A 1 411 ? 15.137 -6.754 22.414 1.00 96.69 411 MET A CA 1
ATOM 3285 C C . MET A 1 411 ? 15.815 -8.095 22.712 1.00 96.69 411 MET A C 1
ATOM 3287 O O . MET A 1 411 ? 15.158 -9.004 23.210 1.00 96.69 411 MET A O 1
ATOM 3291 N N . ILE A 1 412 ? 17.135 -8.214 22.512 1.00 95.38 412 ILE A N 1
ATOM 3292 C CA . ILE A 1 412 ? 17.897 -9.423 22.887 1.00 95.38 412 ILE A CA 1
ATOM 3293 C C . ILE A 1 412 ? 17.680 -9.797 24.361 1.00 95.38 412 ILE A C 1
ATOM 3295 O O . ILE A 1 412 ? 17.629 -10.978 24.703 1.00 95.38 412 ILE A O 1
ATOM 3299 N N . LYS A 1 413 ? 17.580 -8.796 25.242 1.00 94.94 413 LYS A N 1
ATOM 3300 C CA . LYS A 1 413 ? 17.430 -9.007 26.685 1.00 94.94 413 LYS A CA 1
ATOM 3301 C C . LYS A 1 413 ? 15.973 -9.210 27.085 1.00 94.94 413 LYS A C 1
ATOM 3303 O O . LYS A 1 413 ? 15.708 -10.029 27.957 1.00 94.94 413 LYS A O 1
ATOM 3308 N N . SER A 1 414 ? 15.055 -8.449 26.490 1.00 95.81 414 SER A N 1
ATOM 3309 C CA . SER A 1 414 ? 13.646 -8.422 26.893 1.00 95.81 414 SER A CA 1
ATOM 3310 C C . SER A 1 414 ? 12.780 -9.474 26.189 1.00 95.81 414 SER A C 1
ATOM 3312 O O . SER A 1 414 ? 11.880 -10.013 26.822 1.00 95.81 414 SER A O 1
ATOM 3314 N N . HIS A 1 415 ? 13.067 -9.808 24.925 1.00 96.94 415 HIS A N 1
ATOM 3315 C CA . HIS A 1 415 ? 12.248 -10.693 24.081 1.00 96.94 415 HIS A CA 1
ATOM 3316 C C . HIS A 1 415 ? 13.115 -11.682 23.267 1.00 96.94 415 HIS A C 1
ATOM 3318 O O . HIS A 1 415 ? 13.132 -11.652 22.032 1.00 96.94 415 HIS A O 1
ATOM 3324 N N . PRO A 1 416 ? 13.858 -12.596 23.922 1.00 96.06 416 PRO A N 1
ATOM 3325 C CA . PRO A 1 416 ? 14.773 -13.515 23.238 1.00 96.06 416 PRO A CA 1
ATOM 3326 C C . PRO A 1 416 ? 14.076 -14.494 22.273 1.00 96.06 416 PRO A C 1
ATOM 3328 O O . PRO A 1 416 ? 14.720 -15.010 21.356 1.00 96.06 416 PRO A O 1
ATOM 3331 N N . HIS A 1 417 ? 12.772 -14.756 22.436 1.00 95.88 417 HIS A N 1
ATOM 3332 C CA . HIS A 1 417 ? 12.002 -15.602 21.514 1.00 95.88 417 HIS A CA 1
ATOM 3333 C C . HIS A 1 417 ? 11.884 -14.988 20.116 1.00 95.88 417 HIS A C 1
ATOM 3335 O O . HIS A 1 417 ? 11.970 -15.729 19.138 1.00 95.88 417 HIS A O 1
ATOM 3341 N N . LEU A 1 418 ? 11.789 -13.658 20.016 1.00 96.12 418 LEU A N 1
ATOM 3342 C CA . LEU A 1 418 ? 11.736 -12.935 18.740 1.00 96.12 418 LEU A CA 1
ATOM 3343 C C . LEU A 1 418 ? 13.052 -13.047 17.968 1.00 96.12 418 LEU A C 1
ATOM 3345 O O . LEU A 1 418 ? 13.055 -13.192 16.748 1.00 96.12 418 LEU A O 1
ATOM 3349 N N . ILE A 1 419 ? 14.181 -13.084 18.679 1.00 94.31 419 ILE A N 1
ATOM 3350 C CA . ILE A 1 419 ? 15.497 -13.320 18.069 1.00 94.31 419 ILE A CA 1
ATOM 3351 C C . ILE A 1 419 ? 15.574 -14.732 17.486 1.00 94.31 419 ILE A C 1
ATOM 3353 O O . ILE A 1 419 ? 16.023 -14.923 16.355 1.00 94.31 419 ILE A O 1
ATOM 3357 N N . ALA A 1 420 ? 15.125 -15.732 18.251 1.00 92.62 420 ALA A N 1
ATOM 3358 C CA . ALA A 1 420 ? 15.109 -17.117 17.793 1.00 92.62 420 ALA A CA 1
ATOM 3359 C C . ALA A 1 420 ? 14.219 -17.289 16.554 1.00 92.62 420 ALA A C 1
ATOM 3361 O O . ALA A 1 420 ? 14.558 -18.052 15.650 1.00 92.62 420 ALA A O 1
ATOM 3362 N N . GLU A 1 421 ? 13.098 -16.578 16.501 1.00 91.94 421 GLU A N 1
ATOM 3363 C CA . GLU A 1 421 ? 12.194 -16.570 15.358 1.00 91.94 421 GLU A CA 1
ATOM 3364 C C . GLU A 1 421 ? 12.810 -15.900 14.125 1.00 91.94 421 GLU A C 1
ATOM 3366 O O . GLU A 1 421 ? 12.856 -16.524 13.063 1.00 91.94 421 GLU A O 1
ATOM 3371 N N . ALA A 1 422 ? 13.365 -14.693 14.268 1.00 91.50 422 ALA A N 1
ATOM 3372 C CA . ALA A 1 422 ? 14.033 -13.994 13.172 1.00 91.50 422 ALA A CA 1
ATOM 3373 C C . ALA A 1 422 ? 15.181 -14.833 12.583 1.00 91.50 422 ALA A C 1
ATOM 3375 O O . ALA A 1 422 ? 15.288 -14.988 11.364 1.00 91.50 422 ALA A O 1
ATOM 3376 N N . PHE A 1 423 ? 15.977 -15.473 13.449 1.00 90.81 423 PHE A N 1
ATOM 3377 C CA . PHE A 1 423 ? 17.057 -16.371 13.040 1.00 90.81 423 PHE A CA 1
ATOM 3378 C C . PHE A 1 423 ? 16.549 -17.624 12.312 1.00 90.81 423 PHE A C 1
ATOM 3380 O O . PHE A 1 423 ? 17.139 -18.040 11.312 1.00 90.81 423 PHE A O 1
ATOM 3387 N N . ARG A 1 424 ? 15.441 -18.229 12.767 1.00 90.00 424 ARG A N 1
ATOM 3388 C CA . ARG A 1 424 ? 14.804 -19.349 12.048 1.00 90.00 424 ARG A CA 1
ATOM 3389 C C . ARG A 1 424 ? 14.347 -18.919 10.658 1.00 90.00 424 ARG A C 1
ATOM 3391 O O . ARG A 1 424 ? 14.617 -19.644 9.702 1.00 90.00 424 ARG A O 1
ATOM 3398 N N . ALA A 1 425 ? 13.708 -17.755 10.546 1.00 88.31 425 ALA A N 1
ATOM 3399 C CA . ALA A 1 425 ? 13.250 -17.219 9.268 1.00 88.31 425 ALA A CA 1
ATOM 3400 C C . ALA A 1 425 ? 14.428 -17.014 8.296 1.00 88.31 425 ALA A C 1
ATOM 3402 O O . ALA A 1 425 ? 14.368 -17.456 7.145 1.00 88.31 425 ALA A O 1
ATOM 3403 N N . LEU A 1 426 ? 15.543 -16.462 8.785 1.00 86.31 426 LEU A N 1
ATOM 3404 C CA . LEU A 1 426 ? 16.772 -16.296 8.008 1.00 86.31 426 LEU A CA 1
ATOM 3405 C C . LEU A 1 426 ? 17.332 -17.642 7.518 1.00 86.31 426 LEU A C 1
ATOM 3407 O O . LEU A 1 426 ? 17.665 -17.791 6.342 1.00 86.31 426 LEU A O 1
ATOM 3411 N N . ALA A 1 427 ? 17.391 -18.649 8.394 1.00 82.56 427 ALA A N 1
ATOM 3412 C CA . ALA A 1 427 ? 17.881 -19.982 8.045 1.00 82.56 427 ALA A CA 1
ATOM 3413 C C . ALA A 1 427 ? 17.003 -20.674 6.986 1.00 82.56 427 ALA A C 1
ATOM 3415 O O . ALA A 1 427 ? 17.522 -21.342 6.091 1.00 82.56 427 ALA A O 1
ATOM 3416 N N . THR A 1 428 ? 15.679 -20.491 7.044 1.00 78.31 428 THR A N 1
ATOM 3417 C CA . THR A 1 428 ? 14.758 -21.057 6.045 1.00 78.31 428 THR A CA 1
ATOM 3418 C C . THR A 1 428 ? 14.882 -20.415 4.665 1.00 78.31 428 THR A C 1
ATOM 3420 O O . THR A 1 428 ? 14.685 -21.106 3.670 1.00 78.31 428 THR A O 1
ATOM 3423 N N . GLN A 1 429 ? 15.270 -19.139 4.576 1.00 66.12 429 GLN A N 1
ATOM 3424 C CA . GLN A 1 429 ? 15.521 -18.471 3.292 1.00 66.12 429 GLN A CA 1
ATOM 3425 C C . GLN A 1 429 ? 16.821 -18.946 2.614 1.00 66.12 429 GLN A C 1
ATOM 3427 O O . GLN A 1 429 ? 16.955 -18.837 1.397 1.00 66.12 429 GLN A O 1
ATOM 3432 N N . GLN A 1 430 ? 17.770 -19.496 3.380 1.00 55.56 430 GLN A N 1
ATOM 3433 C CA . GLN A 1 430 ? 19.071 -19.970 2.885 1.00 55.56 430 GLN A CA 1
ATOM 3434 C C . GLN A 1 430 ? 19.107 -21.476 2.564 1.00 55.56 430 GLN A C 1
ATOM 3436 O O . GLN A 1 430 ? 20.100 -21.968 2.023 1.00 55.56 430 GLN A O 1
ATOM 3441 N N . ALA A 1 431 ? 18.050 -22.231 2.880 1.00 41.47 431 ALA A N 1
ATOM 3442 C CA . ALA A 1 431 ? 17.995 -23.661 2.597 1.00 41.47 431 ALA A CA 1
ATOM 3443 C C . ALA A 1 431 ? 17.763 -23.916 1.089 1.00 41.47 431 ALA A C 1
ATOM 3445 O O . ALA A 1 431 ? 16.772 -23.434 0.536 1.00 41.47 431 ALA A O 1
ATOM 3446 N N . PRO A 1 432 ? 18.622 -24.693 0.395 1.00 38.66 432 PRO A N 1
ATOM 3447 C CA . PRO A 1 432 ? 18.344 -25.095 -0.980 1.00 38.66 432 PRO A CA 1
ATOM 3448 C C . PRO A 1 432 ? 17.065 -25.950 -1.029 1.00 38.66 432 PRO A C 1
ATOM 3450 O O . PRO A 1 432 ? 16.807 -26.706 -0.086 1.00 38.66 432 PRO A O 1
ATOM 3453 N N . PRO A 1 433 ? 16.268 -25.885 -2.115 1.00 41.47 433 PRO A N 1
ATOM 3454 C CA . PRO A 1 433 ? 15.070 -26.704 -2.240 1.00 41.47 433 PRO A CA 1
ATOM 3455 C C . PRO A 1 433 ? 15.447 -28.180 -2.101 1.00 41.47 433 PRO A C 1
ATOM 3457 O O . PRO A 1 433 ? 16.276 -28.703 -2.850 1.00 41.47 433 PRO A O 1
ATOM 3460 N N . ILE A 1 434 ? 14.851 -28.846 -1.110 1.00 47.38 434 ILE A N 1
ATOM 3461 C CA . ILE A 1 434 ? 15.026 -30.277 -0.872 1.00 47.38 434 ILE A CA 1
ATOM 3462 C C . ILE A 1 434 ? 14.526 -30.998 -2.127 1.00 47.38 434 ILE A C 1
ATOM 3464 O O . ILE A 1 434 ? 13.327 -31.054 -2.398 1.00 47.38 434 ILE A O 1
ATOM 3468 N N . GLY A 1 435 ? 15.464 -31.506 -2.930 1.00 45.03 435 GLY A N 1
ATOM 3469 C CA . GLY A 1 435 ? 15.149 -32.313 -4.103 1.00 45.03 435 GLY A CA 1
ATOM 3470 C C . GLY A 1 435 ? 14.333 -33.556 -3.720 1.00 45.03 435 GLY A C 1
ATOM 3471 O O . GLY A 1 435 ? 14.389 -34.007 -2.572 1.00 45.03 435 GLY A O 1
ATOM 3472 N N . PRO A 1 436 ? 13.573 -34.137 -4.664 1.00 41.38 436 PRO A N 1
ATOM 3473 C CA . PRO A 1 436 ? 12.712 -35.274 -4.370 1.00 41.38 436 PRO A CA 1
ATOM 3474 C C . PRO A 1 436 ? 13.523 -36.456 -3.806 1.00 41.38 436 PRO A C 1
ATOM 3476 O O . PRO A 1 436 ? 14.684 -36.652 -4.186 1.00 41.38 436 PRO A O 1
ATOM 3479 N N . PRO A 1 437 ? 12.931 -37.266 -2.908 1.00 41.28 437 PRO A N 1
ATOM 3480 C CA . PRO A 1 437 ? 13.644 -38.330 -2.212 1.00 41.28 437 PRO A CA 1
ATOM 3481 C C . PRO A 1 437 ? 14.246 -39.331 -3.206 1.00 41.28 437 PRO A C 1
ATOM 3483 O O . PRO A 1 437 ? 13.556 -39.866 -4.077 1.00 41.28 437 PRO A O 1
ATOM 3486 N N . ARG A 1 438 ? 15.553 -39.604 -3.063 1.00 41.47 438 ARG A N 1
ATOM 3487 C CA . ARG A 1 438 ? 16.262 -40.622 -3.852 1.00 41.47 438 ARG A CA 1
ATOM 3488 C C . ARG A 1 438 ? 15.548 -41.967 -3.697 1.00 41.47 438 ARG A C 1
ATOM 3490 O O . ARG A 1 438 ? 15.453 -42.503 -2.592 1.00 41.47 438 ARG A O 1
ATOM 3497 N N . LYS A 1 439 ? 15.073 -42.528 -4.815 1.00 42.41 439 LYS A N 1
ATOM 3498 C CA . LYS A 1 439 ? 14.548 -43.898 -4.873 1.00 42.41 439 LYS A CA 1
ATOM 3499 C C . LYS A 1 439 ? 15.605 -44.853 -4.315 1.00 42.41 439 LYS A C 1
ATOM 3501 O O . LYS A 1 439 ? 16.724 -44.901 -4.823 1.00 42.41 439 LYS A O 1
ATOM 3506 N N . LYS A 1 440 ? 15.241 -45.609 -3.275 1.00 43.50 440 LYS A N 1
ATOM 3507 C CA . LYS A 1 440 ? 16.043 -46.728 -2.767 1.00 43.50 440 LYS A CA 1
ATOM 3508 C C . LYS A 1 440 ? 16.288 -47.702 -3.921 1.00 43.50 440 LYS A C 1
ATOM 3510 O O . LYS A 1 440 ? 15.342 -48.292 -4.438 1.00 43.50 440 LYS A O 1
ATOM 3515 N N . ILE A 1 441 ? 17.546 -47.854 -4.320 1.00 42.06 441 ILE A N 1
ATOM 3516 C CA . ILE A 1 441 ? 17.973 -48.925 -5.218 1.00 42.06 441 ILE A CA 1
ATOM 3517 C C . ILE A 1 441 ? 17.835 -50.225 -4.420 1.00 42.06 441 ILE A C 1
ATOM 3519 O O . ILE A 1 441 ? 18.476 -50.388 -3.383 1.00 42.06 441 ILE A O 1
ATOM 3523 N N . ARG A 1 442 ? 16.946 -51.121 -4.862 1.00 43.56 442 ARG A N 1
ATOM 3524 C CA . ARG A 1 442 ? 16.921 -52.508 -4.385 1.00 43.56 442 ARG A CA 1
ATOM 3525 C C . ARG A 1 442 ? 18.164 -53.199 -4.940 1.00 43.56 442 ARG A C 1
ATOM 3527 O O . ARG A 1 442 ? 18.309 -53.284 -6.154 1.00 43.56 442 ARG A O 1
ATOM 3534 N N . SER A 1 443 ? 19.037 -53.667 -4.055 1.00 44.66 443 SER A N 1
ATOM 3535 C CA . SER A 1 443 ? 20.075 -54.638 -4.389 1.00 44.66 443 SER A CA 1
ATOM 3536 C C . SER A 1 443 ? 19.406 -55.958 -4.771 1.00 44.66 443 SER A C 1
ATOM 3538 O O . SER A 1 443 ? 18.653 -56.513 -3.966 1.00 44.66 443 SER A O 1
ATOM 3540 N N . SER A 1 444 ? 19.650 -56.412 -5.995 1.00 53.25 444 SER A N 1
ATOM 3541 C CA . SER A 1 444 ? 19.414 -57.783 -6.459 1.00 53.25 444 SER A CA 1
ATOM 3542 C C . SER A 1 444 ? 20.675 -58.610 -6.302 1.00 53.25 444 SER A C 1
ATOM 3544 O O . SER A 1 444 ? 21.739 -58.054 -6.666 1.00 53.25 444 SER A O 1
#

Radius of gyration: 29.15 Å; Cα contacts (8 Å, |Δi|>4): 792; chains: 1; bounding box: 69×77×82 Å

Secondary structure (DSSP, 8-state):
--PPEEEEEEEE-SSS--EEEEEEEETT-SSGGGTTEEEEEEEEEEESSS-EEEEEEEEEE-TT--EEEEEE-SS-EEE-TT-EEEEEEEEEHHHHH-GGG--SGGG---EEEEEEEEPPP-SS-------B---PPEEEEEBTBSSGGGTTEEEEEEE----SSS-EEEEEEEEEE-TT--EEEEEE-SS-EEE-TT-EEEEEEEEEHHHHH-GGG--SGGGEEEEEEEEEEE-----S----------PPPP-HHHHHHHHHHH-TT--EEEEETTEEEEE-HHHHHHH-HHHHHHHHS--HHHHHTEEEE-SS-HHHHHHHHHHHHHS--TTGGGSHHHHHHHHHHTT-HHHHHHHHHHHHHT--TTTHHHHHHHHHHTT-HHHHHHHHHHHHHTHHHHTTSHHHHHHHHH-HHHHHHHHHHHHHHHSPP-PPPPP-----

Mean predicted aligned error: 19.17 Å

Nearest PDB structures (foldseek):
  8dws-assembly1_A  TM=5.806E-01  e=3.532E-39  Homo sapiens
  8dwv-assembly1_E  TM=5.861E-01  e=9.235E-38  Homo sapiens
  8dwt-assembly1_B  TM=6.174E-01  e=9.858E-36  Homo sapiens
  4j8z-assembly1_A  TM=9.791E-01  e=1.924E-24  Homo sapiens
  8dwu-assembly1_A  TM=4.981E-01  e=4.211E-25  Homo sapiens

Organism: NCBI:txid399045

InterPro domains:
  IPR000210 BTB/POZ domain [PF00651] (262-366)
  IPR000210 BTB/POZ domain [PS50097] (270-337)
  IPR000210 BTB/POZ domain [SM00225] (270-367)
  IPR002083 MATH/TRAF domain [PF22486] (20-115)
  IPR002083 MATH/TRAF domain [PF22486] (138-231)
  IPR002083 MATH/TRAF domain [PS50144] (1-115)
  IPR002083 MATH/TRAF domain [PS50144] (133-231)
  IPR002083 MATH/TRAF domain [SM00061] (1-96)
  IPR002083 MATH/TRAF domain [SM00061] (110-212)
  IPR008974 TRAF-like [G3DSA:2.60.210.10] (16-120)
  IPR008974 TRAF-like [G3DSA:2.60.210.10] (125-236)
  IPR011333 SKP1/BTB/POZ domain superfamily [G3DSA:3.30.710.10] (246-361)
  IPR011333 SKP1/BTB/POZ domain superfamily [SSF54695] (247-365)
  IPR056423 BPM/SPOP,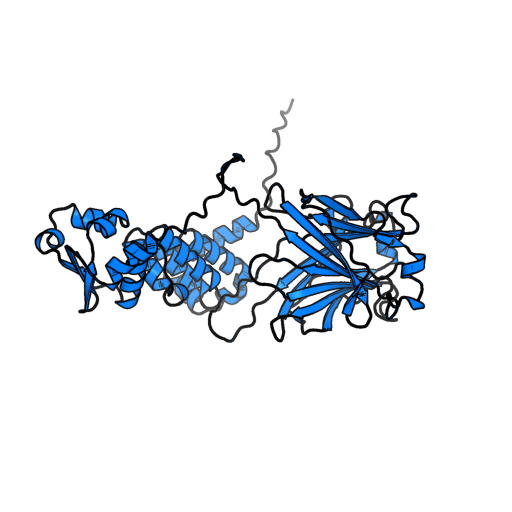 BACK domain [PF24570] (371-422)

Sequence (444 aa):
MTIPVIEMLFVLEDIQPPNDMCLRVNPKGLDEESKDYLSLYLLLVSCNKTEVRAKFKFSILNAKREETKAMESQRAYRFVQGKDWGFKKFIRRDFLFDEANGLLPDDKLTLYCEVSVVADSVNISGQSNAVQFKVPPCLRVNPKGLDEESKDYLSLYLLLVSCNKTEVRAKFKFSILNAKREETKAMESQRAYRFVQGKDWGFKKFIRRDFLFDEANGLLPDDKLTLYCEVSVVADSVNISGQSNAVQFKVPECRLADDLGGLFDTQRFSDVTLYVGGREFLAHKAILAARSPVFAAMFEHEMEERKHNRVEITDMDHDVFKEMLRYVYTGRAANLDRMADDLLAAADKYALDRLKVMCEEALSSSLSVDNAADVLILADLHSAEQLRAQSIEFINSHATDVMDTHGWKSMIKSHPHLIAEAFRALATQQAPPIGPPRKKIRSS

=== Feature glossary ===
The record interleaves many kinds of information about one protein. Here is each kind framed as the question it answers.

Q: Are the domains correctly placed relative to each other?
A: Predicted aligned error is AlphaFold's pairwise confidence. Unlike pLDDT (per-residue), PAE is per-residue-pair and captures whether two parts of the structure are correctly placed relative to each other. Units are ångströms of expected positional error.

Q: Which residues are in helices, strands, or loops?
A: Eight-state secondary structure (DSSP): H is the canonical α-helix, G the tighter 3₁₀-helix, I the wider π-helix; E/B are β-structure, T and S are turns and bends, and '-' is everything else. DSSP derives these from the pattern of main-chain N–H···O=C hydrogen bonds, not from the sequence.

Q: What if only a Cα trace is available?
A: P-SEA three-state annotation labels each residue as helix, strand, or coil based purely on the geometry of the Cα trace. It serves as a fallback when the full backbone (and thus DSSP) is unavailable.

Q: What are the backbone torsion angles?
A: φ (phi) and ψ (psi) are the two rotatable backbone dihedrals per residue: φ is the C(i-1)–N–Cα–C torsion, ψ is the N–Cα–C–N(i+1) torsion, both in degrees on (−180°, 180°]. α-helical residues cluster near (−60°, −45°); β-strand residues near (−120°, +130°). A Ramachandran plot is simply a scatter of (φ, ψ) for every residue.

Q: What known structures does this most resemble?
A: Structural nearest neighbors (via Foldseek easy-search vs the PDB). Reported per hit: target PDB id, E-value, and alignment TM-score. A TM-score above ~0.5 is the conventional threshold for 'same fold'.

Q: What family and function is it annotated with?
A: Database cross-references. InterPro integrates a dozen domain/family signature databases into unified entries with residue-range hits. GO terms attach function/process/location labels with evidence codes. CATH codes position the fold in a four-level structural taxonomy. Organism is the NCBI-taxonomy species name.

Q: Which residues are buried vs exposed?
A: Solvent accessibility: the surface area of each residue that a 1.4 Å water probe can touch, in Å². When only backbone atoms are present the absolute values are lower than full-atom SASA (side chains contribute most of the area) and are flagged as backbone-only.

Q: What do the diagnostic plots show?
A: Three diagnostic plots accompany the record. The Cα contact map visualizes the tertiary structure as a 2D adjacency matrix (8 Å cutoff, sequence-local contacts suppressed). The Ramachandran plot shows the distribution of backbone (φ, ψ) torsions, with points in the α and β basins reflecting secondary structure content. The PAE plot shows AlphaFold's inter-residue confidence as a color matrix.

Q: What is the amino-acid chain?
A: The amino-acid sequence is the protein's primary structure: the linear order of residues from the N-terminus to the C-terminus, written in one-letter code. Everything else here — the 3D coordinates, the secondary structure, the domain annotations — is ultimately a consequence of this string.

Q: What do the rendered images show?
A: The six renders are orthographic views along the three Cartesian axes in both directions. Representation (cartoon, sticks, or surface) and color scheme (sequence-rainbow or by-chain) vary across proteins so the training set covers all the common visualization conventions.

Q: Where is each backbone atom in 3D?
A: The mmCIF table is the protein's shape written out atom by atom. For each backbone N, Cα, C, and carbonyl O, it records an (x, y, z) coordinate triple in Å plus the residue type, chain letter, and residue number.

Q: How mobile is each atom in the crystal?
A: For experimental (PDB) structures, the B-factor (temperature factor) quantifies the positional spread of each atom in the crystal — a combination of thermal vibration and static disorder — in units of Å². High B-factors mark flexible loops or poorly resolved regions; low B-factors mark the rigid, well-ordered core.

Q: How big and how compact is the whole molecule?
A: Three whole-structure scalars: the radius of gyration (RMS distance of Cα from centroid, in Å), the count of Cα–Cα contacts (pairs closer than 8 Å and separated by more than four residues in sequence — i.e. tertiary, not local, contacts), and the bounding-box dimensions. Together they distinguish compact globular folds from extended fibres or disordered chains.

Q: What does the local fold look like, residue by residue?
A: A 3Di character summarizes, for each residue, the relative orientation of the Cα frame of its nearest spatial neighbor. Because it encodes fold topology rather than chemistry, 3Di alignments detect remote structural similarity that sequence alignment misses.

Q: How confident is the AlphaFold model at each residue?
A: For AlphaFold models, the B-factor field carries pLDDT — the model's own estimate of local accuracy on a 0–100 scale. Regions with pLDDT<50 should be treated as essentially unmodeled; they often correspond to intrinsically disordered segments.